Protein AF-A0A136LWX6-F1 (afdb_monomer)

pLDDT: mean 77.66, std 20.51, range [33.34, 98.88]

Nearest PDB structures (foldseek):
  5awf-assembly1_A  TM=9.181E-01  e=1.483E-19  Escherichia coli K-12
  5awf-assembly2_E  TM=8.722E-01  e=3.499E-19  Escherichia coli K-12
  5awg-assembly1_A  TM=8.648E-01  e=3.406E-17  Escherichia coli K-12
  5awg-assembly2_E  TM=8.845E-01  e=1.494E-16  Escherichia coli K-12
  5awf-assembly1_B  TM=7.773E-01  e=2.955E-10  Escherichia coli K-12

InterPro domains:
  IPR000825 SUF system FeS cluster assembly, SufBD core domain [PF01458] (223-418)
  IPR010231 SUF system FeS cluster assembly, SufB [TIGR01980] (32-419)
  IPR037284 SUF system FeS cluster assembly, SufBD superfamily [SSF101960] (53-417)
  IPR045595 SUF system FeS cluster assembly, SufBD, N-terminal [PF19295] (159-220)
  IPR055346 SUF system FeS cluster assembly, SufBD [PTHR30508] (30-418)

Foldseek 3Di:
DVVVVVVQQVVLVVVVVVVVVCVVCVCVCVQVQFQDFFPQDFPDFPDFADDLVVLVVLCVLLVHDPVLSVQLVQLSVLLVVADDDPDADDPVPDDRRLAGLDTHRDPDADADPVRADPRVNVNVVSVVVVVCCVPFAQWEWEAEFQETRYTDGHVVVVVQVKDKDKPSVCCVVVVPVCVVFPCPFPNSNNHNLSSVLSNRRRIAIEIEHDAQAEDPTAHEYEYEYRDASYEYRYEYEYEFEHNYEHEYEYEYEYHDDPHAYEYEYEYEAEWEANYEYEYEYAYAYALRYEAHYHAEYEHEHLYEYEYHEEAHHYLEHDEAHEYEDAYAQYEYEYEYEYEFAPNHEAAYEYEYAQNEANYEYETEYEYEYDHLTEYEYAYEYEYAAHHHNYEYEHEHEYEYEEQNYWYKYWYWYWYQYADDPDDPDGHHYYYYYWYWYQYPDFDDDPPDDRGDSVRRIDIPPDPPQADWFDDDADDWDADPVRTTTGRGDITIDHRD

Mean predicted aligned error: 11.37 Å

Solvent-accessible surface area (backbone atoms only — not comparable to full-atom values): 24811 Å² total; per-residue (Å²): 118,69,68,63,56,52,55,54,49,50,56,49,52,50,50,52,47,51,54,51,49,50,63,69,47,62,71,65,55,42,59,82,70,45,24,68,72,76,91,75,76,69,76,41,69,85,52,60,32,84,51,70,66,55,43,52,49,52,32,58,78,71,70,56,56,70,74,56,45,52,47,19,52,50,3,44,53,38,29,71,74,38,71,80,74,92,63,86,63,90,62,85,85,67,59,64,62,66,24,29,57,50,43,40,72,62,100,64,63,15,71,47,80,84,63,37,56,68,73,60,45,56,54,38,56,72,67,44,48,69,59,47,46,78,74,63,42,40,25,44,36,34,30,45,53,30,37,53,41,37,47,49,68,45,66,75,44,53,77,61,58,40,44,76,42,41,37,68,57,35,47,72,77,38,42,68,66,38,66,73,50,66,51,68,80,60,32,36,81,71,44,42,54,46,0,42,26,47,29,44,50,55,24,41,38,28,36,39,35,38,68,59,37,68,50,92,45,37,35,36,37,37,41,36,51,72,64,81,25,32,38,35,23,36,36,32,40,39,39,32,28,44,44,6,35,43,38,40,36,42,39,36,42,29,33,62,63,96,51,60,27,40,38,26,38,37,37,34,36,41,31,28,41,48,3,37,42,37,41,36,37,45,37,43,36,27,66,41,27,39,39,43,35,51,36,38,34,41,25,24,36,54,3,39,41,35,41,38,39,38,44,34,57,21,23,33,34,45,37,45,49,28,36,37,25,63,23,47,45,5,36,37,36,37,42,36,38,39,47,15,38,63,82,15,35,36,34,34,42,35,31,41,38,34,54,14,30,46,18,39,38,41,39,40,37,41,39,35,18,28,69,51,0,26,31,29,43,43,34,38,41,33,37,34,60,72,21,54,53,22,34,40,37,40,40,41,40,37,39,32,60,41,64,69,20,33,47,38,42,45,46,37,43,40,38,50,47,71,87,71,97,67,97,63,73,66,71,43,76,49,77,48,79,49,47,36,34,35,50,96,67,65,67,87,61,91,67,96,65,85,85,51,68,79,60,22,48,40,54,67,90,46,103,81,61,67,84,36,67,48,84,54,74,59,73,78,48,66,49,101,83,63,32,42,48,33,63,51,32,67,36,45,47,38,54,107

Structure (mmCIF, N/CA/C/O backbone):
data_AF-A0A136LWX6-F1
#
_entry.id   AF-A0A136LWX6-F1
#
loop_
_atom_site.group_PDB
_atom_site.id
_atom_site.type_symbol
_atom_site.label_atom_id
_atom_site.label_alt_id
_atom_site.label_comp_id
_atom_site.label_asym_id
_atom_site.label_entity_id
_atom_site.label_seq_id
_atom_site.pdbx_PDB_ins_code
_atom_site.Cartn_x
_atom_site.Cartn_y
_atom_site.Cartn_z
_atom_site.occupancy
_atom_site.B_iso_or_equiv
_atom_site.auth_seq_id
_atom_site.auth_comp_id
_atom_site.auth_asym_id
_atom_site.auth_atom_id
_atom_site.pdbx_PDB_model_num
ATOM 1 N N . MET A 1 1 ? 27.115 52.924 19.438 1.00 43.94 1 MET A N 1
ATOM 2 C CA . MET A 1 1 ? 25.799 52.341 19.080 1.00 43.94 1 MET A CA 1
ATOM 3 C C . MET A 1 1 ? 25.683 51.907 17.613 1.00 43.94 1 MET A C 1
ATOM 5 O O . MET A 1 1 ? 25.034 50.898 17.384 1.00 43.94 1 MET A O 1
ATOM 9 N N . SER A 1 2 ? 26.318 52.563 16.628 1.00 45.12 2 SER A N 1
ATOM 10 C CA . SER A 1 2 ? 26.184 52.179 15.202 1.00 45.12 2 SER A CA 1
ATOM 11 C C . SER A 1 2 ? 26.824 50.831 14.820 1.00 45.12 2 SER A C 1
ATOM 13 O O . SER A 1 2 ? 26.218 50.080 14.064 1.00 45.12 2 SER A O 1
ATOM 15 N N . LYS A 1 3 ? 27.986 50.468 15.388 1.00 42.19 3 LYS A N 1
ATOM 16 C CA . LYS A 1 3 ? 28.685 49.203 15.063 1.00 42.19 3 LYS A CA 1
ATOM 17 C C . LYS A 1 3 ? 27.891 47.934 15.434 1.00 42.19 3 LYS A C 1
ATOM 19 O O . LYS A 1 3 ? 27.833 47.011 14.632 1.00 42.19 3 LYS A O 1
ATOM 24 N N . ASN A 1 4 ? 27.191 47.922 16.575 1.00 40.94 4 ASN A N 1
ATOM 25 C CA . ASN A 1 4 ? 26.362 46.777 17.000 1.00 40.94 4 ASN A CA 1
ATOM 26 C C . ASN A 1 4 ? 25.103 46.585 16.136 1.00 40.94 4 ASN A C 1
ATOM 28 O O . ASN A 1 4 ? 24.683 45.455 15.909 1.00 40.94 4 ASN A O 1
ATOM 32 N N . LEU A 1 5 ? 24.524 47.673 15.615 1.00 37.00 5 LEU A N 1
ATOM 33 C CA . LEU A 1 5 ? 23.385 47.627 14.688 1.00 37.00 5 LEU A CA 1
ATOM 34 C C . LEU A 1 5 ? 23.787 47.126 13.295 1.00 37.00 5 LEU A C 1
ATOM 36 O O . LEU A 1 5 ? 22.988 46.485 12.619 1.00 37.00 5 LEU A O 1
ATOM 40 N N . GLN A 1 6 ? 25.018 47.407 12.866 1.00 39.66 6 GLN A N 1
ATOM 41 C CA . GLN A 1 6 ? 25.546 46.953 11.580 1.00 39.66 6 GLN A CA 1
ATOM 42 C C . GLN A 1 6 ? 25.896 45.460 11.623 1.00 39.66 6 GLN A C 1
ATOM 44 O O . GLN A 1 6 ? 25.529 44.734 10.706 1.00 39.66 6 GLN A O 1
ATOM 49 N N . GLN A 1 7 ? 26.473 44.994 12.736 1.00 37.41 7 GLN A N 1
ATOM 50 C CA . GLN A 1 7 ? 26.843 43.592 12.952 1.00 37.41 7 GLN A CA 1
ATOM 51 C C . GLN A 1 7 ? 25.626 42.667 13.171 1.00 37.41 7 GLN A C 1
ATOM 53 O O . GLN A 1 7 ? 25.609 41.535 12.693 1.00 37.41 7 GLN A O 1
ATOM 58 N N . GLN A 1 8 ? 24.559 43.160 13.819 1.00 36.06 8 GLN A N 1
ATOM 59 C CA . GLN A 1 8 ? 23.279 42.438 13.912 1.00 36.06 8 GLN A CA 1
ATOM 60 C C . GLN A 1 8 ? 22.531 42.362 12.570 1.00 36.06 8 GLN A C 1
ATOM 62 O O . GLN A 1 8 ? 21.836 41.380 12.321 1.00 36.06 8 GLN A O 1
ATOM 67 N N . LYS A 1 9 ? 22.671 43.370 11.695 1.00 39.12 9 LYS A N 1
ATOM 68 C CA . LYS A 1 9 ? 22.079 43.357 10.347 1.00 39.12 9 LYS A CA 1
ATOM 69 C C . LYS A 1 9 ? 22.803 42.408 9.390 1.00 39.12 9 LYS A C 1
ATOM 71 O O . LYS A 1 9 ? 22.119 41.757 8.607 1.00 39.12 9 LYS A O 1
ATOM 76 N N . THR A 1 10 ? 24.133 42.300 9.461 1.00 46.25 10 THR A N 1
ATOM 77 C CA . THR A 1 10 ? 24.899 41.301 8.691 1.00 46.25 10 THR A CA 1
ATOM 78 C C . THR A 1 10 ? 24.552 39.881 9.126 1.00 46.25 10 THR A C 1
ATOM 80 O O . THR A 1 10 ? 24.100 39.113 8.290 1.00 46.25 10 THR A O 1
ATOM 83 N N . ASN A 1 11 ? 24.573 39.576 10.431 1.00 44.94 11 ASN A N 1
ATOM 84 C CA . ASN A 1 11 ? 24.221 38.235 10.920 1.00 44.94 11 ASN A CA 1
ATOM 85 C C . ASN A 1 11 ? 22.777 37.830 10.570 1.00 44.94 11 ASN A C 1
ATOM 87 O O . ASN A 1 11 ? 22.513 36.671 10.283 1.00 44.94 11 ASN A O 1
ATOM 91 N N . ALA A 1 12 ? 21.831 38.773 10.574 1.00 39.84 12 ALA A N 1
ATOM 92 C CA . ALA A 1 12 ? 20.460 38.508 10.144 1.00 39.84 12 ALA A CA 1
ATOM 93 C C . ALA A 1 12 ? 20.330 38.304 8.626 1.00 39.84 12 ALA A C 1
ATOM 95 O O . ALA A 1 12 ? 19.547 37.466 8.194 1.00 39.84 12 ALA A O 1
ATOM 96 N N . GLY A 1 13 ? 21.072 39.067 7.818 1.00 40.62 13 GLY A N 1
ATOM 97 C CA . GLY A 1 13 ? 21.115 38.887 6.366 1.00 40.62 13 GLY A CA 1
ATOM 98 C C . GLY A 1 13 ? 21.739 37.553 5.959 1.00 40.62 13 GLY A C 1
ATOM 99 O O . GLY A 1 13 ? 21.276 36.943 4.999 1.00 40.62 13 GLY A O 1
ATOM 100 N N . ASP A 1 14 ? 22.726 37.086 6.720 1.00 45.38 14 ASP A N 1
ATOM 101 C CA . ASP A 1 14 ? 23.381 35.797 6.506 1.00 45.38 14 ASP A CA 1
ATOM 102 C C . ASP A 1 14 ? 22.468 34.630 6.913 1.00 45.38 14 ASP A C 1
ATOM 104 O O . ASP A 1 14 ? 22.329 33.695 6.135 1.00 45.38 14 ASP A O 1
ATOM 108 N N . ILE A 1 15 ? 21.729 34.734 8.029 1.00 46.75 15 ILE A N 1
ATOM 109 C CA . ILE A 1 15 ? 20.712 33.735 8.423 1.00 46.75 15 ILE A CA 1
ATOM 110 C C . ILE A 1 15 ? 19.572 33.653 7.395 1.00 46.75 15 ILE A C 1
ATOM 112 O O . ILE A 1 15 ? 19.151 32.562 7.033 1.00 46.75 15 ILE A O 1
ATOM 116 N N . ILE A 1 16 ? 19.079 34.791 6.886 1.00 50.94 16 ILE A N 1
ATOM 117 C CA . ILE A 1 16 ? 18.023 34.803 5.855 1.00 50.94 16 ILE A CA 1
ATOM 118 C C . ILE A 1 16 ? 18.536 34.191 4.547 1.00 50.94 16 ILE A C 1
ATOM 120 O O . ILE A 1 16 ? 17.792 33.480 3.878 1.00 50.94 16 ILE A O 1
ATOM 124 N N . LYS A 1 17 ? 19.791 34.457 4.164 1.00 51.47 17 LYS A N 1
ATOM 125 C CA . LYS A 1 17 ? 20.408 33.800 3.004 1.00 51.47 17 LYS A CA 1
ATOM 126 C C . LYS A 1 17 ? 20.530 32.298 3.222 1.00 51.47 17 LYS A C 1
ATOM 128 O O . LYS A 1 17 ? 20.130 31.553 2.345 1.00 51.47 17 LYS A O 1
ATOM 133 N N . GLU A 1 18 ? 20.992 31.870 4.391 1.00 48.94 18 GLU A N 1
ATOM 134 C CA . GLU A 1 18 ? 21.151 30.459 4.739 1.00 48.94 18 GLU A CA 1
ATOM 135 C C . GLU A 1 18 ? 19.801 29.714 4.750 1.00 48.94 18 GLU A C 1
ATOM 137 O O . GLU A 1 18 ? 19.691 28.637 4.173 1.00 48.94 18 GLU A O 1
ATOM 142 N N . GLU A 1 19 ? 18.735 30.307 5.300 1.00 47.84 19 GLU A N 1
ATOM 143 C CA . GLU A 1 19 ? 17.377 29.735 5.285 1.00 47.84 19 GLU A CA 1
ATOM 144 C C . GLU A 1 19 ? 16.765 29.695 3.869 1.00 47.84 19 GLU A C 1
ATOM 146 O O . GLU A 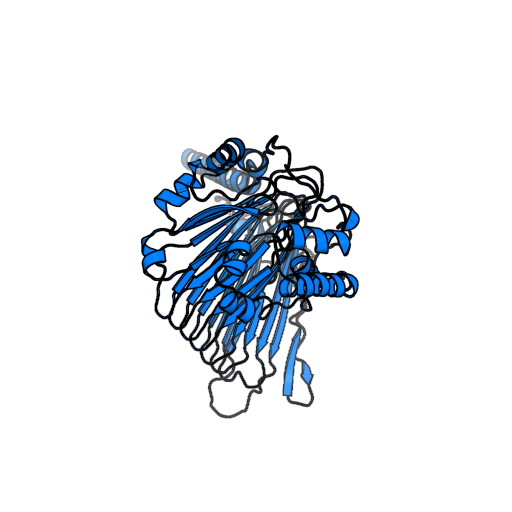1 19 ? 16.183 28.680 3.475 1.00 47.84 19 GLU A O 1
ATOM 151 N N . VAL A 1 20 ? 16.933 30.758 3.070 1.00 58.22 20 VAL A N 1
ATOM 152 C CA . VAL A 1 20 ? 16.500 30.796 1.658 1.00 58.22 20 VAL A CA 1
ATOM 153 C C . VAL A 1 20 ? 17.280 29.787 0.816 1.00 58.22 20 VAL A C 1
ATOM 155 O O . VAL A 1 20 ? 16.691 29.118 -0.034 1.00 58.22 20 VAL A O 1
ATOM 158 N N . ASP A 1 21 ? 18.578 29.636 1.064 1.00 57.22 21 ASP A N 1
ATOM 159 C CA . ASP A 1 21 ? 19.422 28.651 0.395 1.00 57.22 21 ASP A CA 1
ATOM 160 C C . ASP A 1 21 ? 19.014 27.228 0.791 1.00 57.22 21 ASP A C 1
ATOM 162 O O . ASP A 1 21 ? 18.935 26.362 -0.078 1.00 57.22 21 ASP A O 1
ATOM 166 N N . ILE A 1 22 ? 18.655 26.975 2.055 1.00 59.62 22 ILE A N 1
ATOM 167 C CA . ILE A 1 22 ? 18.091 25.683 2.475 1.00 59.62 22 ILE A CA 1
ATOM 168 C C . ILE A 1 22 ? 16.801 25.386 1.704 1.00 59.62 22 ILE A C 1
ATOM 170 O O . ILE A 1 22 ? 16.680 24.293 1.158 1.00 59.62 22 ILE A O 1
ATOM 174 N N . VAL A 1 23 ? 15.862 26.338 1.620 1.00 59.22 23 VAL A N 1
ATOM 175 C CA . VAL A 1 23 ? 14.572 26.161 0.922 1.00 59.22 23 VAL A CA 1
ATOM 176 C C . VAL A 1 23 ? 14.755 25.936 -0.581 1.00 59.22 23 VAL A C 1
ATOM 178 O O . VAL A 1 23 ? 14.144 25.025 -1.152 1.00 59.22 23 VAL A O 1
ATOM 181 N N . LYS A 1 24 ? 15.626 26.722 -1.222 1.00 61.50 24 LYS A N 1
ATOM 182 C CA . LYS A 1 24 ? 15.974 26.550 -2.639 1.00 61.50 24 LYS A CA 1
ATOM 183 C C . LYS A 1 24 ? 16.570 25.172 -2.897 1.00 61.50 24 LYS A C 1
ATOM 185 O O . LYS A 1 24 ? 16.159 24.505 -3.845 1.00 61.50 24 LYS A O 1
ATOM 190 N N . ASN A 1 25 ? 17.453 24.721 -2.010 1.00 61.97 25 ASN A N 1
ATOM 191 C CA . ASN A 1 25 ? 18.182 23.469 -2.163 1.00 61.97 25 ASN A CA 1
ATOM 192 C C . ASN A 1 25 ? 17.428 22.228 -1.649 1.00 61.97 25 ASN A C 1
ATOM 194 O O . ASN A 1 25 ? 17.987 21.130 -1.682 1.00 61.97 25 ASN A O 1
ATOM 198 N N . ILE A 1 26 ? 16.164 22.342 -1.206 1.00 63.00 26 ILE A N 1
ATOM 199 C CA . ILE A 1 26 ? 15.357 21.166 -0.838 1.00 63.00 26 ILE A CA 1
ATOM 200 C C . ILE A 1 26 ? 15.265 20.229 -2.048 1.00 63.00 26 ILE A C 1
ATOM 202 O O . ILE A 1 26 ? 14.691 20.589 -3.077 1.00 63.00 26 ILE A O 1
ATOM 206 N N . ASN A 1 27 ? 15.788 19.010 -1.886 1.00 64.62 27 ASN A N 1
ATOM 207 C CA . ASN A 1 27 ? 15.866 17.965 -2.914 1.00 64.62 27 ASN A CA 1
ATOM 208 C C . ASN A 1 27 ? 16.763 18.308 -4.125 1.00 64.62 27 ASN A C 1
ATOM 210 O O . ASN A 1 27 ? 16.746 17.580 -5.115 1.00 64.62 27 ASN A O 1
ATOM 214 N N . ALA A 1 28 ? 17.557 19.386 -4.071 1.00 64.12 28 ALA A N 1
ATOM 215 C CA . ALA A 1 28 ? 18.437 19.787 -5.176 1.00 64.12 28 ALA A CA 1
ATOM 216 C C . ALA A 1 28 ? 19.606 18.809 -5.402 1.00 64.12 28 ALA A C 1
ATOM 218 O O . ALA A 1 28 ? 20.160 18.731 -6.496 1.00 64.12 28 ALA A O 1
ATOM 219 N N . ASP A 1 29 ? 19.957 18.025 -4.384 1.00 65.75 29 ASP A N 1
ATOM 220 C CA . ASP A 1 29 ? 20.969 16.972 -4.434 1.00 65.75 29 ASP A CA 1
ATOM 221 C C . ASP A 1 29 ? 20.414 15.613 -4.893 1.00 65.75 29 ASP A C 1
ATOM 223 O O . ASP A 1 29 ? 21.153 14.630 -4.925 1.00 65.75 29 ASP A O 1
ATOM 227 N N . TYR A 1 30 ? 19.133 15.528 -5.278 1.00 65.31 30 TYR A N 1
ATOM 228 C CA . TYR A 1 30 ? 18.535 14.268 -5.726 1.00 65.31 30 TYR A CA 1
ATOM 229 C C . TYR A 1 30 ? 19.297 13.668 -6.911 1.00 65.31 30 TYR A C 1
ATOM 231 O O . TYR A 1 30 ? 19.615 12.480 -6.910 1.00 65.31 30 TYR A O 1
ATOM 239 N N . VAL A 1 31 ? 19.624 14.494 -7.910 1.00 59.72 31 VAL A N 1
ATOM 240 C CA . VAL A 1 31 ? 20.334 14.060 -9.123 1.00 59.72 31 VAL A CA 1
ATOM 241 C C . VAL A 1 31 ? 21.668 13.409 -8.762 1.00 59.72 31 VAL A C 1
ATOM 243 O O . VAL A 1 31 ? 21.983 12.335 -9.267 1.00 59.72 31 VAL A O 1
ATOM 246 N N . SER A 1 32 ? 22.432 14.028 -7.858 1.00 56.06 32 SER A N 1
ATOM 247 C CA . SER A 1 32 ? 23.757 13.543 -7.466 1.00 56.06 32 SER A CA 1
ATOM 248 C C . SER A 1 32 ? 23.703 12.354 -6.506 1.00 56.06 32 SER A C 1
ATOM 250 O O . SER A 1 32 ? 24.575 11.492 -6.580 1.00 56.06 32 SER A O 1
ATOM 252 N N . LYS A 1 33 ? 22.693 12.276 -5.628 1.00 59.28 33 LYS A N 1
ATOM 253 C CA . LYS A 1 33 ? 22.559 11.189 -4.642 1.00 59.28 33 LYS A CA 1
ATOM 254 C C . LYS A 1 33 ? 21.851 9.945 -5.166 1.00 59.28 33 LYS A C 1
ATOM 256 O O . LYS A 1 33 ? 22.224 8.842 -4.785 1.00 59.28 33 LYS A O 1
ATOM 261 N N . TYR A 1 34 ? 20.826 10.110 -5.998 1.00 64.56 34 TYR A N 1
ATOM 262 C CA . TYR A 1 34 ? 19.905 9.030 -6.376 1.00 64.56 34 TYR A CA 1
ATOM 263 C C . TYR A 1 34 ? 19.663 8.924 -7.886 1.00 64.56 34 TYR A C 1
ATOM 265 O O . TYR A 1 34 ? 19.195 7.891 -8.349 1.00 64.56 34 TYR A O 1
ATOM 273 N N . GLY A 1 35 ? 19.990 9.961 -8.665 1.00 56.25 35 GLY A N 1
ATOM 274 C CA . GLY A 1 35 ? 19.675 10.039 -10.094 1.00 56.25 35 GLY A CA 1
ATOM 275 C C . GLY A 1 35 ? 20.527 9.165 -11.020 1.00 56.25 35 GLY A C 1
ATOM 276 O O . GLY A 1 35 ? 20.273 9.161 -12.222 1.00 56.25 35 GLY A O 1
ATOM 277 N N . PHE A 1 36 ? 21.519 8.441 -10.495 1.00 61.03 36 PHE A N 1
ATOM 278 C CA . PHE A 1 36 ? 22.428 7.615 -11.288 1.00 61.03 36 PHE A CA 1
ATOM 279 C C . PHE A 1 36 ? 21.765 6.319 -11.774 1.00 61.03 36 PHE A C 1
ATOM 281 O O . PHE A 1 36 ? 21.066 5.640 -11.023 1.00 61.03 36 PHE A O 1
ATOM 288 N N . ALA A 1 37 ? 22.031 5.978 -13.030 1.00 57.47 37 ALA A N 1
ATOM 289 C CA . ALA A 1 37 ? 21.609 4.753 -13.694 1.00 57.47 37 ALA A CA 1
ATOM 290 C C . ALA A 1 37 ? 22.773 3.761 -13.760 1.00 57.47 37 ALA A C 1
ATOM 292 O O . ALA A 1 37 ? 23.890 4.161 -14.099 1.00 57.47 37 ALA A O 1
ATOM 293 N N . ASP A 1 38 ? 22.515 2.482 -13.497 1.00 59.16 38 ASP A N 1
ATOM 294 C CA . ASP A 1 38 ? 23.524 1.445 -13.730 1.00 59.16 38 ASP A CA 1
ATOM 295 C C . ASP A 1 38 ? 23.545 1.011 -15.199 1.00 59.16 38 ASP A C 1
ATOM 297 O O . ASP A 1 38 ? 22.528 1.034 -15.890 1.00 59.16 38 ASP A O 1
ATOM 301 N N . THR A 1 39 ? 24.706 0.550 -15.673 1.00 54.84 39 THR A N 1
ATOM 302 C CA . THR A 1 39 ? 24.889 0.013 -17.039 1.00 54.84 39 THR A CA 1
ATOM 303 C C . THR A 1 39 ? 24.422 -1.443 -17.190 1.00 54.84 39 THR A C 1
ATOM 305 O O . THR A 1 39 ? 24.671 -2.076 -18.220 1.00 54.84 39 THR A O 1
ATOM 308 N N . TYR A 1 40 ? 23.745 -1.982 -16.172 1.00 56.03 40 TYR A N 1
ATOM 309 C CA . TYR A 1 40 ? 23.309 -3.372 -16.117 1.00 56.03 40 TYR A CA 1
ATOM 310 C C . TYR A 1 40 ? 22.313 -3.696 -17.245 1.00 56.03 40 TYR A C 1
ATOM 312 O O . TYR A 1 40 ? 21.282 -3.039 -17.392 1.00 56.03 40 TYR A O 1
ATOM 320 N N . LYS A 1 41 ? 22.605 -4.734 -18.040 1.00 59.53 41 LYS A N 1
ATOM 321 C CA . LYS A 1 41 ? 21.683 -5.252 -19.061 1.00 59.53 41 LYS A CA 1
ATOM 322 C C . LYS A 1 41 ? 20.766 -6.294 -18.435 1.00 59.53 41 LYS A C 1
ATOM 324 O O . LYS A 1 41 ? 21.250 -7.316 -17.960 1.00 59.53 41 LYS A O 1
ATOM 329 N N . SER A 1 42 ? 19.457 -6.054 -18.494 1.00 58.94 42 SER A N 1
ATOM 330 C CA . SER A 1 42 ? 18.435 -7.011 -18.064 1.00 58.94 42 SER A CA 1
ATOM 331 C C . SER A 1 42 ? 18.655 -8.388 -18.690 1.00 58.94 42 SER A C 1
ATOM 333 O O . SER A 1 42 ? 18.843 -8.502 -19.903 1.00 58.94 42 SER A O 1
ATOM 335 N N . MET A 1 43 ? 18.571 -9.430 -17.871 1.00 64.12 43 MET A N 1
ATOM 336 C CA . MET A 1 43 ? 18.757 -10.806 -18.317 1.00 64.12 43 MET A CA 1
ATOM 337 C C . MET A 1 43 ? 17.546 -11.327 -19.100 1.00 64.12 43 MET A C 1
ATOM 339 O O . MET A 1 43 ? 17.705 -12.039 -20.089 1.00 64.12 43 MET A O 1
ATOM 343 N N . LEU A 1 44 ? 16.337 -10.954 -18.674 1.00 73.94 44 LEU A N 1
ATOM 344 C CA . LEU A 1 44 ? 15.099 -11.294 -19.366 1.00 73.94 44 LEU A CA 1
ATOM 345 C C . LEU A 1 44 ? 14.149 -10.100 -19.376 1.00 73.94 44 LEU A C 1
ATOM 347 O O . LEU A 1 44 ? 13.847 -9.519 -18.335 1.00 73.94 44 LEU A O 1
ATOM 351 N N . ASP A 1 45 ? 13.633 -9.811 -20.562 1.00 77.81 45 ASP A N 1
ATOM 352 C CA . ASP A 1 45 ? 12.569 -8.851 -20.822 1.00 77.81 45 ASP A CA 1
ATOM 353 C C . ASP A 1 45 ? 11.548 -9.536 -21.734 1.00 77.81 45 ASP A C 1
ATOM 355 O O . ASP A 1 45 ? 11.886 -10.043 -22.807 1.00 77.81 45 ASP A O 1
ATOM 359 N N . ILE A 1 46 ? 10.298 -9.625 -21.277 1.00 84.00 46 ILE A N 1
ATOM 360 C CA . ILE A 1 46 ? 9.240 -10.309 -22.030 1.00 84.00 46 ILE A CA 1
ATOM 361 C C . ILE A 1 46 ? 8.555 -9.408 -23.064 1.00 84.00 46 ILE A C 1
ATOM 363 O O . ILE A 1 46 ? 7.683 -9.902 -23.786 1.00 84.00 46 ILE A O 1
ATOM 367 N N . GLY A 1 47 ? 8.983 -8.149 -23.179 1.00 82.06 47 GLY A N 1
ATOM 368 C CA . GLY A 1 47 ? 8.470 -7.155 -24.114 1.00 82.06 47 GLY A CA 1
ATOM 369 C C . GLY A 1 47 ? 7.534 -6.134 -23.464 1.00 82.06 47 GLY A C 1
ATOM 370 O O . GLY A 1 47 ? 7.245 -6.183 -22.266 1.00 82.06 47 GLY A O 1
ATOM 371 N N . LYS A 1 48 ? 7.065 -5.198 -24.293 1.00 87.88 48 LYS A N 1
ATOM 372 C CA . LYS A 1 48 ? 6.155 -4.116 -23.903 1.00 87.88 48 LYS A CA 1
ATOM 373 C C . LYS A 1 48 ? 4.690 -4.479 -24.129 1.00 87.88 48 LYS A C 1
ATOM 375 O O . LYS A 1 48 ? 4.365 -5.320 -24.969 1.00 87.88 48 LYS A O 1
ATOM 380 N N . GLY A 1 49 ? 3.827 -3.771 -23.411 1.00 91.38 49 GLY A N 1
ATOM 381 C CA . GLY A 1 49 ? 2.383 -3.824 -23.572 1.00 91.38 49 GLY A CA 1
ATOM 382 C C . GLY A 1 49 ? 1.722 -4.919 -22.750 1.00 91.38 49 GLY A C 1
ATOM 383 O O . GLY A 1 49 ? 2.351 -5.885 -22.312 1.00 91.38 49 GLY A O 1
ATOM 384 N N . LEU A 1 50 ? 0.426 -4.736 -22.497 1.00 93.31 50 LEU A N 1
ATOM 385 C CA . LEU A 1 50 ? -0.336 -5.605 -21.610 1.00 93.31 50 LEU A CA 1
ATOM 386 C C . LEU A 1 50 ? -1.350 -6.443 -22.385 1.00 93.31 50 LEU A C 1
ATOM 388 O O . LEU A 1 50 ? -2.376 -5.948 -22.851 1.00 93.31 50 LEU A O 1
ATOM 392 N N . ASN A 1 51 ? -1.103 -7.747 -22.442 1.00 95.44 51 ASN A N 1
ATOM 393 C CA . ASN A 1 51 ? -2.035 -8.716 -23.002 1.00 95.44 51 ASN A CA 1
ATOM 394 C C . ASN A 1 51 ? -2.061 -10.015 -22.184 1.00 95.44 51 ASN A C 1
ATOM 396 O O . ASN A 1 51 ? -1.261 -10.219 -21.267 1.00 95.44 51 ASN A O 1
ATOM 400 N N . GLU A 1 52 ? -3.009 -10.888 -22.515 1.00 96.56 52 GLU A N 1
ATOM 401 C CA . GLU A 1 52 ? -3.179 -12.175 -21.844 1.00 96.56 52 GLU A CA 1
ATOM 402 C C . GLU A 1 52 ? -1.924 -13.063 -21.933 1.00 96.56 52 GLU A C 1
ATOM 404 O O . GLU A 1 52 ? -1.560 -13.705 -20.945 1.00 96.56 52 GLU A O 1
ATOM 409 N N . ASP A 1 53 ? -1.222 -13.057 -23.070 1.00 95.12 53 ASP A N 1
ATOM 410 C CA . ASP A 1 53 ? -0.004 -13.850 -23.264 1.00 95.12 53 ASP A CA 1
ATOM 411 C C . ASP A 1 53 ? 1.120 -13.397 -22.329 1.00 95.12 53 ASP A C 1
ATOM 413 O O . ASP A 1 53 ? 1.790 -14.230 -21.719 1.00 95.12 53 ASP A O 1
ATOM 417 N N . ILE A 1 54 ? 1.298 -12.086 -22.148 1.00 94.12 54 ILE A N 1
ATOM 418 C CA . ILE A 1 54 ? 2.250 -11.512 -21.187 1.00 94.12 54 ILE A CA 1
ATOM 419 C C . ILE A 1 54 ? 1.935 -11.995 -19.770 1.00 94.12 54 ILE A C 1
ATOM 421 O O . ILE A 1 54 ? 2.833 -12.447 -19.064 1.00 94.12 54 ILE A O 1
ATOM 425 N N . ILE A 1 55 ? 0.664 -11.994 -19.369 1.00 96.75 55 ILE A N 1
ATOM 426 C CA . ILE A 1 55 ? 0.251 -12.455 -18.035 1.00 96.75 55 ILE A CA 1
ATOM 427 C C . ILE A 1 55 ? 0.531 -13.944 -17.839 1.00 96.75 55 ILE A C 1
ATOM 429 O O . ILE A 1 55 ? 1.072 -14.346 -16.805 1.00 96.75 55 ILE A O 1
ATOM 433 N N . ARG A 1 56 ? 0.205 -14.768 -18.840 1.00 96.75 56 ARG A N 1
ATOM 434 C CA . ARG A 1 56 ? 0.499 -16.207 -18.826 1.00 96.75 56 ARG A CA 1
ATOM 435 C C . ARG A 1 56 ? 2.004 -16.464 -18.761 1.00 96.75 56 ARG A C 1
ATOM 437 O O . ARG A 1 56 ? 2.432 -17.335 -18.007 1.00 96.75 56 ARG A O 1
ATOM 444 N N . ARG A 1 57 ? 2.810 -15.680 -19.486 1.00 94.31 57 ARG A N 1
ATOM 445 C CA . ARG A 1 57 ? 4.280 -15.756 -19.450 1.00 94.31 57 ARG A CA 1
ATOM 446 C C . ARG A 1 57 ? 4.840 -15.374 -18.084 1.00 94.31 57 ARG A C 1
ATOM 448 O O . ARG A 1 57 ? 5.689 -16.107 -17.590 1.00 94.31 57 ARG A O 1
ATOM 455 N N . ILE A 1 58 ? 4.354 -14.300 -17.454 1.00 93.50 58 ILE A N 1
ATOM 456 C CA . ILE A 1 58 ? 4.747 -13.923 -16.082 1.00 93.50 58 ILE A CA 1
ATOM 457 C C . ILE A 1 58 ? 4.478 -15.088 -15.127 1.00 93.50 58 ILE A C 1
ATOM 459 O O . ILE A 1 58 ? 5.372 -15.511 -14.399 1.00 93.50 58 ILE A O 1
ATOM 463 N N . SER A 1 59 ? 3.268 -15.648 -15.177 1.00 95.19 59 SER A N 1
ATOM 464 C CA . SER A 1 59 ? 2.866 -16.753 -14.305 1.00 95.19 59 SER A CA 1
ATOM 465 C C . SER A 1 59 ? 3.740 -18.000 -14.502 1.00 95.19 59 SER A C 1
ATOM 467 O O . SER A 1 59 ? 4.258 -18.566 -13.537 1.00 95.19 59 SER A O 1
ATOM 469 N N . ALA A 1 60 ? 4.014 -18.365 -15.760 1.00 93.75 60 ALA A N 1
ATOM 470 C CA . ALA A 1 60 ? 4.900 -19.477 -16.101 1.00 93.75 60 ALA A CA 1
ATOM 471 C C . ALA A 1 60 ? 6.349 -19.251 -15.631 1.00 93.75 60 ALA A C 1
ATOM 473 O O . ALA A 1 60 ? 6.958 -20.155 -15.062 1.00 93.75 60 ALA A O 1
ATOM 474 N N . LEU A 1 61 ? 6.896 -18.043 -15.810 1.00 90.44 61 LEU A N 1
ATOM 475 C CA . LEU A 1 61 ? 8.257 -17.682 -15.384 1.00 90.44 61 LEU A CA 1
ATOM 476 C C . LEU A 1 61 ? 8.445 -17.693 -13.864 1.00 90.44 61 LEU A C 1
ATOM 478 O O . LEU A 1 61 ? 9.568 -17.869 -13.385 1.00 90.44 61 LEU A O 1
ATOM 482 N N . LYS A 1 62 ? 7.362 -17.480 -13.113 1.00 89.19 62 LYS A N 1
ATOM 483 C CA . LYS A 1 62 ? 7.345 -17.515 -11.644 1.00 89.19 62 LYS A CA 1
ATOM 484 C C . LYS A 1 62 ? 7.059 -18.926 -11.099 1.00 89.19 62 LYS A C 1
ATOM 486 O O . LYS A 1 62 ? 7.263 -19.180 -9.906 1.00 89.19 62 LYS A O 1
ATOM 491 N N . GLY A 1 63 ? 6.686 -19.864 -11.977 1.00 90.69 63 GLY A N 1
ATOM 492 C CA . GLY A 1 63 ? 6.354 -21.245 -11.622 1.00 90.69 63 GLY A CA 1
ATOM 493 C C . GLY A 1 63 ? 5.076 -21.332 -10.791 1.00 90.69 63 GLY A C 1
ATOM 494 O O . GLY A 1 63 ? 5.032 -22.066 -9.808 1.00 90.69 63 GLY A O 1
ATOM 495 N N . GLU A 1 64 ? 4.086 -20.514 -11.133 1.00 94.38 64 GLU A N 1
ATOM 496 C CA . GLU A 1 64 ? 2.810 -20.422 -10.428 1.00 94.38 64 GLU A CA 1
ATOM 497 C C . GLU A 1 64 ? 1.813 -21.498 -10.879 1.00 94.38 64 GLU A C 1
ATOM 499 O O . GLU A 1 64 ? 1.854 -21.969 -12.017 1.00 94.38 64 GLU A O 1
ATOM 504 N N . ASP A 1 65 ? 0.888 -21.869 -9.991 1.00 95.38 65 ASP A N 1
ATOM 505 C CA . ASP A 1 65 ? -0.182 -22.815 -10.305 1.00 95.38 65 ASP A CA 1
ATOM 506 C C . ASP A 1 65 ? -1.402 -22.141 -10.978 1.00 95.38 65 ASP A C 1
ATOM 508 O O . ASP A 1 65 ? -1.465 -20.925 -11.199 1.00 95.38 65 ASP A O 1
ATOM 512 N N . GLU A 1 66 ? -2.424 -22.945 -11.287 1.00 96.56 66 GLU A N 1
ATOM 513 C CA . GLU A 1 66 ? -3.662 -22.466 -11.909 1.00 96.56 66 GLU A CA 1
ATOM 514 C C . GLU A 1 66 ? -4.429 -21.453 -11.035 1.00 96.56 66 GLU A C 1
ATOM 516 O O . GLU A 1 66 ? -5.097 -20.553 -11.556 1.00 96.56 66 GLU A O 1
ATOM 521 N N . TRP A 1 67 ? -4.331 -21.557 -9.706 1.00 96.25 67 TRP A N 1
ATOM 522 C CA . TRP A 1 67 ? -5.025 -20.665 -8.778 1.00 96.25 67 TRP A CA 1
ATOM 523 C C . TRP A 1 67 ? -4.499 -19.234 -8.885 1.00 96.25 67 TRP A C 1
ATOM 525 O O . TRP A 1 67 ? -5.299 -18.286 -8.895 1.00 96.25 67 TRP A O 1
ATOM 535 N N . MET A 1 68 ? -3.178 -19.065 -8.993 1.00 96.56 68 MET A N 1
ATOM 536 C CA . MET A 1 68 ? -2.572 -17.742 -9.152 1.00 96.56 68 MET A CA 1
ATOM 537 C C . MET A 1 68 ? -2.764 -17.214 -10.572 1.00 96.56 68 MET A C 1
ATOM 539 O O . MET A 1 68 ? -3.179 -16.064 -10.740 1.00 96.56 68 MET A O 1
ATOM 543 N N . LEU A 1 69 ? -2.590 -18.064 -11.590 1.00 97.75 69 LEU A N 1
ATOM 544 C CA . LEU A 1 69 ? -2.846 -17.679 -12.977 1.00 97.75 69 LEU A CA 1
ATOM 545 C C . LEU A 1 69 ? -4.274 -17.141 -13.156 1.00 97.75 69 LEU A C 1
ATOM 547 O O . LEU A 1 69 ? -4.475 -16.073 -13.738 1.00 97.75 69 LEU A O 1
ATOM 551 N N . LYS A 1 70 ? -5.276 -17.828 -12.596 1.00 97.81 70 LYS A N 1
ATOM 552 C CA . LYS A 1 70 ? -6.675 -17.388 -12.654 1.00 97.81 70 LYS A CA 1
ATOM 553 C C . LYS A 1 70 ? -6.879 -16.009 -12.023 1.00 97.81 70 LYS A C 1
ATOM 555 O O . LYS A 1 70 ? -7.622 -15.199 -12.576 1.00 97.81 70 LYS A O 1
ATOM 560 N N . ARG A 1 71 ? -6.212 -15.716 -10.901 1.00 97.44 71 ARG A N 1
ATOM 561 C CA . ARG A 1 71 ? -6.259 -14.386 -10.265 1.00 97.44 71 ARG A CA 1
ATOM 562 C C . ARG A 1 71 ? -5.626 -13.308 -11.127 1.00 97.44 71 ARG A C 1
ATOM 564 O O . ARG A 1 71 ? -6.185 -12.217 -11.227 1.00 97.44 71 ARG A O 1
ATOM 571 N N . ARG A 1 72 ? -4.491 -13.603 -11.761 1.00 97.88 72 ARG A N 1
ATOM 572 C CA . ARG A 1 72 ? -3.838 -12.649 -12.663 1.00 97.88 72 ARG A CA 1
ATOM 573 C C . ARG A 1 72 ? -4.732 -12.312 -13.856 1.00 97.88 72 ARG A C 1
ATOM 575 O O . ARG A 1 72 ? -4.930 -11.138 -14.167 1.00 97.88 72 ARG A O 1
ATOM 582 N N . LEU A 1 73 ? -5.341 -13.329 -14.467 1.00 98.44 73 LEU A N 1
ATOM 583 C CA . LEU A 1 73 ? -6.294 -13.161 -15.569 1.00 98.44 73 LEU A CA 1
ATOM 584 C C . LEU A 1 73 ? -7.555 -12.394 -15.139 1.00 98.44 73 LEU A C 1
ATOM 586 O O . LEU A 1 73 ? -8.047 -11.546 -15.882 1.00 98.44 73 LEU A O 1
ATOM 590 N N . GLU A 1 74 ? -8.054 -12.627 -13.921 1.00 98.00 74 GLU A N 1
ATOM 591 C CA . GLU A 1 74 ? -9.140 -11.826 -13.345 1.00 98.00 74 GLU A CA 1
ATOM 592 C C . GLU A 1 74 ? -8.731 -10.351 -13.178 1.00 98.00 74 GLU A C 1
ATOM 594 O O . GLU A 1 74 ? -9.496 -9.454 -13.539 1.00 98.00 74 GLU A O 1
ATOM 599 N N . GLY A 1 75 ? -7.519 -10.089 -12.675 1.00 98.25 75 GLY A N 1
ATOM 600 C CA . GLY A 1 75 ? -6.946 -8.743 -12.586 1.00 98.25 75 GLY A CA 1
ATOM 601 C C . GLY A 1 75 ? -6.912 -8.036 -13.938 1.00 98.25 75 GLY A C 1
ATOM 602 O O . GLY A 1 75 ? -7.355 -6.894 -14.053 1.00 98.25 75 GLY A O 1
ATOM 603 N N . TYR A 1 76 ? -6.477 -8.739 -14.981 1.00 98.38 76 TYR A N 1
ATOM 604 C CA . TYR A 1 76 ? -6.422 -8.199 -16.337 1.00 98.38 76 TYR A CA 1
ATOM 605 C C . TYR A 1 76 ? -7.799 -7.880 -16.901 1.00 98.38 76 TYR A C 1
ATOM 607 O O . TYR A 1 76 ? -8.023 -6.779 -17.405 1.00 98.38 76 TYR A O 1
ATOM 615 N N . LYS A 1 77 ? -8.756 -8.794 -16.730 1.00 98.31 77 LYS A N 1
ATOM 616 C CA . LYS A 1 77 ? -10.146 -8.556 -17.116 1.00 98.31 77 LYS A CA 1
ATOM 617 C C . LYS A 1 77 ? -10.698 -7.293 -16.447 1.00 98.31 77 LYS A C 1
ATOM 619 O O . LYS A 1 77 ? -11.223 -6.414 -17.127 1.00 98.31 77 LYS A O 1
ATOM 624 N N . TRP A 1 78 ? -10.528 -7.159 -15.129 1.00 98.25 78 TRP A N 1
ATOM 625 C CA . TRP A 1 78 ? -10.962 -5.959 -14.408 1.00 98.25 78 TRP A CA 1
ATOM 626 C C . TRP A 1 78 ? -10.237 -4.695 -14.866 1.00 98.25 78 TRP A C 1
ATOM 628 O O . TRP A 1 78 ? -10.841 -3.621 -14.878 1.00 98.25 78 TRP A O 1
ATOM 638 N N . PHE A 1 79 ? -8.959 -4.794 -15.228 1.00 97.94 79 PHE A N 1
ATOM 639 C CA . PHE A 1 79 ? -8.199 -3.663 -15.745 1.00 97.94 79 PHE A CA 1
ATOM 640 C C . PHE A 1 79 ? -8.773 -3.149 -17.070 1.00 97.94 79 PHE A C 1
ATOM 642 O O . PHE A 1 79 ? -8.896 -1.931 -17.225 1.00 97.94 79 PHE A O 1
ATOM 649 N N . LEU A 1 80 ? -9.158 -4.048 -17.983 1.00 97.25 80 LEU A N 1
ATOM 650 C CA . LEU A 1 80 ? -9.788 -3.695 -19.260 1.00 97.25 80 LEU A CA 1
ATOM 651 C C . LEU A 1 80 ? -11.180 -3.078 -19.068 1.00 97.25 80 LEU A C 1
ATOM 653 O O . LEU A 1 80 ? -11.499 -2.073 -19.696 1.00 97.25 80 LEU A O 1
ATOM 657 N N . GLU A 1 81 ? -11.995 -3.640 -18.171 1.00 97.06 81 GLU A N 1
ATOM 658 C CA . GLU A 1 81 ? -13.366 -3.166 -17.925 1.00 97.06 81 GLU A CA 1
ATOM 659 C C . GLU A 1 81 ? -13.420 -1.809 -17.205 1.00 97.06 81 GLU A C 1
ATOM 661 O O . GLU A 1 81 ? -14.376 -1.045 -17.365 1.00 97.06 81 GLU A O 1
ATOM 666 N N . LYS A 1 82 ? -12.422 -1.493 -16.371 1.00 95.88 82 LYS A N 1
ATOM 667 C CA . LYS A 1 82 ? -12.428 -0.266 -15.566 1.00 95.88 82 LYS A CA 1
ATOM 668 C C . LYS A 1 82 ? -11.925 0.939 -16.371 1.00 95.88 82 LYS A C 1
ATOM 670 O O . LYS A 1 82 ? -10.809 0.900 -16.901 1.00 95.88 82 LYS A O 1
ATOM 675 N N . PRO A 1 83 ? -12.670 2.060 -16.389 1.00 94.81 83 PRO A N 1
ATOM 676 C CA . PRO A 1 83 ? -12.209 3.280 -17.039 1.00 94.81 83 PRO A CA 1
ATOM 677 C C . PRO A 1 83 ? -11.046 3.911 -16.265 1.00 94.81 83 PRO A C 1
ATOM 679 O O . PRO A 1 83 ? -10.891 3.703 -15.056 1.00 94.81 83 PRO A O 1
ATOM 682 N N . MET A 1 84 ? -10.240 4.714 -16.961 1.00 94.81 84 MET A N 1
ATOM 683 C CA . MET A 1 84 ? -9.265 5.584 -16.303 1.00 94.81 84 MET A CA 1
ATOM 684 C C . MET A 1 84 ? -9.984 6.576 -15.375 1.00 94.81 84 MET A C 1
ATOM 686 O O . MET A 1 84 ? -11.033 7.107 -15.753 1.00 94.81 84 MET A O 1
ATOM 690 N N . PRO A 1 85 ? -9.461 6.841 -14.163 1.00 93.06 85 PRO A N 1
ATOM 691 C CA . PRO A 1 85 ? -10.031 7.860 -13.292 1.00 93.06 85 PRO A CA 1
ATOM 692 C C . PRO A 1 85 ? -10.039 9.232 -13.975 1.00 93.06 85 PRO A C 1
ATOM 694 O O . PRO A 1 85 ? -9.011 9.708 -14.438 1.00 93.06 85 PRO A O 1
ATOM 697 N N . THR A 1 86 ? -11.198 9.888 -13.993 1.00 91.44 86 THR A N 1
ATOM 698 C CA . THR A 1 86 ? -11.376 11.250 -14.535 1.00 91.44 86 THR A CA 1
ATOM 699 C C . THR A 1 86 ? -11.279 12.327 -13.448 1.00 91.44 86 THR A C 1
ATOM 701 O O . THR A 1 86 ? -11.787 13.438 -13.598 1.00 91.44 86 THR A O 1
ATOM 704 N N . TRP A 1 87 ? -10.724 11.971 -12.292 1.00 90.69 87 TRP A N 1
ATOM 705 C CA . TRP A 1 87 ? -10.623 12.811 -11.107 1.00 90.69 87 TRP A CA 1
ATOM 706 C C . TRP A 1 87 ? -9.247 12.628 -10.472 1.00 90.69 87 TRP A C 1
ATOM 708 O O . TRP A 1 87 ? -8.649 11.564 -10.586 1.00 90.69 87 TRP A O 1
ATOM 718 N N . GLY A 1 88 ? -8.797 13.641 -9.735 1.00 90.88 88 GLY A N 1
ATOM 719 C CA . GLY A 1 88 ? -7.479 13.637 -9.110 1.00 90.88 88 GLY A CA 1
ATOM 720 C C . GLY A 1 88 ? -6.454 14.362 -9.973 1.00 90.88 88 GLY A C 1
ATOM 721 O O . GLY A 1 88 ? -6.750 15.451 -10.473 1.00 90.88 88 GLY A O 1
ATOM 722 N N . ALA A 1 89 ? -5.272 13.769 -10.116 1.00 91.81 89 ALA A N 1
ATOM 723 C CA . ALA A 1 89 ? -4.240 14.237 -11.032 1.00 91.81 89 ALA A CA 1
ATOM 724 C C . ALA A 1 89 ? -4.520 13.787 -12.477 1.00 91.81 89 ALA A C 1
ATOM 726 O O . ALA A 1 89 ? -5.320 12.879 -12.707 1.00 91.81 89 ALA A O 1
ATOM 727 N N . ASP A 1 90 ? -3.871 14.431 -13.447 1.00 91.50 90 ASP A N 1
ATOM 728 C CA . ASP A 1 90 ? -3.955 14.025 -14.850 1.00 91.50 90 ASP A CA 1
ATOM 729 C C . ASP A 1 90 ? -3.132 12.752 -15.095 1.00 91.50 90 ASP A C 1
ATOM 731 O O . ASP A 1 90 ? -1.940 12.686 -14.792 1.00 91.50 90 ASP A O 1
ATOM 735 N N . LEU A 1 91 ? -3.792 11.734 -15.643 1.00 94.88 91 LEU A N 1
ATOM 736 C CA . LEU A 1 91 ? -3.224 10.418 -15.935 1.00 94.88 91 LEU A CA 1
ATOM 737 C C . LEU A 1 91 ? -3.223 10.104 -17.438 1.00 94.88 91 LEU A C 1
ATOM 739 O O . LEU A 1 91 ? -2.933 8.974 -17.823 1.00 94.88 91 LEU A O 1
ATOM 743 N N . SER A 1 92 ? -3.570 11.077 -18.288 1.00 91.62 92 SER A N 1
ATOM 744 C CA . SER A 1 92 ? -3.670 10.895 -19.743 1.00 91.62 92 SER A CA 1
ATOM 745 C C . SER A 1 92 ? -2.333 10.579 -20.418 1.00 91.62 92 SER A C 1
ATOM 747 O O . SER A 1 92 ? -2.323 9.964 -21.478 1.00 91.62 92 SER A O 1
ATOM 749 N N . GLY A 1 93 ? -1.212 10.949 -19.791 1.00 90.00 93 GLY A N 1
ATOM 750 C CA . GLY A 1 93 ? 0.135 10.669 -20.292 1.00 90.00 93 GLY A CA 1
ATOM 751 C C . GLY A 1 93 ? 0.614 9.225 -20.111 1.00 90.00 93 GLY A C 1
ATOM 752 O O . GLY A 1 93 ? 1.714 8.907 -20.549 1.00 90.00 93 GLY A O 1
ATOM 753 N N . ILE A 1 94 ? -0.164 8.354 -19.459 1.00 92.69 94 ILE A N 1
ATOM 754 C CA . ILE A 1 94 ? 0.228 6.955 -19.259 1.00 92.69 94 ILE A CA 1
ATOM 755 C C . ILE A 1 94 ? -0.073 6.155 -20.526 1.00 92.69 94 ILE A C 1
ATOM 757 O O . ILE A 1 94 ? -1.235 5.928 -20.865 1.00 92.69 94 ILE A O 1
ATOM 761 N N . ASP A 1 95 ? 0.983 5.667 -21.167 1.00 91.62 95 ASP A N 1
ATOM 762 C CA . ASP A 1 95 ? 0.908 4.734 -22.286 1.00 91.62 95 ASP A CA 1
ATOM 763 C C . ASP A 1 95 ? 1.172 3.302 -21.798 1.00 91.62 95 ASP A C 1
ATOM 765 O O . ASP A 1 95 ? 2.316 2.903 -21.583 1.00 91.62 95 ASP A O 1
ATOM 769 N N . PHE A 1 96 ? 0.101 2.531 -21.596 1.00 92.19 96 PHE A N 1
ATOM 770 C CA . PHE A 1 96 ? 0.192 1.147 -21.124 1.00 92.19 96 PHE A CA 1
ATOM 771 C C . PHE A 1 96 ? 0.814 0.195 -22.154 1.00 92.19 96 PHE A C 1
ATOM 773 O O . PHE A 1 96 ? 1.387 -0.823 -21.766 1.00 92.19 96 PHE A O 1
ATOM 780 N N . ASP A 1 97 ? 0.756 0.522 -23.446 1.00 90.75 97 ASP A N 1
ATOM 781 C CA . ASP A 1 97 ? 1.321 -0.327 -24.499 1.00 90.75 97 ASP A CA 1
ATOM 782 C C . ASP A 1 97 ? 2.848 -0.199 -24.574 1.00 90.75 97 ASP A C 1
ATOM 784 O O . ASP A 1 97 ? 3.532 -1.087 -25.083 1.00 90.75 97 ASP A O 1
ATOM 788 N N . ASN A 1 98 ? 3.402 0.872 -24.001 1.00 88.81 98 ASN A N 1
ATOM 789 C CA . ASN A 1 98 ? 4.832 1.161 -24.001 1.00 88.81 98 ASN A CA 1
ATOM 790 C C . ASN A 1 98 ? 5.549 0.789 -22.684 1.00 88.81 98 ASN A C 1
ATOM 792 O O . ASN A 1 98 ? 6.731 1.098 -22.521 1.00 88.81 98 ASN A O 1
ATOM 796 N N . ILE A 1 99 ? 4.861 0.132 -21.745 1.00 88.94 99 ILE A N 1
ATOM 797 C CA . ILE A 1 99 ? 5.417 -0.284 -20.448 1.00 88.94 99 ILE A CA 1
ATOM 798 C C . ILE A 1 99 ? 5.958 -1.714 -20.524 1.00 88.94 99 ILE A C 1
ATOM 800 O O . ILE A 1 99 ? 5.299 -2.607 -21.058 1.00 88.94 99 ILE A O 1
ATOM 804 N N . HIS A 1 100 ? 7.128 -1.944 -19.924 1.00 87.88 100 HIS A N 1
ATOM 805 C CA . HIS A 1 100 ? 7.602 -3.287 -19.593 1.00 87.88 100 HIS A CA 1
ATOM 806 C C . HIS A 1 100 ? 6.971 -3.748 -18.279 1.00 87.88 100 HIS A C 1
ATOM 808 O O . HIS A 1 100 ? 7.130 -3.105 -17.241 1.00 87.88 100 HIS A O 1
ATOM 814 N N . TYR A 1 101 ? 6.247 -4.866 -18.323 1.00 87.94 101 TYR A N 1
ATOM 815 C CA . TYR A 1 101 ? 5.513 -5.389 -17.163 1.00 87.94 101 TYR A CA 1
ATOM 816 C C . TYR A 1 101 ? 6.293 -6.414 -16.344 1.00 87.94 101 TYR A C 1
ATOM 818 O O . TYR A 1 101 ? 5.909 -6.708 -15.213 1.00 87.94 101 TYR A O 1
ATOM 826 N N . PHE A 1 102 ? 7.366 -6.963 -16.911 1.00 85.12 102 PHE A N 1
ATOM 827 C CA . PHE A 1 102 ? 8.243 -7.903 -16.232 1.00 85.12 102 PHE A CA 1
ATOM 828 C C . PHE A 1 102 ? 9.642 -7.848 -16.840 1.00 85.12 102 PHE A C 1
ATOM 830 O O . PHE A 1 102 ? 9.845 -8.186 -18.007 1.00 85.12 102 PHE A O 1
ATOM 837 N N . VAL A 1 103 ? 10.599 -7.452 -16.011 1.00 79.75 103 VAL A N 1
ATOM 838 C CA . VAL A 1 103 ? 12.029 -7.452 -16.319 1.00 79.75 103 VAL A CA 1
ATOM 839 C C . VAL A 1 103 ? 12.759 -8.116 -15.162 1.00 79.75 103 VAL A C 1
ATOM 841 O O . VAL A 1 103 ? 12.602 -7.700 -14.009 1.00 79.75 103 VAL A O 1
ATOM 844 N N . ARG A 1 104 ? 13.541 -9.151 -15.464 1.00 74.50 104 ARG A N 1
ATOM 845 C CA . ARG A 1 104 ? 14.335 -9.895 -14.482 1.00 74.50 104 ARG A CA 1
ATOM 846 C C . ARG A 1 104 ? 15.794 -9.467 -14.568 1.00 74.50 104 ARG A C 1
ATOM 848 O O . ARG A 1 104 ? 16.411 -9.526 -15.636 1.00 74.50 104 ARG A O 1
ATOM 855 N N . ALA A 1 105 ? 16.320 -9.037 -13.424 1.00 62.28 105 ALA A N 1
ATOM 856 C CA . ALA A 1 105 ? 17.701 -8.599 -13.281 1.00 62.28 105 ALA A CA 1
ATOM 857 C C . ALA A 1 105 ? 18.651 -9.738 -12.879 1.00 62.28 105 ALA A C 1
ATOM 859 O O . ALA A 1 105 ? 19.838 -9.620 -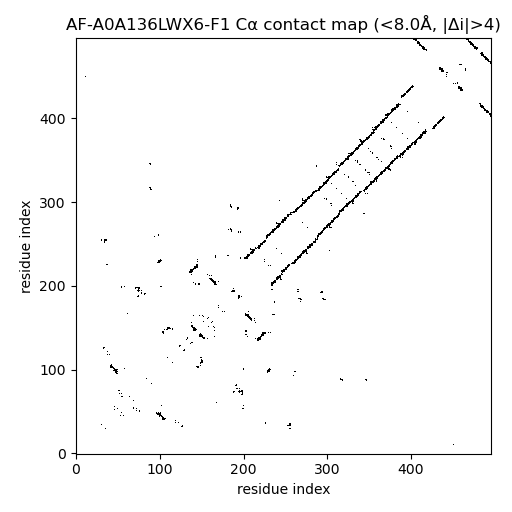13.114 1.00 62.28 105 ALA A O 1
ATOM 860 N N . THR A 1 106 ? 18.188 -10.844 -12.293 1.00 59.53 106 THR A N 1
ATOM 861 C CA . THR A 1 106 ? 19.063 -11.970 -11.913 1.00 59.53 106 THR A CA 1
ATOM 862 C C . THR A 1 106 ? 18.342 -13.309 -12.053 1.00 59.53 106 THR A C 1
ATOM 864 O O . THR A 1 106 ? 17.127 -13.375 -11.929 1.00 59.53 106 THR A O 1
ATOM 867 N N . ASP A 1 107 ? 19.078 -14.402 -12.277 1.00 50.44 107 ASP A N 1
ATOM 868 C CA . ASP A 1 107 ? 18.504 -15.762 -12.341 1.00 50.44 107 ASP A CA 1
ATOM 869 C C . ASP A 1 107 ? 18.033 -16.286 -10.969 1.00 50.44 107 ASP A C 1
ATOM 871 O O . ASP A 1 107 ? 17.272 -17.253 -10.894 1.00 50.44 107 ASP A O 1
ATOM 875 N N . ARG A 1 108 ? 18.529 -15.697 -9.869 1.00 55.38 108 ARG A N 1
ATOM 876 C CA . ARG A 1 108 ? 18.252 -16.098 -8.479 1.00 55.38 108 ARG A CA 1
ATOM 877 C C . ARG A 1 108 ? 18.210 -14.868 -7.566 1.00 55.38 108 ARG A C 1
ATOM 879 O O . ARG A 1 108 ? 18.983 -13.932 -7.771 1.00 55.38 108 ARG A O 1
ATOM 886 N N . GLY A 1 109 ? 17.349 -14.894 -6.547 1.00 54.47 109 GLY A N 1
ATOM 887 C CA . GLY A 1 109 ? 17.431 -13.969 -5.411 1.00 54.47 109 GLY A CA 1
ATOM 888 C C . GLY A 1 109 ? 18.609 -14.340 -4.505 1.00 54.47 109 GLY A C 1
ATOM 889 O O . GLY A 1 109 ? 18.852 -15.528 -4.274 1.00 54.47 109 GLY A O 1
ATOM 890 N N . ALA A 1 110 ? 19.360 -13.351 -4.018 1.00 56.84 110 ALA A N 1
ATOM 891 C CA . ALA A 1 110 ? 20.491 -13.573 -3.123 1.00 56.84 110 ALA A CA 1
ATOM 892 C C . ALA A 1 110 ? 20.008 -13.720 -1.671 1.00 56.84 110 ALA A C 1
ATOM 894 O O . ALA A 1 110 ? 19.273 -12.872 -1.162 1.00 56.84 110 ALA A O 1
ATOM 895 N N . GLN A 1 111 ? 20.430 -14.795 -1.000 1.00 53.81 111 GLN A N 1
ATOM 896 C CA . GLN A 1 111 ? 20.128 -15.044 0.420 1.00 53.81 111 GLN A CA 1
ATOM 897 C C . GLN A 1 111 ? 21.188 -14.438 1.346 1.00 53.81 111 GLN A C 1
ATOM 899 O O . GLN A 1 111 ? 20.915 -14.146 2.507 1.00 53.81 111 GLN A O 1
ATOM 904 N N . THR A 1 112 ? 22.404 -14.238 0.838 1.00 61.22 112 THR A N 1
ATOM 905 C CA . THR A 1 112 ? 23.470 -13.535 1.549 1.00 61.22 112 THR A CA 1
ATOM 906 C C . THR A 1 112 ? 23.883 -12.291 0.780 1.00 61.22 112 THR A C 1
ATOM 908 O O . THR A 1 112 ? 23.717 -12.216 -0.439 1.00 61.22 112 THR A O 1
ATOM 911 N N . TRP A 1 113 ? 24.438 -11.304 1.488 1.00 63.69 113 TRP A N 1
ATOM 912 C CA . TRP A 1 113 ? 24.957 -10.103 0.839 1.00 63.69 113 TRP A CA 1
ATOM 913 C C . TRP A 1 113 ? 26.001 -10.467 -0.215 1.00 63.69 113 TRP A C 1
ATOM 915 O O . TRP A 1 113 ? 25.988 -9.904 -1.302 1.00 63.69 113 TRP A O 1
ATOM 925 N N . ASP A 1 114 ? 26.852 -11.459 0.059 1.00 65.25 114 ASP A N 1
ATOM 926 C CA . ASP A 1 114 ? 27.909 -11.896 -0.851 1.00 65.25 114 ASP A CA 1
ATOM 927 C C . ASP A 1 114 ? 27.377 -12.472 -2.171 1.00 65.25 114 ASP A C 1
ATOM 929 O O . ASP A 1 114 ? 28.040 -12.306 -3.196 1.00 65.25 114 ASP A O 1
ATOM 933 N N . ASP A 1 115 ? 26.157 -13.010 -2.183 1.00 66.06 115 ASP A N 1
ATOM 934 C CA . ASP A 1 115 ? 25.510 -13.554 -3.382 1.00 66.06 115 ASP A CA 1
ATOM 935 C C . ASP A 1 115 ? 24.886 -12.472 -4.290 1.00 66.06 115 ASP A C 1
ATOM 937 O O . ASP A 1 115 ? 24.489 -12.765 -5.420 1.00 66.06 115 ASP A O 1
ATOM 941 N N . VAL A 1 116 ? 24.794 -11.215 -3.831 1.00 68.38 116 VAL A N 1
ATOM 942 C CA . VAL A 1 116 ? 24.276 -10.099 -4.643 1.00 68.38 116 VAL A CA 1
ATOM 943 C C . VAL A 1 116 ? 25.301 -9.727 -5.733 1.00 68.38 116 VAL A C 1
ATOM 945 O O . VAL A 1 116 ? 26.492 -9.580 -5.419 1.00 68.38 116 VAL A O 1
ATOM 948 N N . PRO A 1 117 ? 24.883 -9.528 -7.003 1.00 70.56 117 PRO A N 1
ATOM 949 C CA . PRO A 1 117 ? 25.782 -9.100 -8.073 1.00 70.56 117 PRO A CA 1
ATOM 950 C C . PRO A 1 117 ? 26.572 -7.824 -7.725 1.00 70.56 117 PRO A C 1
ATOM 952 O O . PRO A 1 117 ? 26.004 -6.915 -7.109 1.00 70.56 117 PRO A O 1
ATOM 955 N N . PRO A 1 118 ? 27.857 -7.718 -8.118 1.00 71.38 118 PRO A N 1
ATOM 956 C CA . PRO A 1 118 ? 28.716 -6.581 -7.775 1.00 71.38 118 PRO A CA 1
ATOM 957 C C . PRO A 1 118 ? 28.140 -5.213 -8.156 1.00 71.38 118 PRO A C 1
ATOM 959 O O . PRO A 1 118 ? 28.233 -4.273 -7.369 1.00 71.38 118 PRO A O 1
ATOM 962 N N . GLU A 1 119 ? 27.500 -5.107 -9.321 1.00 67.88 119 GLU A N 1
ATOM 963 C CA . GLU A 1 119 ? 26.908 -3.858 -9.812 1.00 67.88 119 GLU A CA 1
ATOM 964 C C . GLU A 1 119 ? 25.742 -3.405 -8.919 1.00 67.88 119 GLU A C 1
ATOM 966 O O . GLU A 1 119 ? 25.603 -2.227 -8.595 1.00 67.88 119 GLU A O 1
ATOM 971 N N . ILE A 1 120 ? 24.935 -4.360 -8.449 1.00 67.62 120 ILE A N 1
ATOM 972 C CA . ILE A 1 120 ? 23.810 -4.106 -7.543 1.00 67.62 120 ILE A CA 1
ATOM 973 C C . ILE A 1 120 ? 24.321 -3.740 -6.135 1.00 67.62 120 ILE A C 1
ATOM 975 O O . ILE A 1 120 ? 23.772 -2.837 -5.498 1.00 67.62 120 ILE A O 1
ATOM 979 N N . LYS A 1 121 ? 25.400 -4.384 -5.661 1.00 70.06 121 LYS A N 1
ATOM 980 C CA . LYS A 1 121 ? 26.061 -4.041 -4.387 1.00 70.06 121 LYS A CA 1
ATOM 981 C C . LYS A 1 121 ? 26.576 -2.610 -4.374 1.00 70.06 121 LYS A C 1
ATOM 983 O O . LYS A 1 121 ? 26.263 -1.881 -3.441 1.00 70.06 121 LYS A O 1
ATOM 988 N N . GLU A 1 122 ? 27.306 -2.196 -5.413 1.00 73.56 122 GLU A N 1
ATOM 989 C CA . GLU A 1 122 ? 27.845 -0.833 -5.518 1.00 73.56 122 GLU A CA 1
ATOM 990 C C . GLU A 1 122 ? 26.723 0.207 -5.418 1.00 73.56 122 GLU A C 1
ATOM 992 O O . GLU A 1 122 ? 26.830 1.226 -4.729 1.00 73.56 122 GLU A O 1
ATOM 997 N N . THR A 1 123 ? 25.604 -0.090 -6.067 1.00 67.88 123 THR A N 1
ATOM 998 C CA . THR A 1 123 ? 24.403 0.726 -6.013 1.00 67.88 123 THR A CA 1
ATOM 999 C C . THR A 1 123 ? 23.811 0.821 -4.612 1.00 67.88 123 THR A C 1
ATOM 1001 O O . THR A 1 123 ? 23.473 1.918 -4.165 1.00 67.88 123 THR A O 1
ATOM 1004 N N . PHE A 1 124 ? 23.704 -0.285 -3.883 1.00 67.56 124 PHE A N 1
ATOM 1005 C CA . PHE A 1 124 ? 23.183 -0.273 -2.517 1.00 67.56 124 PHE A CA 1
ATOM 1006 C C . PHE A 1 124 ? 24.163 0.302 -1.484 1.00 67.56 124 PHE A C 1
ATOM 1008 O O . PHE A 1 124 ? 23.714 0.927 -0.519 1.00 67.56 124 PHE A O 1
ATOM 1015 N N . ASP A 1 125 ? 25.471 0.167 -1.706 1.00 71.06 125 ASP A N 1
ATOM 1016 C CA . ASP A 1 125 ? 26.518 0.814 -0.912 1.00 71.06 125 ASP A CA 1
ATOM 1017 C C . ASP A 1 125 ? 26.430 2.338 -1.040 1.00 71.06 125 ASP A C 1
ATOM 1019 O O . ASP A 1 125 ? 26.418 3.043 -0.029 1.00 71.06 125 ASP A O 1
ATOM 1023 N N . LYS A 1 126 ? 26.253 2.862 -2.264 1.00 69.19 126 LYS A N 1
ATOM 1024 C CA . LYS A 1 126 ? 26.001 4.299 -2.503 1.00 69.19 126 LYS A CA 1
ATOM 1025 C C . LYS A 1 126 ? 24.740 4.800 -1.800 1.00 69.19 126 LYS A C 1
ATOM 1027 O O . LYS A 1 126 ? 24.684 5.954 -1.382 1.00 69.19 126 LYS A O 1
ATOM 1032 N N . LEU A 1 127 ? 23.735 3.937 -1.662 1.00 65.38 127 LEU A N 1
ATOM 1033 C CA . LEU A 1 127 ? 22.489 4.233 -0.955 1.00 65.38 127 LEU A CA 1
ATOM 1034 C C . LEU A 1 127 ? 22.599 4.069 0.573 1.00 65.38 127 LEU A C 1
ATOM 1036 O O . LEU A 1 127 ? 21.661 4.431 1.284 1.00 65.38 127 LEU A O 1
ATOM 1040 N N . GLY A 1 128 ? 23.716 3.541 1.088 1.00 65.69 128 GLY A N 1
ATOM 1041 C CA . GLY A 1 128 ? 23.966 3.358 2.522 1.00 65.69 128 GLY A CA 1
ATOM 1042 C C . GLY A 1 128 ? 23.162 2.228 3.179 1.00 65.69 128 GLY A C 1
ATOM 1043 O O . GLY A 1 128 ? 23.042 2.194 4.407 1.00 65.69 128 GLY A O 1
ATOM 1044 N N . ILE A 1 129 ? 22.604 1.299 2.395 1.00 65.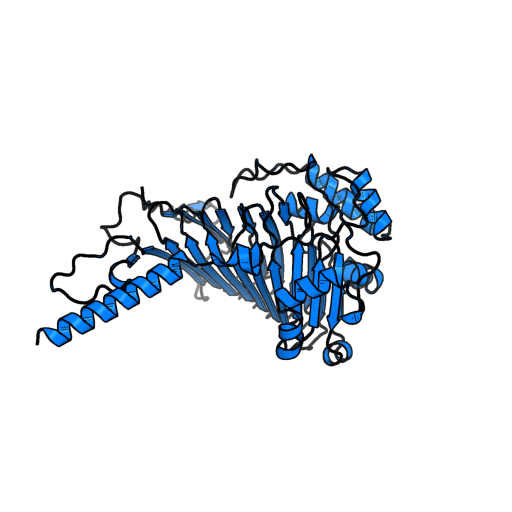31 129 ILE A N 1
ATOM 1045 C CA . ILE A 1 129 ? 21.724 0.229 2.902 1.00 65.31 129 ILE A CA 1
ATOM 1046 C C . ILE A 1 129 ? 22.454 -0.707 3.890 1.00 65.31 129 ILE A C 1
ATOM 1048 O O . ILE A 1 129 ? 21.906 -0.951 4.969 1.00 65.31 129 ILE A O 1
ATOM 1052 N N . PRO A 1 130 ? 23.698 -1.165 3.631 1.00 64.06 130 PRO A N 1
ATOM 1053 C CA . PRO A 1 130 ? 24.392 -2.087 4.544 1.00 64.06 130 PRO A CA 1
ATOM 1054 C C . PRO A 1 130 ? 24.799 -1.473 5.889 1.00 64.06 130 PRO A C 1
ATOM 1056 O O . PRO A 1 130 ? 24.996 -2.189 6.875 1.00 64.06 130 PRO A O 1
ATOM 1059 N N . GLU A 1 131 ? 24.972 -0.151 5.948 1.00 64.19 131 GLU A N 1
ATOM 1060 C CA . GLU A 1 131 ? 25.238 0.558 7.202 1.00 64.19 131 GLU A CA 1
ATOM 1061 C C . GLU A 1 131 ? 23.956 0.688 8.036 1.00 64.19 131 GLU A C 1
ATOM 1063 O O . GLU A 1 131 ? 23.983 0.469 9.251 1.00 64.19 131 GLU A O 1
ATOM 1068 N N . ALA A 1 132 ? 22.832 0.993 7.379 1.00 60.34 132 ALA A N 1
ATOM 1069 C CA . ALA A 1 132 ? 21.523 1.056 8.017 1.00 60.34 132 ALA A CA 1
ATOM 1070 C C . ALA A 1 132 ? 21.103 -0.310 8.585 1.00 60.34 132 ALA A C 1
ATOM 1072 O O . ALA A 1 132 ? 20.681 -0.373 9.742 1.00 60.34 132 ALA A O 1
ATOM 1073 N N . GLU A 1 133 ? 21.305 -1.394 7.822 1.00 63.72 133 GLU A N 1
ATOM 1074 C CA . GLU A 1 133 ? 21.059 -2.776 8.260 1.00 63.72 133 GLU A CA 1
ATOM 1075 C C . GLU A 1 133 ? 21.803 -3.102 9.556 1.00 63.72 133 GLU A C 1
ATOM 1077 O O . GLU A 1 133 ? 21.185 -3.491 10.546 1.00 63.72 133 GLU A O 1
ATOM 1082 N N . ARG A 1 134 ? 23.120 -2.862 9.591 1.00 61.12 134 ARG A N 1
ATOM 1083 C CA . ARG A 1 134 ? 23.964 -3.207 10.745 1.00 61.12 134 ARG A CA 1
ATOM 1084 C C . ARG A 1 134 ? 23.667 -2.395 12.002 1.00 61.12 134 ARG A C 1
ATOM 1086 O O . ARG A 1 134 ? 23.909 -2.884 13.104 1.00 61.12 134 ARG A O 1
ATOM 1093 N N . LYS A 1 135 ? 23.207 -1.149 11.861 1.00 61.19 135 LYS A N 1
ATOM 1094 C CA . LYS A 1 135 ? 23.030 -0.235 13.001 1.00 61.19 135 LYS A CA 1
ATOM 1095 C C . LYS A 1 135 ? 21.603 -0.189 13.546 1.00 61.19 135 LYS A C 1
ATOM 1097 O O . LYS A 1 135 ? 21.449 0.086 14.735 1.00 61.19 135 LYS A O 1
ATOM 1102 N N . PHE A 1 136 ? 20.575 -0.407 12.717 1.00 59.69 136 PHE A N 1
ATOM 1103 C CA . PHE A 1 136 ? 19.211 0.013 13.070 1.00 59.69 136 PHE A CA 1
ATOM 1104 C C . PHE A 1 136 ? 18.071 -0.952 12.700 1.00 59.69 136 PHE A C 1
ATOM 1106 O O . PHE A 1 136 ? 16.933 -0.647 13.062 1.00 59.69 136 PHE A O 1
ATOM 1113 N N . LEU A 1 137 ? 18.314 -2.077 12.010 1.00 60.41 137 LEU A N 1
ATOM 1114 C CA . LEU A 1 137 ? 17.235 -2.879 11.407 1.00 60.41 137 LEU A CA 1
ATOM 1115 C C . LEU A 1 137 ? 17.162 -4.323 11.925 1.00 60.41 137 LEU A C 1
ATOM 1117 O O . LEU A 1 137 ? 18.171 -4.965 12.200 1.00 60.41 137 LEU A O 1
ATOM 1121 N N . ALA A 1 138 ? 15.933 -4.838 12.042 1.00 49.53 138 ALA A N 1
ATOM 1122 C CA . ALA A 1 138 ? 15.638 -6.233 12.393 1.00 49.53 138 ALA A CA 1
ATOM 1123 C C . ALA A 1 138 ? 15.749 -7.182 11.194 1.00 49.53 138 ALA A C 1
ATOM 1125 O O . ALA A 1 138 ? 15.878 -8.393 11.368 1.00 49.53 138 ALA A O 1
ATOM 1126 N N . GLY A 1 139 ? 15.646 -6.635 9.989 1.00 58.06 139 GLY A N 1
ATOM 1127 C CA . GLY A 1 139 ? 15.707 -7.354 8.731 1.00 58.06 139 GLY A CA 1
ATOM 1128 C C . GLY A 1 139 ? 15.528 -6.389 7.567 1.00 58.06 139 GLY A C 1
ATOM 1129 O O . GLY A 1 139 ? 14.959 -5.303 7.735 1.00 58.06 139 GLY A O 1
ATOM 1130 N N . VAL A 1 140 ? 16.023 -6.789 6.403 1.00 67.62 140 VAL A N 1
ATOM 1131 C CA . VAL A 1 140 ? 16.007 -5.996 5.177 1.00 67.62 140 VAL A CA 1
ATOM 1132 C C . VAL A 1 140 ? 15.600 -6.868 3.993 1.00 67.62 140 VAL A C 1
ATOM 1134 O O . VAL A 1 140 ? 16.094 -7.980 3.834 1.00 67.62 140 VAL A O 1
ATOM 1137 N N . ALA A 1 141 ? 14.693 -6.356 3.167 1.00 61.88 141 ALA A N 1
ATOM 1138 C CA . ALA A 1 141 ? 14.391 -6.896 1.846 1.00 61.88 141 ALA A CA 1
ATOM 1139 C C . ALA A 1 141 ? 14.676 -5.820 0.798 1.00 61.88 141 ALA A C 1
ATOM 1141 O O . ALA A 1 141 ? 14.244 -4.682 0.965 1.00 61.88 141 ALA A O 1
ATOM 1142 N N . THR A 1 142 ? 15.355 -6.151 -0.292 1.00 60.97 142 THR A N 1
ATOM 1143 C CA . THR A 1 142 ? 15.625 -5.181 -1.354 1.00 60.97 142 THR A CA 1
ATOM 1144 C C . THR A 1 142 ? 15.120 -5.690 -2.689 1.00 60.97 142 THR A C 1
ATOM 1146 O O . THR A 1 142 ? 15.560 -6.735 -3.160 1.00 60.97 142 THR A O 1
ATOM 1149 N N . GLN A 1 143 ? 14.214 -4.939 -3.309 1.00 62.16 143 GLN A N 1
ATOM 1150 C CA . GLN A 1 143 ? 13.684 -5.203 -4.639 1.00 62.16 143 GLN A CA 1
ATOM 1151 C C . GLN A 1 143 ? 14.353 -4.314 -5.682 1.00 62.16 143 GLN A C 1
ATOM 1153 O O . GLN A 1 143 ? 14.424 -3.091 -5.530 1.00 62.16 143 GLN A O 1
ATOM 1158 N N . TYR A 1 144 ? 14.791 -4.950 -6.766 1.00 55.62 144 TYR A N 1
ATOM 1159 C CA . TYR A 1 144 ? 15.367 -4.303 -7.935 1.00 55.62 144 TYR A CA 1
ATOM 1160 C C . TYR A 1 144 ? 14.545 -4.707 -9.161 1.00 55.62 144 TYR A C 1
ATOM 1162 O O . TYR A 1 144 ? 14.380 -5.893 -9.450 1.00 55.62 144 TYR A O 1
ATOM 1170 N N . GLU A 1 145 ? 13.982 -3.722 -9.860 1.00 69.69 145 GLU A N 1
ATOM 1171 C CA . GLU A 1 145 ? 12.986 -3.944 -10.916 1.00 69.69 145 GLU A CA 1
ATOM 1172 C C . GLU A 1 145 ? 11.773 -4.745 -10.412 1.00 69.69 145 GLU A C 1
ATOM 1174 O O . GLU A 1 145 ? 11.005 -4.279 -9.557 1.00 69.69 145 GLU A O 1
ATOM 1179 N N . SER A 1 146 ? 11.594 -5.953 -10.951 1.00 68.25 146 SER A N 1
ATOM 1180 C CA . SER A 1 146 ? 10.459 -6.825 -10.682 1.00 68.25 146 SER A CA 1
ATOM 1181 C C . SER A 1 146 ? 10.669 -7.715 -9.464 1.00 68.25 146 SER A C 1
ATOM 1183 O O . SER A 1 146 ? 9.672 -8.129 -8.895 1.00 68.25 146 SER A O 1
ATOM 1185 N N . GLU A 1 147 ? 11.908 -8.022 -9.064 1.00 67.50 147 GLU A N 1
ATOM 1186 C CA . GLU A 1 147 ? 12.199 -9.128 -8.136 1.00 67.50 147 GLU A CA 1
ATOM 1187 C C . GLU A 1 147 ? 13.008 -8.683 -6.908 1.00 67.50 147 GLU A C 1
ATOM 1189 O O . GLU A 1 147 ? 13.803 -7.738 -6.951 1.00 67.50 147 GLU A O 1
ATOM 1194 N N . VAL A 1 148 ? 12.790 -9.372 -5.783 1.00 67.62 148 VAL A N 1
ATOM 1195 C CA . VAL A 1 148 ? 13.575 -9.185 -4.556 1.00 67.62 148 VAL A CA 1
ATOM 1196 C C . VAL A 1 148 ? 14.943 -9.833 -4.746 1.00 67.62 148 VAL A C 1
ATOM 1198 O O . VAL A 1 148 ? 15.051 -11.039 -4.948 1.00 67.62 148 VAL A O 1
ATOM 1201 N N . VAL A 1 149 ? 15.992 -9.014 -4.701 1.00 61.03 149 VAL A N 1
ATOM 1202 C CA . VAL A 1 149 ? 17.375 -9.426 -4.965 1.00 61.03 149 VAL A CA 1
ATOM 1203 C C . VAL A 1 149 ? 18.169 -9.705 -3.696 1.00 61.03 149 VAL A C 1
ATOM 1205 O O . VAL A 1 149 ? 19.177 -10.388 -3.793 1.00 61.03 149 VAL A O 1
ATOM 1208 N N . TYR A 1 150 ? 17.736 -9.213 -2.531 1.00 58.56 150 TYR A N 1
ATOM 1209 C CA . TYR A 1 150 ? 18.378 -9.465 -1.236 1.00 58.56 150 TYR A CA 1
ATOM 1210 C C . TYR A 1 150 ? 17.332 -9.567 -0.129 1.00 58.56 150 TYR A C 1
ATOM 1212 O O . TYR A 1 150 ? 16.401 -8.759 -0.090 1.00 58.56 150 TYR A O 1
ATOM 1220 N N . HIS A 1 151 ? 17.494 -10.530 0.774 1.00 66.06 151 HIS A N 1
ATOM 1221 C CA . HIS A 1 151 ? 16.635 -10.682 1.941 1.00 66.06 151 HIS A CA 1
ATOM 1222 C C . HIS A 1 151 ? 17.417 -11.229 3.141 1.00 66.06 151 HIS A C 1
ATOM 1224 O O . HIS A 1 151 ? 18.102 -12.240 3.025 1.00 66.06 151 HIS A O 1
ATOM 1230 N N . ASN A 1 152 ? 17.287 -10.582 4.301 1.00 66.69 152 ASN A N 1
ATOM 1231 C CA . ASN A 1 152 ? 17.883 -11.033 5.555 1.00 66.69 152 ASN A CA 1
ATOM 1232 C C . ASN A 1 152 ? 16.958 -10.706 6.738 1.00 66.69 152 ASN A C 1
ATOM 1234 O O . ASN A 1 152 ? 16.494 -9.573 6.875 1.00 66.69 152 ASN A O 1
ATOM 1238 N N . LEU A 1 153 ? 16.718 -11.679 7.619 1.00 70.75 153 LEU A N 1
ATOM 1239 C CA . LEU A 1 153 ? 15.974 -11.506 8.868 1.00 70.75 153 LEU A CA 1
ATOM 1240 C C . LEU A 1 153 ? 16.845 -11.963 10.037 1.00 70.75 153 LEU A C 1
ATOM 1242 O O . LEU A 1 153 ? 17.360 -13.081 10.058 1.00 70.75 153 LEU A O 1
ATOM 1246 N N . HIS A 1 154 ? 16.974 -11.109 11.051 1.00 68.75 154 HIS A N 1
ATOM 1247 C CA . HIS A 1 154 ? 17.794 -11.407 12.216 1.00 68.75 154 HIS A CA 1
ATOM 1248 C C . HIS A 1 154 ? 17.289 -12.675 12.928 1.00 68.75 154 HIS A C 1
ATOM 1250 O O . HIS A 1 154 ? 16.111 -12.781 13.279 1.00 68.75 154 HIS A O 1
ATOM 1256 N N . GLU A 1 155 ? 18.199 -13.613 13.229 1.00 73.00 155 GLU A N 1
ATOM 1257 C CA . GLU A 1 155 ? 17.859 -14.937 13.787 1.00 73.00 155 GLU A CA 1
ATOM 1258 C C . GLU A 1 155 ? 16.936 -14.904 15.016 1.00 73.00 155 GLU A C 1
ATOM 1260 O O . GLU A 1 155 ? 16.153 -15.828 15.241 1.00 73.00 155 GLU A O 1
ATOM 1265 N N . LYS A 1 156 ? 17.026 -13.842 15.829 1.00 76.19 156 LYS A N 1
ATOM 1266 C CA . LYS A 1 156 ? 16.169 -13.624 17.000 1.00 76.19 156 LYS A CA 1
ATOM 1267 C C . LYS A 1 156 ? 14.687 -13.677 16.619 1.00 76.19 156 LYS A C 1
ATOM 1269 O O . LYS A 1 156 ? 13.912 -14.295 17.340 1.00 76.19 156 LYS A O 1
ATOM 1274 N N . PHE A 1 157 ? 14.292 -13.055 15.509 1.00 77.62 157 PHE A N 1
ATOM 1275 C CA . PHE A 1 157 ? 12.890 -12.974 15.092 1.00 77.62 157 PHE A CA 1
ATOM 1276 C C . PHE A 1 157 ? 12.415 -14.249 14.392 1.00 77.62 157 PHE A C 1
ATOM 1278 O O . PHE A 1 157 ? 11.280 -14.661 14.632 1.00 77.62 157 PHE A O 1
ATOM 1285 N N . ASN A 1 158 ? 13.304 -14.945 13.672 1.00 78.44 158 ASN A N 1
ATOM 1286 C CA . ASN A 1 158 ? 13.037 -16.303 13.179 1.00 78.44 158 ASN A CA 1
ATOM 1287 C C . ASN A 1 158 ? 12.688 -17.253 14.335 1.00 78.44 158 ASN A C 1
ATOM 1289 O O . ASN A 1 158 ? 11.694 -17.973 14.278 1.00 78.44 158 ASN A O 1
ATOM 1293 N N . LYS A 1 159 ? 13.441 -17.194 15.443 1.00 84.75 159 LYS A N 1
ATOM 1294 C CA . LYS A 1 159 ? 13.165 -17.994 16.654 1.00 84.75 159 LYS A CA 1
ATOM 1295 C C . LYS A 1 159 ? 11.839 -17.632 17.336 1.00 84.75 159 LYS A C 1
ATOM 1297 O O . LYS A 1 159 ? 11.289 -18.456 18.059 1.00 84.75 159 LYS A O 1
ATOM 1302 N N . LEU A 1 160 ? 11.325 -16.421 17.113 1.00 87.62 160 LEU A N 1
ATOM 1303 C CA . LEU A 1 160 ? 10.018 -15.972 17.604 1.00 87.62 160 LEU A CA 1
ATOM 1304 C C . LEU A 1 160 ? 8.870 -16.298 16.632 1.00 87.62 160 LEU A C 1
ATOM 1306 O O . LEU A 1 160 ? 7.726 -15.946 16.914 1.00 87.62 160 LEU A O 1
ATOM 1310 N N . GLY A 1 161 ? 9.156 -16.965 15.509 1.00 90.56 161 GLY A N 1
ATOM 1311 C CA . GLY A 1 161 ? 8.170 -17.358 14.502 1.00 90.56 161 GLY A CA 1
ATOM 1312 C C . GLY A 1 161 ? 7.707 -16.219 13.594 1.00 90.56 161 GLY A C 1
ATOM 1313 O O . GLY A 1 161 ? 6.684 -16.359 12.927 1.00 90.56 161 GLY A O 1
ATOM 1314 N N . VAL A 1 162 ? 8.413 -15.082 13.583 1.00 92.62 162 VAL A N 1
ATOM 1315 C CA . VAL A 1 162 ? 8.144 -14.007 12.620 1.00 92.62 162 VAL A CA 1
ATOM 1316 C C . VAL A 1 162 ? 8.532 -14.501 11.235 1.00 92.62 162 VAL A C 1
ATOM 1318 O O . VAL A 1 162 ? 9.652 -14.959 11.037 1.00 92.62 162 VAL A O 1
ATOM 1321 N N . VAL A 1 163 ? 7.613 -14.372 10.284 1.00 92.50 163 VAL A N 1
ATOM 1322 C CA . VAL A 1 163 ? 7.886 -14.624 8.869 1.00 92.50 163 VAL A CA 1
ATOM 1323 C C . VAL A 1 163 ? 8.059 -13.271 8.205 1.00 92.50 163 VAL A C 1
ATOM 1325 O O . VAL A 1 163 ? 7.151 -12.444 8.255 1.00 92.50 163 VAL A O 1
ATOM 1328 N N . PHE A 1 164 ? 9.213 -13.045 7.595 1.00 89.69 164 PHE A N 1
ATOM 1329 C CA . PHE A 1 164 ? 9.455 -11.955 6.660 1.00 89.69 164 PHE A CA 1
ATOM 1330 C C . PHE A 1 164 ? 10.054 -12.608 5.426 1.00 89.69 164 PHE A C 1
ATOM 1332 O O . PHE A 1 164 ? 11.047 -13.308 5.560 1.00 89.69 164 PHE A O 1
ATOM 1339 N N . LEU A 1 165 ? 9.389 -12.490 4.282 1.00 87.12 165 LEU A N 1
ATOM 1340 C CA . LEU A 1 165 ? 9.794 -13.087 3.012 1.00 87.12 165 LEU A CA 1
ATOM 1341 C C . LEU A 1 165 ? 9.394 -12.151 1.870 1.00 87.12 165 LEU A C 1
ATOM 1343 O O . LEU A 1 165 ? 8.582 -11.239 2.054 1.00 87.12 165 LEU A O 1
ATOM 1347 N N . ASP A 1 166 ? 9.909 -12.399 0.672 1.00 87.06 166 ASP A N 1
ATOM 1348 C CA . ASP A 1 166 ? 9.284 -11.877 -0.537 1.00 87.06 166 ASP A CA 1
ATOM 1349 C C . ASP A 1 166 ? 7.947 -12.594 -0.818 1.00 87.06 166 ASP A C 1
ATOM 1351 O O . ASP A 1 166 ? 7.664 -13.692 -0.324 1.00 87.06 166 ASP A O 1
ATOM 1355 N N . THR A 1 167 ? 7.091 -11.942 -1.602 1.00 89.50 167 THR A N 1
ATOM 1356 C CA . THR A 1 167 ? 5.729 -12.419 -1.881 1.00 89.50 167 THR A CA 1
ATOM 1357 C C . THR A 1 167 ? 5.710 -13.745 -2.658 1.00 89.50 167 THR A C 1
ATOM 1359 O O . THR A 1 167 ? 4.795 -14.544 -2.460 1.00 89.50 1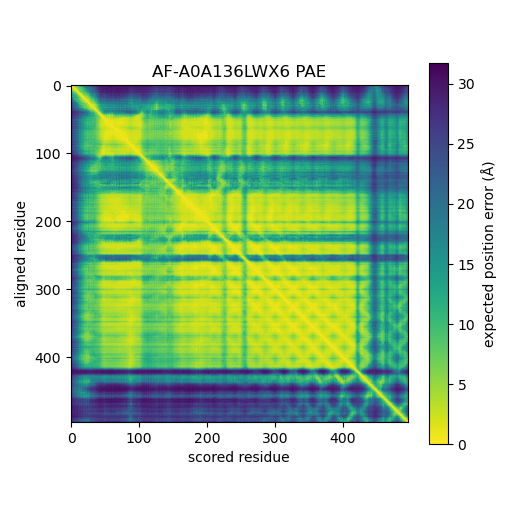67 THR A O 1
ATOM 1362 N N . ASP A 1 168 ? 6.717 -14.017 -3.494 1.00 89.44 168 ASP A N 1
ATOM 1363 C CA . ASP A 1 168 ? 6.820 -15.257 -4.271 1.00 89.44 168 ASP A CA 1
ATOM 1364 C C . ASP A 1 168 ? 7.178 -16.459 -3.405 1.00 89.44 168 ASP A C 1
ATOM 1366 O O . ASP A 1 168 ? 6.545 -17.515 -3.500 1.00 89.44 168 ASP A O 1
ATOM 1370 N N . THR A 1 169 ? 8.168 -16.289 -2.533 1.00 90.00 169 THR A N 1
ATOM 1371 C CA . THR A 1 169 ? 8.575 -17.313 -1.570 1.00 90.00 169 THR A CA 1
ATOM 1372 C C . THR A 1 169 ? 7.445 -17.598 -0.588 1.00 90.00 169 THR A C 1
ATOM 1374 O O . THR A 1 169 ? 7.112 -18.759 -0.355 1.00 90.00 169 THR A O 1
ATOM 1377 N N . ALA A 1 170 ? 6.764 -16.565 -0.083 1.00 92.88 170 ALA A N 1
ATOM 1378 C CA . ALA A 1 170 ? 5.630 -16.750 0.820 1.00 92.88 170 ALA A CA 1
ATOM 1379 C C . ALA A 1 170 ? 4.461 -17.516 0.188 1.00 92.88 170 ALA A C 1
ATOM 1381 O O . ALA A 1 170 ? 3.821 -18.320 0.863 1.00 92.88 170 ALA A O 1
ATOM 1382 N N . TYR A 1 171 ? 4.193 -17.301 -1.101 1.00 93.38 171 TYR A N 1
ATOM 1383 C CA . TYR A 1 171 ? 3.170 -18.051 -1.827 1.00 93.38 171 TYR A CA 1
ATOM 1384 C C . TYR A 1 171 ? 3.505 -19.550 -1.925 1.00 93.38 171 TYR A C 1
ATOM 1386 O O . TYR A 1 171 ? 2.608 -20.383 -1.811 1.00 93.38 171 TYR A O 1
ATOM 1394 N N . LYS A 1 172 ? 4.790 -19.902 -2.073 1.00 92.00 172 LYS A N 1
ATOM 1395 C CA . LYS A 1 172 ? 5.256 -21.297 -2.166 1.00 92.00 172 LYS A CA 1
ATOM 1396 C C . LYS A 1 172 ? 5.370 -21.985 -0.804 1.00 92.00 172 LYS A C 1
ATOM 1398 O O . LYS A 1 172 ? 4.967 -23.136 -0.672 1.00 92.00 172 LYS A O 1
ATOM 1403 N N . GLU A 1 173 ? 5.920 -21.299 0.195 1.00 94.19 173 GLU A N 1
ATOM 1404 C CA . GLU A 1 173 ? 6.220 -21.882 1.511 1.00 94.19 173 GLU A CA 1
ATOM 1405 C C . GLU A 1 173 ? 5.051 -21.795 2.502 1.00 94.19 173 GLU A C 1
ATOM 1407 O O . GLU A 1 173 ? 4.907 -22.666 3.360 1.00 94.19 173 GLU A O 1
ATOM 1412 N N . TYR A 1 174 ? 4.189 -20.779 2.376 1.00 95.88 174 TYR A N 1
ATOM 1413 C CA . TYR A 1 174 ? 3.044 -20.540 3.264 1.00 95.88 174 TYR A CA 1
ATOM 1414 C C . TYR A 1 174 ? 1.722 -20.398 2.482 1.00 95.88 174 TYR A C 1
ATOM 1416 O O . TYR A 1 174 ? 0.988 -19.422 2.691 1.00 95.88 174 TYR A O 1
ATOM 1424 N N . PRO A 1 175 ? 1.368 -21.358 1.602 1.00 95.31 175 PRO A N 1
ATOM 1425 C CA . PRO A 1 175 ? 0.237 -21.224 0.682 1.00 95.31 175 PRO A CA 1
ATOM 1426 C C . PRO A 1 175 ? -1.098 -21.019 1.404 1.00 95.31 175 PRO A C 1
ATOM 1428 O O . PRO A 1 175 ? -1.899 -20.196 0.971 1.00 95.31 175 PRO A O 1
ATOM 1431 N N . ASP A 1 176 ? -1.332 -21.687 2.537 1.00 95.50 176 ASP A N 1
ATOM 1432 C CA . ASP A 1 176 ? -2.586 -21.556 3.292 1.00 95.50 176 ASP A CA 1
ATOM 1433 C C . ASP A 1 176 ? -2.794 -20.128 3.812 1.00 95.50 176 ASP A C 1
ATOM 1435 O O . ASP A 1 176 ? -3.840 -19.514 3.583 1.00 95.50 176 ASP A O 1
ATOM 1439 N N . LEU A 1 177 ? -1.767 -19.569 4.460 1.00 95.31 177 LEU A N 1
ATOM 1440 C CA . LEU A 1 177 ? -1.810 -18.217 5.014 1.00 95.31 177 LEU A CA 1
ATOM 1441 C C . LEU A 1 177 ? -1.873 -17.165 3.901 1.00 95.31 177 LEU A C 1
ATOM 1443 O O . LEU A 1 177 ? -2.594 -16.168 4.006 1.00 95.31 177 LEU A O 1
ATOM 1447 N N . PHE A 1 178 ? -1.148 -17.401 2.807 1.00 95.81 178 PHE A N 1
ATOM 1448 C CA . PHE A 1 178 ? -1.180 -16.543 1.634 1.00 95.81 178 PHE A CA 1
ATOM 1449 C C . PHE A 1 178 ? -2.578 -16.528 0.999 1.00 95.81 178 PHE A C 1
ATOM 1451 O O . PHE A 1 178 ? -3.161 -15.462 0.793 1.00 95.81 178 PHE A O 1
ATOM 1458 N N . HIS A 1 179 ? -3.163 -17.700 0.741 1.00 95.56 179 HIS A N 1
ATOM 1459 C CA . HIS A 1 179 ? -4.491 -17.850 0.144 1.00 95.56 179 HIS A CA 1
ATOM 1460 C C . HIS A 1 179 ? -5.609 -17.270 1.016 1.00 95.56 179 HIS A C 1
ATOM 1462 O O . HIS A 1 179 ? -6.584 -16.727 0.478 1.00 95.56 179 HIS A O 1
ATOM 1468 N N . GLU A 1 180 ? -5.476 -17.364 2.344 1.00 96.94 180 GLU A N 1
ATOM 1469 C CA . GLU A 1 180 ? -6.433 -16.795 3.293 1.00 96.94 180 GLU A CA 1
ATOM 1470 C C . GLU A 1 180 ? -6.560 -15.275 3.120 1.00 96.94 180 GLU A C 1
ATOM 1472 O O . GLU A 1 180 ? -7.672 -14.739 3.183 1.00 96.94 180 GLU A O 1
ATOM 1477 N N . HIS A 1 181 ? -5.447 -14.580 2.868 1.00 97.75 181 HIS A N 1
ATOM 1478 C CA . HIS A 1 181 ? -5.385 -13.122 2.958 1.00 97.75 181 HIS A CA 1
ATOM 1479 C C . HIS A 1 181 ? -5.206 -12.388 1.624 1.00 97.75 181 HIS A C 1
ATOM 1481 O O . HIS A 1 181 ? -5.693 -11.261 1.494 1.00 97.75 181 HIS A O 1
ATOM 1487 N N . PHE A 1 182 ? -4.569 -13.001 0.626 1.00 97.12 182 PHE A N 1
ATOM 1488 C CA . PHE A 1 182 ? -4.246 -12.349 -0.642 1.00 97.12 182 PHE A CA 1
ATOM 1489 C C . PHE A 1 182 ? -5.497 -11.848 -1.379 1.00 97.12 182 PHE A C 1
ATOM 1491 O O . PHE A 1 182 ? -6.405 -12.619 -1.717 1.00 97.12 182 PHE A O 1
ATOM 1498 N N . GLY A 1 183 ? -5.543 -10.538 -1.644 1.00 96.69 183 GLY A N 1
ATOM 1499 C CA . GLY A 1 183 ? -6.639 -9.889 -2.363 1.00 96.69 183 GLY A CA 1
ATOM 1500 C C . GLY A 1 183 ? -7.946 -9.776 -1.575 1.00 96.69 183 GLY A C 1
ATOM 1501 O O . GLY A 1 183 ? -8.983 -9.460 -2.160 1.00 96.69 183 GLY A O 1
ATOM 1502 N N . LYS A 1 184 ? -7.946 -10.041 -0.261 1.00 97.44 184 LYS A N 1
ATOM 1503 C CA . LYS A 1 184 ? -9.153 -9.916 0.577 1.00 97.44 184 LYS A CA 1
ATOM 1504 C C . LYS A 1 184 ? -9.397 -8.492 1.049 1.00 97.44 184 LYS A C 1
ATOM 1506 O O . LYS A 1 184 ? -10.549 -8.084 1.197 1.00 97.44 184 LYS A O 1
ATOM 1511 N N . VAL A 1 185 ? -8.331 -7.741 1.314 1.00 98.25 185 VAL A N 1
ATOM 1512 C CA . VAL A 1 185 ? -8.431 -6.349 1.759 1.00 98.25 185 VAL A CA 1
ATOM 1513 C C . VAL A 1 185 ? -8.551 -5.432 0.541 1.00 98.25 185 VAL A C 1
ATOM 1515 O O . VAL A 1 185 ? -9.362 -4.497 0.542 1.00 98.25 185 VAL A O 1
ATOM 1518 N N . ILE A 1 186 ? -7.782 -5.722 -0.511 1.00 98.44 186 ILE A N 1
ATOM 1519 C CA . ILE A 1 186 ? -7.800 -5.014 -1.795 1.00 98.44 186 ILE A CA 1
ATOM 1520 C C . ILE A 1 186 ? -7.998 -6.041 -2.924 1.00 98.44 186 ILE A C 1
ATOM 1522 O O . ILE A 1 186 ? -7.018 -6.572 -3.452 1.00 98.44 186 ILE A O 1
ATOM 1526 N N . PRO A 1 187 ? -9.253 -6.334 -3.310 1.00 97.56 187 PRO A N 1
ATOM 1527 C CA . PRO A 1 187 ? -9.529 -7.241 -4.420 1.00 97.56 187 PRO A CA 1
ATOM 1528 C C . PRO A 1 187 ? -9.140 -6.626 -5.770 1.00 97.56 187 PRO A C 1
ATOM 1530 O O . PRO A 1 187 ? -9.078 -5.404 -5.912 1.00 97.56 187 PRO A O 1
ATOM 1533 N N . ALA A 1 188 ? -8.978 -7.467 -6.795 1.00 96.62 188 ALA A N 1
ATOM 1534 C CA . ALA A 1 188 ? -8.750 -7.031 -8.179 1.00 96.62 188 ALA A CA 1
ATOM 1535 C C . ALA A 1 188 ? -9.811 -6.026 -8.666 1.00 96.62 188 ALA A C 1
ATOM 1537 O O . ALA A 1 188 ? -9.527 -5.095 -9.414 1.00 96.62 188 ALA A O 1
ATOM 1538 N N . SER A 1 189 ? -11.047 -6.171 -8.188 1.00 96.81 189 SER A N 1
ATOM 1539 C CA . SER A 1 189 ? -12.164 -5.304 -8.545 1.00 96.81 189 SER A CA 1
ATOM 1540 C C . SER A 1 189 ? -12.139 -3.923 -7.869 1.00 96.81 189 SER A C 1
ATOM 1542 O O . SER A 1 189 ? -13.032 -3.123 -8.154 1.00 96.81 189 SER A O 1
ATOM 1544 N N . ASP A 1 190 ? -11.183 -3.626 -6.980 1.00 97.25 190 ASP A N 1
ATOM 1545 C CA . ASP A 1 190 ? -11.176 -2.408 -6.156 1.00 97.25 190 ASP A CA 1
ATOM 1546 C C . ASP A 1 190 ? -11.079 -1.126 -6.993 1.00 97.25 190 ASP A C 1
ATOM 1548 O O . ASP A 1 190 ? -11.928 -0.240 -6.897 1.00 97.25 190 ASP A O 1
ATOM 1552 N N . ASN A 1 191 ? -10.060 -1.040 -7.846 1.00 96.38 191 ASN A N 1
ATOM 1553 C CA . ASN A 1 191 ? -9.829 0.076 -8.757 1.00 96.38 191 ASN A CA 1
ATOM 1554 C C . ASN A 1 191 ? -8.946 -0.374 -9.936 1.00 96.38 191 ASN A C 1
ATOM 1556 O O . ASN A 1 191 ? -8.411 -1.481 -9.914 1.00 96.38 191 ASN A O 1
ATOM 1560 N N . LYS A 1 192 ? -8.806 0.463 -10.975 1.00 96.88 192 LYS A N 1
ATOM 1561 C CA . LYS A 1 192 ? -8.068 0.105 -12.201 1.00 96.88 192 LYS A CA 1
ATOM 1562 C C . LYS A 1 192 ? -6.611 -0.284 -11.918 1.00 96.88 192 LYS A C 1
ATOM 1564 O O . LYS A 1 192 ? -6.134 -1.268 -12.465 1.00 96.88 192 LYS A O 1
ATOM 1569 N N . PHE A 1 193 ? -5.927 0.428 -11.025 1.00 97.25 193 PHE A N 1
ATOM 1570 C CA . PHE A 1 193 ? -4.516 0.180 -10.714 1.00 97.25 193 PHE A CA 1
ATOM 1571 C C . PHE A 1 193 ? -4.314 -1.014 -9.773 1.00 97.25 193 PHE A C 1
ATOM 1573 O O . PHE A 1 193 ? -3.370 -1.774 -9.946 1.00 97.25 193 PHE A O 1
ATOM 1580 N N . ALA A 1 194 ? -5.250 -1.272 -8.854 1.00 97.56 194 ALA A N 1
ATOM 1581 C CA . ALA A 1 194 ? -5.270 -2.524 -8.093 1.00 97.56 194 ALA A CA 1
ATOM 1582 C C . ALA A 1 194 ? -5.516 -3.750 -8.994 1.00 97.56 194 ALA A C 1
ATOM 1584 O O . ALA A 1 194 ? -4.931 -4.810 -8.763 1.00 97.56 194 ALA A O 1
ATOM 1585 N N . ALA A 1 195 ? -6.352 -3.606 -10.029 1.00 98.12 195 ALA A N 1
ATOM 1586 C CA . ALA A 1 195 ? -6.574 -4.637 -11.041 1.00 98.12 195 ALA A CA 1
ATOM 1587 C C . ALA A 1 195 ? -5.292 -4.909 -11.844 1.00 98.12 195 ALA A C 1
ATOM 1589 O O . ALA A 1 195 ? -4.875 -6.062 -11.949 1.00 98.12 195 ALA A O 1
ATOM 1590 N N . LEU A 1 196 ? -4.629 -3.840 -12.311 1.00 97.75 196 LEU A N 1
ATOM 1591 C CA . LEU A 1 196 ? -3.341 -3.914 -13.003 1.00 97.75 196 LEU A CA 1
ATOM 1592 C C . LEU A 1 196 ? -2.289 -4.628 -12.152 1.00 97.75 196 LEU A C 1
ATOM 1594 O O . LEU A 1 196 ? -1.731 -5.629 -12.584 1.00 97.75 196 LEU A O 1
ATOM 1598 N N . ASN A 1 197 ? -2.097 -4.176 -10.911 1.00 98.00 197 ASN A N 1
ATOM 1599 C CA . ASN A 1 197 ? -1.185 -4.813 -9.968 1.00 98.00 197 ASN A CA 1
ATOM 1600 C C . ASN A 1 197 ? -1.530 -6.295 -9.759 1.00 98.00 197 ASN A C 1
ATOM 1602 O O . ASN A 1 197 ? -0.647 -7.137 -9.788 1.00 98.00 197 ASN A O 1
ATOM 1606 N N . THR A 1 198 ? -2.809 -6.652 -9.612 1.00 97.69 198 THR A N 1
ATOM 1607 C CA . THR A 1 198 ? -3.191 -8.065 -9.445 1.00 97.69 198 THR A CA 1
ATOM 1608 C C . THR A 1 198 ? -2.833 -8.912 -10.675 1.00 97.69 198 THR A C 1
ATOM 1610 O O . THR A 1 198 ? -2.483 -10.079 -10.519 1.00 97.69 198 THR A O 1
ATOM 1613 N N . ALA A 1 199 ? -2.867 -8.338 -11.881 1.00 97.44 199 ALA A N 1
ATOM 1614 C CA . ALA A 1 199 ? -2.445 -9.020 -13.103 1.00 97.44 199 ALA A CA 1
ATOM 1615 C C . ALA A 1 199 ? -0.920 -9.209 -13.184 1.00 97.44 199 ALA A C 1
ATOM 1617 O O . ALA A 1 199 ? -0.450 -10.277 -13.585 1.00 97.44 199 ALA A O 1
ATOM 1618 N N . THR A 1 200 ? -0.145 -8.196 -12.786 1.00 95.12 200 THR A N 1
ATOM 1619 C CA . THR A 1 200 ? 1.286 -8.092 -13.128 1.00 95.12 200 THR A CA 1
ATOM 1620 C C . THR A 1 200 ? 2.240 -8.055 -11.938 1.00 95.12 200 THR A C 1
ATOM 1622 O O . THR A 1 200 ? 3.446 -7.922 -12.146 1.00 95.12 200 THR A O 1
ATOM 1625 N N . TRP A 1 201 ? 1.753 -8.195 -10.697 1.00 93.69 201 TRP A N 1
ATOM 1626 C CA . TRP A 1 201 ? 2.617 -8.158 -9.514 1.00 93.69 201 TRP A CA 1
ATOM 1627 C C . TRP A 1 201 ? 3.753 -9.169 -9.658 1.00 93.69 201 TRP A C 1
ATOM 1629 O O . TRP A 1 201 ? 3.533 -10.303 -10.101 1.00 93.69 201 TRP A O 1
ATOM 1639 N N . SER A 1 202 ? 4.964 -8.738 -9.326 1.00 84.94 202 SER A N 1
ATOM 1640 C CA . SER A 1 202 ? 6.161 -9.550 -9.559 1.00 84.94 202 SER A CA 1
ATOM 1641 C C . SER A 1 202 ? 7.147 -9.559 -8.397 1.00 84.94 202 SER A C 1
ATOM 1643 O O . SER A 1 202 ? 8.067 -10.366 -8.438 1.00 84.94 202 SER A O 1
ATOM 1645 N N . GLY A 1 203 ? 6.889 -8.758 -7.359 1.00 83.94 203 GLY A N 1
ATOM 1646 C CA . GLY A 1 203 ? 7.647 -8.711 -6.113 1.00 83.94 203 GLY A CA 1
ATOM 1647 C C . GLY A 1 203 ? 6.812 -8.108 -4.978 1.00 83.94 203 GLY A C 1
ATOM 1648 O O . GLY A 1 203 ? 5.587 -7.979 -5.088 1.00 83.94 203 GLY A O 1
ATOM 1649 N N . GLY A 1 204 ? 7.467 -7.718 -3.889 1.00 88.25 204 GLY A N 1
ATOM 1650 C CA . GLY A 1 204 ? 6.848 -7.166 -2.686 1.00 88.25 204 GLY A CA 1
ATOM 1651 C C . GLY A 1 204 ? 7.327 -7.867 -1.420 1.00 88.25 204 GLY A C 1
ATOM 1652 O O . GLY A 1 204 ? 8.319 -8.595 -1.429 1.00 88.25 204 GLY A O 1
ATOM 1653 N N . SER A 1 205 ? 6.627 -7.633 -0.314 1.00 90.12 205 SER A N 1
ATOM 1654 C CA . SER A 1 205 ? 6.950 -8.240 0.979 1.00 90.12 205 SER A CA 1
ATOM 1655 C C . SER A 1 205 ? 5.760 -8.980 1.576 1.00 90.12 205 SER A C 1
ATOM 1657 O O . SER A 1 205 ? 4.644 -8.467 1.613 1.00 90.12 205 SER A O 1
ATOM 1659 N N . PHE A 1 206 ? 6.017 -10.151 2.141 1.00 94.88 206 PHE A N 1
ATOM 1660 C CA . PHE A 1 206 ? 5.082 -10.888 2.972 1.00 94.88 206 PHE A CA 1
ATOM 1661 C C . PHE A 1 206 ? 5.583 -10.915 4.412 1.00 94.88 206 PHE A C 1
ATOM 1663 O O . PHE A 1 206 ? 6.717 -11.314 4.678 1.00 94.88 206 PHE A O 1
ATOM 1670 N N . ILE A 1 207 ? 4.736 -10.488 5.347 1.00 95.88 207 ILE A N 1
ATOM 1671 C CA . ILE A 1 207 ? 5.080 -10.449 6.766 1.00 95.88 207 ILE A CA 1
ATOM 1672 C C . ILE A 1 207 ? 3.961 -11.066 7.592 1.00 95.88 207 ILE A C 1
ATOM 1674 O O . ILE A 1 207 ? 2.817 -10.619 7.529 1.00 95.88 207 ILE A O 1
ATOM 1678 N N . TYR A 1 208 ? 4.306 -12.032 8.435 1.00 97.62 208 TYR A N 1
ATOM 1679 C CA . TYR A 1 208 ? 3.428 -12.557 9.474 1.00 97.62 208 TYR A CA 1
ATOM 1680 C C . TYR A 1 208 ? 4.097 -12.437 10.842 1.00 97.62 208 TYR A C 1
ATOM 1682 O O . TYR A 1 208 ? 5.230 -12.873 11.041 1.00 97.62 208 TYR A O 1
ATOM 1690 N N . VAL A 1 209 ? 3.378 -11.846 11.797 1.00 97.62 209 VAL A N 1
ATOM 1691 C CA . VAL A 1 209 ? 3.836 -11.685 13.180 1.00 97.62 209 VAL A CA 1
ATOM 1692 C C . VAL A 1 209 ? 2.929 -12.505 14.096 1.00 97.62 209 VAL A C 1
ATOM 1694 O O . VAL A 1 209 ? 1.741 -12.179 14.196 1.00 97.62 209 VAL A O 1
ATOM 1697 N N . PRO A 1 210 ? 3.451 -13.546 14.774 1.00 97.94 210 PRO A N 1
ATOM 1698 C CA . PRO A 1 210 ? 2.641 -14.421 15.612 1.00 97.94 210 PRO A CA 1
ATOM 1699 C C . PRO A 1 210 ? 2.009 -13.726 16.817 1.00 97.94 210 PRO A C 1
ATOM 1701 O O . PRO A 1 210 ? 2.402 -12.638 17.247 1.00 97.94 210 PRO A O 1
ATOM 1704 N N . LYS A 1 211 ? 1.040 -14.421 17.415 1.00 98.38 211 LYS A N 1
ATOM 1705 C CA . LYS A 1 211 ? 0.288 -13.952 18.578 1.00 98.38 211 LYS A CA 1
ATOM 1706 C C . LYS A 1 211 ? 1.216 -13.544 19.727 1.00 98.38 211 LYS A C 1
ATOM 1708 O O . LYS A 1 211 ? 2.053 -14.323 20.172 1.00 98.38 211 LYS A O 1
ATOM 1713 N N . GLY A 1 212 ? 1.027 -12.326 20.230 1.00 97.44 212 GLY A N 1
ATOM 1714 C CA . GLY A 1 212 ? 1.773 -11.760 21.357 1.00 97.44 212 GLY A CA 1
ATOM 1715 C C . GLY A 1 212 ? 3.233 -11.388 21.071 1.00 97.44 212 GLY A C 1
ATOM 1716 O O . GLY A 1 212 ? 3.898 -10.864 21.966 1.00 97.44 212 GLY A O 1
ATOM 1717 N N . VAL A 1 213 ? 3.740 -11.627 19.856 1.00 97.31 213 VAL A N 1
ATOM 1718 C CA . VAL A 1 213 ? 5.127 -11.318 19.491 1.00 97.31 213 VAL A CA 1
ATOM 1719 C C . VAL A 1 213 ? 5.281 -9.828 19.210 1.00 97.31 213 VAL A C 1
ATOM 1721 O O . VAL A 1 213 ? 4.497 -9.231 18.475 1.00 97.31 213 VAL A O 1
ATOM 1724 N N . LYS A 1 214 ? 6.322 -9.224 19.783 1.00 95.12 214 LYS A N 1
ATOM 1725 C CA . LYS A 1 214 ? 6.681 -7.824 19.550 1.00 95.12 214 LYS A CA 1
ATOM 1726 C C . LYS A 1 214 ? 8.024 -7.748 18.847 1.00 95.12 214 LYS A C 1
ATOM 1728 O O . LYS A 1 214 ? 9.019 -8.244 19.376 1.00 95.12 214 LYS A O 1
ATOM 1733 N N . VAL A 1 215 ? 8.041 -7.114 17.683 1.00 89.38 215 VAL A N 1
ATOM 1734 C CA . VAL A 1 215 ? 9.258 -6.823 16.928 1.00 89.38 215 VAL A CA 1
ATOM 1735 C C . VAL A 1 215 ? 9.749 -5.447 17.377 1.00 89.38 215 VAL A C 1
ATOM 1737 O O . VAL A 1 215 ? 9.166 -4.421 17.036 1.00 89.38 215 VAL A O 1
ATOM 1740 N N . ASP A 1 216 ? 10.771 -5.436 18.231 1.00 79.25 216 ASP A N 1
ATOM 1741 C CA . ASP A 1 216 ? 11.284 -4.247 18.925 1.00 79.25 216 ASP A CA 1
ATOM 1742 C C . ASP A 1 216 ? 12.180 -3.352 18.056 1.00 79.25 216 ASP A C 1
ATOM 1744 O O . ASP A 1 216 ? 12.447 -2.206 18.417 1.00 79.25 216 ASP A O 1
ATOM 1748 N N . ILE A 1 217 ? 12.603 -3.856 16.899 1.00 80.12 217 ILE A N 1
ATOM 1749 C CA . ILE A 1 217 ? 13.418 -3.146 15.915 1.00 80.12 217 ILE A CA 1
ATOM 1750 C C . ILE A 1 217 ? 12.660 -3.174 14.574 1.00 80.12 217 ILE A C 1
ATOM 1752 O O . ILE A 1 217 ? 12.098 -4.216 14.235 1.00 80.12 217 ILE A O 1
ATOM 1756 N N . PRO A 1 218 ? 12.593 -2.074 13.802 1.00 83.12 218 PRO A N 1
ATOM 1757 C CA . PRO A 1 218 ? 11.830 -2.060 12.558 1.00 83.12 218 PRO A CA 1
ATOM 1758 C C . PRO A 1 218 ? 12.349 -3.057 11.514 1.00 83.12 218 PRO A C 1
ATOM 1760 O O . PRO A 1 218 ? 13.560 -3.222 11.344 1.00 83.12 218 PRO A O 1
ATOM 1763 N N . LEU A 1 219 ? 11.424 -3.677 10.779 1.00 81.75 219 LEU A N 1
ATOM 1764 C CA . LEU A 1 219 ? 11.724 -4.357 9.516 1.00 81.75 219 LEU A CA 1
ATOM 1765 C C . LEU A 1 219 ? 11.719 -3.323 8.392 1.00 81.75 219 LEU A C 1
ATOM 1767 O O . LEU A 1 219 ? 10.878 -2.422 8.400 1.00 81.75 219 LEU A O 1
ATOM 1771 N N . GLN A 1 220 ? 12.613 -3.450 7.417 1.00 75.31 220 GLN A N 1
ATOM 1772 C CA . GLN A 1 220 ? 12.659 -2.532 6.284 1.00 75.31 220 GLN A CA 1
ATOM 1773 C C . GLN A 1 220 ? 12.622 -3.277 4.954 1.00 75.31 220 GLN A C 1
ATOM 1775 O O . GLN A 1 220 ? 13.254 -4.315 4.799 1.00 75.31 220 GLN A O 1
ATOM 1780 N N . ALA A 1 221 ? 11.924 -2.715 3.972 1.00 69.12 221 ALA A N 1
ATOM 1781 C CA . ALA A 1 221 ? 12.132 -3.054 2.576 1.00 69.12 221 ALA A CA 1
ATOM 1782 C C . ALA A 1 221 ? 12.532 -1.822 1.763 1.00 69.12 221 ALA A C 1
ATOM 1784 O O . ALA A 1 221 ? 12.090 -0.703 2.044 1.00 69.12 221 ALA A O 1
ATOM 1785 N N . TYR A 1 222 ? 13.379 -2.036 0.764 1.00 66.06 222 TYR A N 1
ATOM 1786 C CA . TYR A 1 222 ? 13.862 -1.011 -0.144 1.00 66.06 222 TYR A CA 1
ATOM 1787 C C . TYR A 1 222 ? 13.540 -1.374 -1.592 1.00 66.06 222 TYR A C 1
ATOM 1789 O O . TYR A 1 222 ? 13.842 -2.477 -2.033 1.00 66.06 222 TYR A O 1
ATOM 1797 N N . PHE A 1 223 ? 12.958 -0.443 -2.342 1.00 64.50 223 PHE A N 1
ATOM 1798 C CA . PHE A 1 223 ? 12.525 -0.659 -3.721 1.00 64.50 223 PHE A CA 1
ATOM 1799 C C . PHE A 1 223 ? 13.249 0.306 -4.662 1.00 64.50 223 PHE A C 1
ATOM 1801 O O . PHE A 1 223 ? 13.230 1.522 -4.444 1.00 64.50 223 PHE A O 1
ATOM 1808 N N . ARG A 1 224 ? 13.872 -0.234 -5.719 1.00 63.81 224 ARG A N 1
ATOM 1809 C CA . ARG A 1 224 ? 14.564 0.537 -6.762 1.00 63.81 224 ARG A CA 1
ATOM 1810 C C . ARG A 1 224 ? 14.110 0.119 -8.162 1.00 63.81 224 ARG A C 1
ATOM 1812 O O . ARG A 1 224 ? 14.091 -1.066 -8.483 1.00 63.81 224 ARG A O 1
ATOM 1819 N N . ILE A 1 225 ? 13.766 1.102 -8.991 1.00 58.72 225 ILE A N 1
ATOM 1820 C CA . ILE A 1 225 ? 13.479 0.939 -10.429 1.00 58.72 225 ILE A CA 1
ATOM 1821 C C . ILE A 1 225 ? 14.718 1.401 -11.179 1.00 58.72 225 ILE A C 1
ATOM 1823 O O . ILE A 1 225 ? 15.125 2.523 -10.928 1.00 58.72 225 ILE A O 1
ATOM 1827 N N . ASN A 1 226 ? 15.319 0.618 -12.070 1.00 60.28 226 ASN A N 1
ATOM 1828 C CA . ASN A 1 226 ? 16.491 1.045 -12.844 1.00 60.28 226 ASN A CA 1
ATOM 1829 C C . ASN A 1 226 ? 16.272 0.954 -14.365 1.00 60.28 226 ASN A C 1
ATOM 1831 O O . ASN A 1 226 ? 17.023 1.573 -15.101 1.00 60.28 226 ASN A O 1
ATOM 1835 N N . ALA A 1 227 ? 15.241 0.286 -14.872 1.00 56.38 227 ALA A N 1
ATOM 1836 C CA . ALA A 1 227 ? 15.001 0.153 -16.301 1.00 56.38 227 ALA A CA 1
ATOM 1837 C C . ALA A 1 227 ? 14.143 1.311 -16.839 1.00 56.38 227 ALA A C 1
ATOM 1839 O O . ALA A 1 227 ? 13.224 1.810 -16.181 1.00 56.38 227 ALA A O 1
ATOM 1840 N N . GLN A 1 228 ? 14.440 1.741 -18.068 1.00 60.78 228 GLN A N 1
ATOM 1841 C CA . GLN A 1 228 ? 13.619 2.716 -18.790 1.00 60.78 228 GLN A CA 1
ATOM 1842 C C . GLN A 1 228 ? 12.255 2.112 -19.142 1.00 60.78 228 GLN A C 1
ATOM 1844 O O . GLN A 1 228 ? 12.162 0.927 -19.455 1.00 60.78 228 GLN A O 1
ATOM 1849 N N . ASN A 1 229 ? 11.193 2.925 -19.103 1.00 66.12 229 ASN A N 1
ATOM 1850 C CA . ASN A 1 229 ? 9.812 2.492 -19.367 1.00 66.12 229 ASN A CA 1
ATOM 1851 C C . ASN A 1 229 ? 9.339 1.297 -18.509 1.00 66.12 229 ASN A C 1
ATOM 1853 O O . ASN A 1 229 ? 8.480 0.516 -18.930 1.00 66.12 229 ASN A O 1
ATOM 1857 N N . MET A 1 230 ? 9.898 1.139 -17.309 1.00 76.69 230 MET A N 1
ATOM 1858 C CA . MET A 1 230 ? 9.573 0.027 -16.424 1.00 76.69 230 MET A CA 1
ATOM 1859 C C . MET A 1 230 ? 8.293 0.284 -15.626 1.00 76.69 230 MET A C 1
ATOM 1861 O O . MET A 1 230 ? 8.082 1.368 -15.068 1.00 76.69 230 MET A O 1
ATOM 1865 N N . GLY A 1 231 ? 7.452 -0.745 -15.541 1.00 79.69 231 GLY A N 1
ATOM 1866 C CA . GLY A 1 231 ? 6.340 -0.818 -14.608 1.00 79.69 231 GLY A CA 1
ATOM 1867 C C . GLY A 1 231 ? 6.738 -1.606 -13.361 1.00 79.69 231 GLY A C 1
ATOM 1868 O O . GLY A 1 231 ? 6.954 -2.813 -13.438 1.00 79.69 231 GLY A O 1
ATOM 1869 N N . GLN A 1 232 ? 6.807 -0.955 -12.200 1.00 82.50 232 GLN A N 1
ATOM 1870 C CA . GLN A 1 232 ? 7.035 -1.632 -10.925 1.00 82.50 232 GLN A CA 1
ATOM 1871 C C . GLN A 1 232 ? 5.706 -1.933 -10.230 1.00 82.50 232 GLN A C 1
ATOM 1873 O O . GLN A 1 232 ? 4.968 -1.031 -9.822 1.00 82.50 232 GLN A O 1
ATOM 1878 N N . PHE A 1 233 ? 5.426 -3.227 -10.074 1.00 90.00 233 PHE A N 1
ATOM 1879 C CA . PHE A 1 233 ? 4.200 -3.749 -9.473 1.00 90.00 233 PHE A CA 1
ATOM 1880 C C . PHE A 1 233 ? 4.545 -4.606 -8.256 1.00 90.00 233 PHE A C 1
ATOM 1882 O O . PHE A 1 233 ? 4.623 -5.834 -8.328 1.00 90.00 233 PHE A O 1
ATOM 1889 N N . GLU A 1 234 ? 4.784 -3.948 -7.128 1.00 90.62 234 GLU A N 1
ATOM 1890 C CA . GLU A 1 234 ? 4.974 -4.632 -5.849 1.00 90.62 234 GLU A CA 1
ATOM 1891 C C . GLU A 1 234 ? 3.628 -4.910 -5.171 1.00 90.62 234 GLU A C 1
ATOM 1893 O O . GLU A 1 234 ? 2.664 -4.136 -5.288 1.00 90.62 234 GLU A O 1
ATOM 1898 N N . ARG A 1 235 ? 3.556 -6.014 -4.430 1.00 93.88 235 ARG A N 1
ATOM 1899 C CA . ARG A 1 235 ? 2.413 -6.305 -3.574 1.00 93.88 235 ARG A CA 1
ATOM 1900 C C . ARG A 1 235 ? 2.861 -6.752 -2.196 1.00 93.88 235 ARG A C 1
ATOM 1902 O O . ARG A 1 235 ? 3.420 -7.834 -2.045 1.00 93.88 235 ARG A O 1
ATOM 1909 N N . THR A 1 236 ? 2.564 -5.923 -1.202 1.00 95.81 236 THR A N 1
ATOM 1910 C CA . THR A 1 236 ? 2.938 -6.154 0.193 1.00 95.81 236 THR A CA 1
ATOM 1911 C C . THR A 1 236 ? 1.740 -6.635 0.999 1.00 95.81 236 THR A C 1
ATOM 1913 O O . THR A 1 236 ? 0.671 -6.021 0.967 1.00 95.81 236 THR A O 1
ATOM 1916 N N . LEU A 1 237 ? 1.924 -7.721 1.746 1.00 97.62 237 LEU A N 1
ATOM 1917 C CA . LEU A 1 237 ? 0.912 -8.342 2.590 1.00 97.62 237 LEU A CA 1
ATOM 1918 C C . LEU A 1 237 ? 1.455 -8.514 4.014 1.00 97.62 237 LEU A C 1
ATOM 1920 O O . LEU A 1 237 ? 2.396 -9.268 4.239 1.00 97.62 237 LEU A O 1
ATOM 1924 N N . ILE A 1 238 ? 0.849 -7.819 4.980 1.00 98.25 238 ILE A N 1
ATOM 1925 C CA . ILE A 1 238 ? 1.248 -7.865 6.395 1.00 98.25 238 ILE A CA 1
ATOM 1926 C C . ILE A 1 238 ? 0.092 -8.379 7.248 1.00 98.25 238 ILE A C 1
ATOM 1928 O O . ILE A 1 238 ? -0.999 -7.804 7.251 1.00 98.25 238 ILE A O 1
ATOM 1932 N N . ILE A 1 239 ? 0.349 -9.420 8.034 1.00 98.62 239 ILE A N 1
ATOM 1933 C CA . ILE A 1 239 ? -0.585 -10.005 8.992 1.00 98.62 239 ILE A CA 1
ATOM 1934 C C . ILE A 1 239 ? 0.011 -9.906 10.396 1.00 98.62 239 ILE A C 1
ATOM 1936 O O . ILE A 1 239 ? 0.97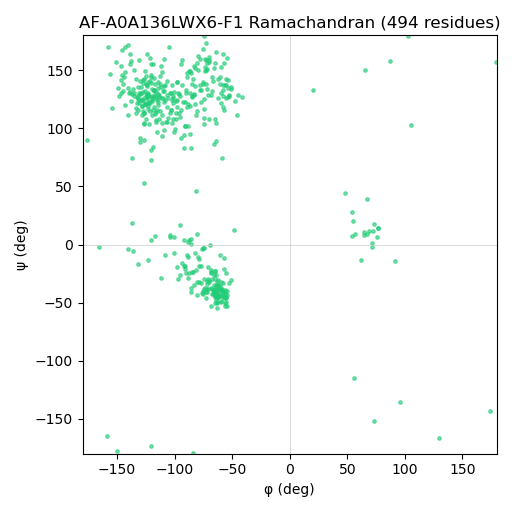8 -10.582 10.735 1.00 98.62 239 ILE A O 1
ATOM 1940 N N . ALA A 1 240 ? -0.598 -9.068 11.228 1.00 98.62 240 ALA A N 1
ATOM 1941 C CA . ALA A 1 240 ? -0.263 -8.927 12.638 1.00 98.62 240 ALA A CA 1
ATOM 1942 C C . ALA A 1 240 ? -1.303 -9.684 13.473 1.00 98.62 240 ALA A C 1
ATOM 1944 O O . ALA A 1 240 ? -2.468 -9.265 13.539 1.00 98.62 240 ALA A O 1
ATOM 1945 N N . ASP A 1 241 ? -0.909 -10.825 14.049 1.00 98.56 241 ASP A N 1
ATOM 1946 C CA . ASP A 1 241 ? -1.799 -11.659 14.856 1.00 98.56 241 ASP A CA 1
ATOM 1947 C C . ASP A 1 241 ? -2.102 -11.025 16.227 1.00 98.56 241 ASP A C 1
ATOM 1949 O O . ASP A 1 241 ? -1.600 -9.963 16.584 1.00 98.56 241 ASP A O 1
ATOM 1953 N N . GLU A 1 242 ? -3.001 -11.628 17.000 1.00 98.62 242 GLU A N 1
ATOM 1954 C CA . GLU A 1 242 ? -3.539 -11.037 18.219 1.00 98.62 242 GLU A CA 1
ATOM 1955 C C . GLU A 1 242 ? -2.441 -10.586 19.189 1.00 98.62 242 GLU A C 1
ATOM 1957 O O . GLU A 1 242 ? -1.556 -11.349 19.566 1.00 98.62 242 GLU A O 1
ATOM 1962 N N . GLY A 1 243 ? -2.510 -9.333 19.634 1.00 98.44 243 GLY A N 1
ATOM 1963 C CA . GLY A 1 243 ? -1.539 -8.777 20.575 1.00 98.44 243 GLY A CA 1
ATOM 1964 C C . GLY A 1 243 ? -0.113 -8.612 20.037 1.00 98.44 243 GLY A C 1
ATOM 1965 O O . GLY A 1 243 ? 0.774 -8.333 20.844 1.00 98.44 243 GLY A O 1
ATOM 1966 N N . SER A 1 244 ? 0.130 -8.797 18.734 1.00 98.50 244 SER A N 1
ATOM 1967 C CA . SER A 1 244 ? 1.454 -8.602 18.140 1.00 98.50 244 SER A CA 1
ATOM 1968 C C . SER A 1 244 ? 1.784 -7.115 17.929 1.00 98.50 244 SER A C 1
ATOM 1970 O O . SER A 1 244 ? 0.884 -6.277 17.875 1.00 98.50 244 SER A O 1
ATOM 1972 N N . ASP A 1 245 ? 3.062 -6.758 17.803 1.00 97.81 245 ASP A N 1
ATOM 1973 C CA . ASP A 1 245 ? 3.511 -5.379 17.531 1.00 97.81 245 ASP A CA 1
ATOM 1974 C C . ASP A 1 245 ? 4.621 -5.382 16.480 1.00 97.81 245 ASP A C 1
ATOM 1976 O O . ASP A 1 245 ? 5.585 -6.140 16.608 1.00 97.81 245 ASP A O 1
ATOM 1980 N N . ILE A 1 246 ? 4.479 -4.559 15.443 1.00 96.19 246 ILE A N 1
ATOM 1981 C CA . ILE A 1 246 ? 5.468 -4.426 14.376 1.00 96.19 246 ILE A CA 1
ATOM 1982 C C . ILE A 1 246 ? 5.538 -3.001 13.833 1.00 96.19 246 ILE A C 1
ATOM 1984 O O . ILE A 1 246 ? 4.526 -2.324 13.622 1.00 96.19 246 ILE A O 1
ATOM 1988 N N . HIS A 1 247 ? 6.763 -2.575 13.535 1.00 94.38 247 HIS A N 1
ATOM 1989 C CA . HIS A 1 247 ? 7.052 -1.409 12.713 1.00 94.38 247 HIS A CA 1
ATOM 1990 C C . HIS A 1 247 ? 7.731 -1.871 11.423 1.00 94.38 247 HIS A C 1
ATOM 1992 O O . HIS A 1 247 ? 8.789 -2.490 11.464 1.00 94.38 247 HIS A O 1
ATOM 1998 N N . TYR A 1 248 ? 7.107 -1.574 10.288 1.00 91.62 248 TYR A N 1
ATOM 1999 C CA . TYR A 1 248 ? 7.661 -1.810 8.962 1.00 91.62 248 TYR A CA 1
ATOM 2000 C C . TYR A 1 248 ? 7.950 -0.485 8.250 1.00 91.62 248 TYR A C 1
ATOM 2002 O O . TYR A 1 248 ? 7.148 0.454 8.323 1.00 91.62 248 TYR A O 1
ATOM 2010 N N . ILE A 1 249 ? 9.095 -0.409 7.577 1.00 85.94 249 ILE A N 1
ATOM 2011 C CA . ILE A 1 249 ? 9.568 0.760 6.838 1.00 85.94 249 ILE A CA 1
ATOM 2012 C C . ILE A 1 249 ? 9.738 0.379 5.364 1.00 85.94 249 ILE A C 1
ATOM 2014 O O . ILE A 1 249 ? 10.476 -0.535 5.032 1.00 85.94 249 ILE A O 1
ATOM 2018 N N . GLU A 1 250 ? 9.083 1.107 4.472 1.00 79.88 250 GLU A N 1
ATOM 2019 C CA . GLU A 1 250 ? 9.236 1.020 3.019 1.00 79.88 250 GLU A CA 1
ATOM 2020 C C . GLU A 1 250 ? 10.010 2.257 2.541 1.00 79.88 250 GLU A C 1
ATOM 2022 O O . GLU A 1 250 ? 9.557 3.391 2.736 1.00 79.88 250 GLU A O 1
ATOM 2027 N N . GLY A 1 251 ? 11.181 2.053 1.938 1.00 65.81 251 GLY A N 1
ATOM 2028 C CA . GLY A 1 251 ? 11.942 3.100 1.254 1.00 65.81 251 GLY A CA 1
ATOM 2029 C C . GLY A 1 251 ? 11.915 2.891 -0.258 1.00 65.81 251 GLY A C 1
ATOM 2030 O O . GLY A 1 251 ? 12.176 1.783 -0.715 1.00 65.81 251 GLY A O 1
ATOM 2031 N N . CYS A 1 252 ? 11.634 3.935 -1.038 1.00 59.97 252 CYS A N 1
ATOM 2032 C CA . CYS A 1 252 ? 11.640 3.856 -2.504 1.00 59.97 252 CYS A CA 1
ATOM 2033 C C . CYS A 1 252 ? 12.516 4.961 -3.108 1.00 59.97 252 CYS A C 1
ATOM 2035 O O . CYS A 1 252 ? 12.336 6.132 -2.756 1.00 59.97 252 CYS A O 1
ATOM 2037 N N . THR A 1 253 ? 13.415 4.609 -4.034 1.00 54.16 253 THR A N 1
ATOM 2038 C CA . THR A 1 253 ? 14.171 5.573 -4.860 1.00 54.16 253 THR A CA 1
ATOM 2039 C C . THR A 1 253 ? 14.260 5.123 -6.322 1.00 54.16 253 THR A C 1
ATOM 2041 O O . THR A 1 253 ? 14.118 3.938 -6.624 1.00 54.16 253 THR A O 1
ATOM 2044 N N . ALA A 1 254 ? 14.497 6.061 -7.249 1.00 51.22 254 ALA A N 1
ATOM 2045 C CA . ALA A 1 254 ? 14.735 5.750 -8.665 1.00 51.22 254 ALA A CA 1
ATOM 2046 C C . ALA A 1 254 ? 15.793 6.671 -9.320 1.00 51.22 254 ALA A C 1
ATOM 2048 O O . ALA A 1 254 ? 15.850 7.857 -8.980 1.00 51.22 254 ALA A O 1
ATOM 2049 N N . PRO A 1 255 ? 16.564 6.183 -10.312 1.00 49.06 255 PRO A N 1
ATOM 2050 C CA . PRO A 1 255 ? 17.364 6.998 -11.219 1.00 49.06 255 PRO A CA 1
ATOM 2051 C C . PRO A 1 255 ? 16.510 8.006 -11.990 1.00 49.06 255 PRO A C 1
ATOM 2053 O O . PRO A 1 255 ? 15.287 7.867 -12.110 1.00 49.06 255 PRO A O 1
ATOM 2056 N N . ILE A 1 256 ? 17.167 9.006 -12.577 1.00 49.03 256 ILE A N 1
ATOM 2057 C CA . ILE A 1 256 ? 16.521 9.949 -13.493 1.00 49.03 256 ILE A CA 1
ATOM 2058 C C . ILE A 1 256 ? 16.683 9.431 -14.921 1.00 49.03 256 ILE A C 1
ATOM 2060 O O . ILE A 1 256 ? 17.800 9.273 -15.409 1.00 49.03 256 ILE A O 1
ATOM 2064 N N . TYR A 1 257 ? 15.561 9.226 -15.609 1.00 53.03 257 TYR A N 1
ATOM 2065 C CA . TYR A 1 257 ? 15.518 8.886 -17.031 1.00 53.03 257 TYR A CA 1
ATOM 2066 C C . TYR A 1 257 ? 14.656 9.884 -17.805 1.00 53.03 257 TYR A C 1
ATOM 2068 O O . TYR A 1 257 ? 13.871 10.626 -17.222 1.00 53.03 257 TYR A O 1
ATOM 2076 N N . SER A 1 258 ? 14.793 9.892 -19.133 1.00 51.28 258 SER A N 1
ATOM 2077 C CA . SER A 1 258 ? 13.974 10.715 -20.033 1.00 51.28 258 SER A CA 1
ATOM 2078 C C . SER A 1 258 ? 12.579 10.134 -20.303 1.00 51.28 258 SER A C 1
ATOM 2080 O O . SER A 1 258 ? 11.699 10.857 -20.760 1.00 51.28 258 SER A O 1
ATOM 2082 N N . SER A 1 259 ? 12.371 8.839 -20.045 1.00 57.19 259 SER A N 1
ATOM 2083 C CA . SER A 1 259 ? 11.117 8.117 -20.287 1.00 57.19 259 SER A CA 1
ATOM 2084 C C . SER A 1 259 ? 10.266 8.005 -19.025 1.00 57.19 259 SER A C 1
ATOM 2086 O O . SER A 1 259 ? 10.814 7.678 -17.973 1.00 57.19 259 SER A O 1
ATOM 2088 N N . ASP A 1 260 ? 8.945 8.158 -19.126 1.00 74.38 260 ASP A N 1
ATOM 2089 C CA . ASP A 1 260 ? 8.051 7.958 -17.981 1.00 74.38 260 ASP A CA 1
ATOM 2090 C C . ASP A 1 260 ? 8.029 6.485 -17.512 1.00 74.38 260 ASP A C 1
ATOM 2092 O O . ASP A 1 260 ? 8.014 5.558 -18.328 1.00 74.38 260 ASP A O 1
ATOM 2096 N N . SER A 1 261 ? 7.996 6.283 -16.190 1.00 82.88 261 SER A N 1
ATOM 2097 C CA . SER A 1 261 ? 7.872 4.969 -15.534 1.00 82.88 261 SER A CA 1
ATOM 2098 C C . SER A 1 261 ? 6.624 4.922 -14.649 1.00 82.88 261 SER A C 1
ATOM 2100 O O . SER A 1 261 ? 6.141 5.953 -14.172 1.00 82.88 261 SER A O 1
ATOM 2102 N N . LEU A 1 262 ? 6.097 3.721 -14.401 1.00 89.00 262 LEU A N 1
ATOM 2103 C CA . LEU A 1 262 ? 4.891 3.523 -13.594 1.00 89.00 262 LEU A CA 1
ATOM 2104 C C . LEU A 1 262 ? 5.212 2.693 -12.354 1.00 89.00 262 LEU A C 1
ATOM 2106 O O . LEU A 1 262 ? 5.562 1.526 -12.459 1.00 89.00 262 LEU A O 1
ATOM 2110 N N . HIS A 1 263 ? 5.010 3.261 -11.173 1.00 91.50 263 HIS A N 1
ATOM 2111 C CA . HIS A 1 263 ? 4.986 2.519 -9.921 1.00 91.50 263 HIS A CA 1
ATOM 2112 C C . HIS A 1 263 ? 3.533 2.350 -9.469 1.00 91.50 263 HIS A C 1
ATOM 2114 O O . HIS A 1 263 ? 2.838 3.325 -9.167 1.00 91.50 263 HIS A O 1
ATOM 2120 N N . SER A 1 264 ? 3.057 1.105 -9.418 1.00 93.88 264 SER A N 1
ATOM 2121 C CA . SER A 1 264 ? 1.714 0.778 -8.945 1.00 93.88 264 SER A CA 1
ATOM 2122 C C . SER A 1 264 ? 1.741 -0.344 -7.914 1.00 93.88 264 SER A C 1
ATOM 2124 O O . SER A 1 264 ? 1.607 -1.530 -8.230 1.00 93.88 264 SER A O 1
ATOM 2126 N N . ALA A 1 265 ? 1.902 0.063 -6.656 1.00 93.81 265 ALA A N 1
ATOM 2127 C CA . ALA A 1 265 ? 1.925 -0.827 -5.506 1.00 93.81 265 ALA A CA 1
ATOM 2128 C C . ALA A 1 265 ? 0.532 -1.105 -4.928 1.00 93.81 265 ALA A C 1
ATOM 2130 O O . ALA A 1 265 ? -0.358 -0.240 -4.900 1.00 93.81 265 ALA A O 1
ATOM 2131 N N . VAL A 1 266 ? 0.376 -2.304 -4.366 1.00 97.81 266 VAL A N 1
ATOM 2132 C CA . VAL A 1 266 ? -0.757 -2.665 -3.509 1.00 97.81 266 VAL A CA 1
ATOM 2133 C C . VAL A 1 266 ? -0.246 -3.112 -2.145 1.00 97.81 266 VAL A C 1
ATOM 2135 O O . VAL A 1 266 ? 0.592 -4.000 -2.054 1.00 97.81 266 VAL A O 1
ATOM 2138 N N . VAL A 1 267 ? -0.777 -2.518 -1.074 1.00 98.06 267 VAL A N 1
ATOM 2139 C CA . VAL A 1 267 ? -0.409 -2.866 0.307 1.00 98.06 267 VAL A CA 1
ATOM 2140 C C . VAL A 1 267 ? -1.649 -3.270 1.094 1.00 98.06 267 VAL A C 1
ATOM 2142 O O . VAL A 1 267 ? -2.547 -2.452 1.327 1.00 98.06 267 VAL A O 1
ATOM 2145 N N . GLU A 1 268 ? -1.682 -4.525 1.528 1.00 98.56 268 GLU A N 1
ATOM 2146 C CA . GLU A 1 268 ? -2.743 -5.120 2.335 1.00 98.56 268 GLU A CA 1
ATOM 2147 C C . GLU A 1 268 ? -2.238 -5.380 3.756 1.00 98.56 268 GLU A C 1
ATOM 2149 O O . GLU A 1 268 ? -1.264 -6.101 3.958 1.00 98.56 268 GLU A O 1
ATOM 2154 N N . ILE A 1 269 ? -2.909 -4.806 4.758 1.00 98.75 269 ILE A N 1
ATOM 2155 C CA . ILE A 1 269 ? -2.559 -5.023 6.168 1.00 98.75 269 ILE A CA 1
ATOM 2156 C C . ILE A 1 269 ? -3.761 -5.557 6.944 1.00 98.75 269 ILE A C 1
ATOM 2158 O O . ILE A 1 269 ? -4.859 -4.988 6.922 1.00 98.75 269 ILE A O 1
ATOM 2162 N N . VAL A 1 270 ? -3.545 -6.644 7.675 1.00 98.88 270 VAL A N 1
ATOM 2163 C CA . VAL A 1 270 ? -4.522 -7.259 8.572 1.00 98.88 270 VAL A CA 1
ATOM 2164 C C . VAL A 1 270 ? -4.020 -7.118 10.004 1.00 98.88 270 VAL A C 1
ATOM 2166 O O . VAL A 1 270 ? -3.074 -7.784 10.410 1.00 98.88 270 VAL A O 1
ATOM 2169 N N . VAL A 1 271 ? -4.672 -6.251 10.779 1.00 98.88 271 VAL A N 1
ATOM 2170 C CA . VAL A 1 271 ? -4.368 -6.019 12.196 1.00 98.88 271 VAL A CA 1
ATOM 2171 C C . VAL A 1 271 ? -5.414 -6.745 13.041 1.00 98.88 271 VAL A C 1
ATOM 2173 O O . VAL A 1 271 ? -6.572 -6.310 13.123 1.00 98.88 271 VAL A O 1
ATOM 2176 N N . LYS A 1 272 ? -5.037 -7.879 13.647 1.00 98.81 272 LYS A N 1
ATOM 2177 C CA . LYS A 1 272 ? -5.930 -8.651 14.528 1.00 98.81 272 LYS A CA 1
ATOM 2178 C C . LYS A 1 272 ? -6.113 -7.955 15.889 1.00 98.81 272 LYS A C 1
ATOM 2180 O O . LYS A 1 272 ? -5.633 -6.847 16.134 1.00 98.81 272 LYS A O 1
ATOM 2185 N N . ARG A 1 273 ? -6.919 -8.558 16.769 1.00 98.81 273 ARG A N 1
ATOM 2186 C CA . ARG A 1 273 ? -7.329 -7.954 18.049 1.00 98.81 273 ARG A CA 1
ATOM 2187 C C . ARG A 1 273 ? -6.112 -7.609 18.907 1.00 98.81 273 ARG A C 1
ATOM 2189 O O . ARG A 1 273 ? -5.231 -8.438 19.085 1.00 98.81 273 ARG A O 1
ATOM 2196 N N . ALA A 1 274 ? -6.094 -6.402 19.466 1.00 98.62 274 ALA A N 1
ATOM 2197 C CA . ALA A 1 274 ? -5.006 -5.860 20.284 1.00 98.62 274 ALA A CA 1
ATOM 2198 C C . ALA A 1 274 ? -3.617 -5.827 19.608 1.00 98.62 274 ALA A C 1
ATOM 2200 O O . ALA A 1 274 ? -2.637 -5.540 20.288 1.00 98.62 274 ALA A O 1
ATOM 2201 N N . ALA A 1 275 ? -3.527 -6.099 18.303 1.00 98.75 275 ALA A N 1
ATOM 2202 C CA . ALA A 1 275 ? -2.287 -6.003 17.550 1.00 98.75 275 ALA A CA 1
ATOM 2203 C C . ALA A 1 275 ? -1.994 -4.550 17.160 1.00 98.75 275 ALA A C 1
ATOM 2205 O O . ALA A 1 275 ? -2.910 -3.728 17.039 1.00 98.75 275 ALA A O 1
ATOM 2206 N N . ARG A 1 276 ? -0.727 -4.231 16.919 1.00 98.75 276 ARG A N 1
ATOM 2207 C CA . ARG A 1 276 ? -0.278 -2.907 16.503 1.00 98.75 276 ARG A CA 1
ATOM 2208 C C . ARG A 1 276 ? 0.628 -3.005 15.285 1.00 98.75 276 ARG A C 1
ATOM 2210 O O . ARG A 1 276 ? 1.595 -3.757 15.281 1.00 98.75 276 ARG A O 1
ATOM 2217 N N . VAL A 1 277 ? 0.319 -2.208 14.269 1.00 98.69 277 VAL A N 1
ATOM 2218 C CA . VAL A 1 277 ? 1.143 -2.074 13.068 1.00 98.69 277 VAL A CA 1
ATOM 2219 C C . VAL A 1 277 ? 1.420 -0.604 12.813 1.00 98.69 277 VAL A C 1
ATOM 2221 O O . VAL A 1 277 ? 0.495 0.200 12.672 1.00 98.69 277 VAL A O 1
ATOM 2224 N N . ARG A 1 278 ? 2.704 -0.269 12.707 1.00 98.38 278 ARG A N 1
ATOM 2225 C CA . ARG A 1 278 ? 3.169 1.000 12.156 1.00 98.38 278 ARG A CA 1
ATOM 2226 C C . ARG A 1 278 ? 3.805 0.747 10.802 1.00 98.38 278 ARG A C 1
ATOM 2228 O O . ARG A 1 278 ? 4.748 -0.028 10.702 1.00 98.38 278 ARG A O 1
ATOM 2235 N N . TYR A 1 279 ? 3.310 1.433 9.785 1.00 97.25 279 TYR A N 1
ATOM 2236 C CA . TYR A 1 279 ? 3.852 1.386 8.437 1.00 97.25 279 TYR A CA 1
ATOM 2237 C C . TYR A 1 279 ? 4.387 2.759 8.070 1.00 97.25 279 TYR A C 1
ATOM 2239 O O . TYR A 1 279 ? 3.622 3.721 7.961 1.00 97.25 279 TYR A O 1
ATOM 2247 N N . THR A 1 280 ? 5.698 2.858 7.898 1.00 92.75 280 THR A N 1
ATOM 2248 C CA . THR A 1 280 ? 6.358 4.080 7.452 1.00 92.75 280 THR A CA 1
ATOM 2249 C C . THR A 1 280 ? 6.742 3.935 5.996 1.00 92.75 280 THR A C 1
ATOM 2251 O O . THR A 1 280 ? 7.361 2.953 5.622 1.00 92.75 280 THR A O 1
ATOM 2254 N N . THR A 1 281 ? 6.398 4.912 5.172 1.00 89.06 281 THR A N 1
ATOM 2255 C CA . THR A 1 281 ? 6.835 4.986 3.786 1.00 89.06 281 THR A CA 1
ATOM 2256 C C . THR A 1 281 ? 7.559 6.297 3.550 1.00 89.06 281 THR A C 1
ATOM 2258 O O . THR A 1 281 ? 7.022 7.364 3.852 1.00 89.06 281 THR A O 1
ATOM 2261 N N . ILE A 1 282 ? 8.757 6.212 2.980 1.00 83.06 282 ILE A N 1
ATOM 2262 C CA . ILE A 1 282 ? 9.504 7.363 2.480 1.00 83.06 282 ILE A CA 1
ATOM 2263 C C . ILE A 1 282 ? 9.767 7.112 1.000 1.00 83.06 282 ILE A C 1
ATOM 2265 O O . ILE A 1 282 ? 10.612 6.293 0.643 1.00 83.06 282 ILE A O 1
ATOM 2269 N N . GLN A 1 283 ? 9.013 7.797 0.144 1.00 77.12 283 GLN A N 1
ATOM 2270 C CA . GLN A 1 283 ? 9.177 7.696 -1.305 1.00 77.12 283 GLN A CA 1
ATOM 2271 C C . GLN A 1 283 ? 9.856 8.962 -1.799 1.00 77.12 283 GLN A C 1
ATOM 2273 O O . GLN A 1 283 ? 9.370 10.056 -1.511 1.00 77.12 283 GLN A O 1
ATOM 2278 N N . ASN A 1 284 ? 10.960 8.803 -2.524 1.00 76.50 284 ASN A N 1
ATOM 2279 C CA . ASN A 1 284 ? 11.604 9.885 -3.252 1.00 76.50 284 ASN A CA 1
ATOM 2280 C C . ASN A 1 284 ? 11.845 9.420 -4.688 1.00 76.50 284 ASN A C 1
ATOM 2282 O O . ASN A 1 284 ? 12.839 8.756 -4.970 1.00 76.50 284 ASN A O 1
ATOM 2286 N N . TRP A 1 285 ? 10.878 9.689 -5.562 1.00 78.62 285 TRP A N 1
ATOM 2287 C CA . TRP A 1 285 ? 10.912 9.254 -6.958 1.00 78.62 285 TRP A CA 1
ATOM 2288 C C . TRP A 1 285 ? 11.493 10.330 -7.875 1.00 78.62 285 TRP A C 1
ATOM 2290 O O . TRP A 1 285 ? 11.341 11.526 -7.628 1.00 78.62 285 TRP A O 1
ATOM 2300 N N . SER A 1 286 ? 12.047 9.928 -9.013 1.00 78.81 286 SER A N 1
ATOM 2301 C CA . SER A 1 286 ? 12.382 10.864 -10.085 1.00 78.81 286 SER A CA 1
ATOM 2302 C C . SER A 1 286 ? 11.122 11.516 -10.682 1.00 78.81 286 SER A C 1
ATOM 2304 O O . SER A 1 286 ? 10.003 11.007 -10.564 1.00 78.81 286 SER A O 1
ATOM 2306 N N . SER A 1 287 ? 11.279 12.694 -11.291 1.00 82.69 287 SER A N 1
ATOM 2307 C CA . SER A 1 287 ? 10.174 13.540 -11.778 1.00 82.69 287 SER A CA 1
ATOM 2308 C C . SER A 1 287 ? 9.416 12.979 -12.990 1.00 82.69 287 SER A C 1
ATOM 2310 O O . SER A 1 287 ? 8.451 13.593 -13.430 1.00 82.69 287 SER A O 1
ATOM 2312 N N . ASN A 1 288 ? 9.812 11.814 -13.503 1.00 82.56 288 ASN A N 1
ATOM 2313 C CA . ASN A 1 288 ? 9.199 11.069 -14.608 1.00 82.56 288 ASN A CA 1
ATOM 2314 C C . ASN A 1 288 ? 8.381 9.844 -14.130 1.00 82.56 288 ASN A C 1
ATOM 2316 O O . ASN A 1 288 ? 7.944 9.028 -14.937 1.00 82.56 288 ASN A O 1
ATOM 2320 N N . VAL A 1 289 ? 8.170 9.671 -12.820 1.00 87.25 289 VAL A N 1
ATOM 2321 C CA . VAL A 1 289 ? 7.432 8.513 -12.277 1.00 87.25 289 VAL A CA 1
ATOM 2322 C C . VAL A 1 289 ? 5.964 8.850 -12.001 1.00 87.25 289 VAL A C 1
ATOM 2324 O O . VAL A 1 289 ? 5.664 9.818 -11.299 1.00 87.25 289 VAL A O 1
ATOM 2327 N N . TYR A 1 290 ? 5.049 8.004 -12.478 1.00 93.06 290 TYR A N 1
ATOM 2328 C CA . TYR A 1 290 ? 3.666 7.933 -11.998 1.00 93.06 290 TYR A CA 1
ATOM 2329 C C . TYR A 1 290 ? 3.587 6.991 -10.793 1.00 93.06 290 TYR A C 1
ATOM 2331 O O . TYR A 1 290 ? 3.882 5.806 -10.909 1.00 93.06 290 TYR A O 1
ATOM 2339 N N . ASN A 1 291 ? 3.166 7.498 -9.638 1.00 94.19 291 ASN A N 1
ATOM 2340 C CA . ASN A 1 291 ? 3.085 6.768 -8.374 1.00 94.19 291 ASN A CA 1
ATOM 2341 C C . ASN A 1 291 ? 1.613 6.545 -7.981 1.00 94.19 291 ASN A C 1
ATOM 2343 O O . ASN A 1 291 ? 0.963 7.410 -7.383 1.00 94.19 291 ASN A O 1
ATOM 2347 N N . LEU A 1 292 ? 1.063 5.390 -8.365 1.00 95.94 292 LEU A N 1
ATOM 2348 C CA . LEU A 1 292 ? -0.370 5.075 -8.313 1.00 95.94 292 LEU A CA 1
ATOM 2349 C C . LEU A 1 292 ? -0.626 3.886 -7.386 1.00 95.94 292 LEU A C 1
ATOM 2351 O O . LEU A 1 292 ? -0.713 2.731 -7.812 1.00 95.94 292 LEU A O 1
ATOM 2355 N N . VAL A 1 293 ? -0.735 4.183 -6.094 1.00 95.56 293 VAL A N 1
ATOM 2356 C CA . VAL A 1 293 ? -0.620 3.184 -5.027 1.00 95.56 293 VAL A CA 1
ATOM 2357 C C . VAL A 1 293 ? -1.930 3.009 -4.267 1.00 95.56 293 VAL A C 1
ATOM 2359 O O . VAL A 1 293 ? -2.556 3.973 -3.817 1.00 95.56 293 VAL A O 1
ATOM 2362 N N . THR A 1 294 ? -2.309 1.751 -4.030 1.00 97.94 294 THR A N 1
ATOM 2363 C CA . THR A 1 294 ? -3.469 1.401 -3.199 1.00 97.94 294 THR A CA 1
ATOM 2364 C C . THR A 1 294 ? -3.010 0.741 -1.898 1.00 97.94 294 THR A C 1
ATOM 2366 O O . THR A 1 294 ? -2.657 -0.432 -1.889 1.00 97.94 294 THR A O 1
ATOM 2369 N N . LYS A 1 295 ? -3.058 1.469 -0.770 1.00 98.06 295 LYS A N 1
ATOM 2370 C CA . LYS A 1 295 ? -2.768 0.918 0.572 1.00 98.06 295 LYS A CA 1
ATOM 2371 C C . LYS A 1 295 ? -4.037 0.835 1.421 1.00 98.06 295 LYS A C 1
ATOM 2373 O O . LYS A 1 295 ? -4.796 1.808 1.511 1.00 98.06 295 LYS A O 1
ATOM 2378 N N . ARG A 1 296 ? -4.286 -0.302 2.076 1.00 98.69 296 ARG A N 1
ATOM 2379 C CA . ARG A 1 296 ? -5.441 -0.482 2.966 1.00 98.69 296 ARG A CA 1
ATOM 2380 C C . ARG A 1 296 ? -5.145 -1.453 4.099 1.00 98.69 296 ARG A C 1
ATOM 2382 O O . ARG A 1 296 ? -4.666 -2.558 3.886 1.00 98.69 296 ARG A O 1
ATOM 2389 N N . ALA A 1 297 ? -5.544 -1.043 5.297 1.00 98.81 297 ALA A N 1
ATOM 2390 C CA . ALA A 1 297 ? -5.530 -1.855 6.498 1.00 98.81 297 ALA A CA 1
ATOM 2391 C C . ALA A 1 297 ? -6.951 -2.168 6.983 1.00 98.81 297 ALA A C 1
ATOM 2393 O O . ALA A 1 297 ? -7.849 -1.318 6.928 1.00 98.81 297 ALA A O 1
ATOM 2394 N N . THR A 1 298 ? -7.130 -3.365 7.535 1.00 98.88 298 THR A N 1
ATOM 2395 C CA . THR A 1 298 ? -8.282 -3.731 8.369 1.00 98.88 298 THR A CA 1
ATOM 2396 C C . THR A 1 298 ? -7.831 -3.881 9.816 1.00 98.88 298 THR A C 1
ATOM 2398 O O . THR A 1 298 ? -6.781 -4.460 10.073 1.00 98.88 298 THR A O 1
ATOM 2401 N N . VAL A 1 299 ? -8.606 -3.344 10.761 1.00 98.88 299 VAL A N 1
ATOM 2402 C CA . VAL A 1 299 ? -8.235 -3.316 12.183 1.00 98.88 299 VAL A CA 1
ATOM 2403 C C . VAL A 1 299 ? -9.355 -3.886 13.036 1.00 98.88 299 VAL A C 1
ATOM 2405 O O . VAL A 1 299 ? -10.499 -3.420 12.974 1.00 98.88 299 VAL A O 1
ATOM 2408 N N . ARG A 1 300 ? -9.015 -4.901 13.833 1.00 98.62 300 ARG A N 1
ATOM 2409 C CA . ARG A 1 300 ? -9.912 -5.587 14.771 1.00 98.62 300 ARG A CA 1
ATOM 2410 C C . ARG A 1 300 ? -9.632 -5.176 16.221 1.00 98.62 300 ARG A C 1
ATOM 2412 O O . ARG A 1 300 ? -8.698 -4.434 16.490 1.00 98.62 300 ARG A O 1
ATOM 2419 N N . GLY A 1 301 ? -10.506 -5.563 17.147 1.00 97.06 301 GLY A N 1
ATOM 2420 C CA . GLY A 1 301 ? -10.795 -4.842 18.389 1.00 97.06 301 GLY A CA 1
ATOM 2421 C C . GLY A 1 301 ? -9.575 -4.470 19.228 1.00 97.06 301 GLY A C 1
ATOM 2422 O O . GLY A 1 301 ? -8.682 -5.289 19.430 1.00 97.06 301 GLY A O 1
ATOM 2423 N N . ARG A 1 302 ? -9.544 -3.228 19.720 1.00 98.19 302 ARG A N 1
ATOM 2424 C CA . ARG A 1 302 ? -8.383 -2.601 20.393 1.00 98.19 302 ARG A CA 1
ATOM 2425 C C . ARG A 1 302 ? -7.065 -2.623 19.596 1.00 98.19 302 ARG A C 1
ATOM 2427 O O . ARG A 1 302 ? -6.033 -2.267 20.151 1.00 98.19 302 ARG A O 1
ATOM 2434 N N . GLY A 1 303 ? -7.077 -3.045 18.333 1.00 98.75 303 GLY A N 1
ATOM 2435 C CA . GLY A 1 303 ? -5.921 -2.988 17.451 1.00 98.75 303 GLY A CA 1
ATOM 2436 C C . GLY A 1 303 ? -5.625 -1.562 16.994 1.00 98.75 303 GLY A C 1
ATOM 2437 O O . GLY A 1 303 ? -6.497 -0.684 17.028 1.00 98.75 303 GLY A O 1
ATOM 2438 N N . VAL A 1 304 ? -4.389 -1.338 16.560 1.00 98.88 304 VAL A N 1
ATOM 2439 C CA . VAL A 1 304 ? -3.854 -0.022 16.204 1.00 98.88 304 VAL A CA 1
ATOM 2440 C C . VAL A 1 304 ? -3.157 -0.100 14.850 1.00 98.88 304 VAL A C 1
ATOM 2442 O O . VAL A 1 304 ? -2.243 -0.898 14.668 1.00 98.88 304 VAL A O 1
ATOM 2445 N N . MET A 1 305 ? -3.569 0.754 13.915 1.00 98.75 305 MET A N 1
ATOM 2446 C CA . MET A 1 305 ? -2.881 0.952 12.640 1.00 98.75 305 MET A CA 1
ATOM 2447 C C . MET A 1 305 ? -2.382 2.388 12.529 1.00 98.75 305 MET A C 1
ATOM 2449 O O . MET A 1 305 ? -3.179 3.317 12.656 1.00 98.75 305 MET A O 1
ATOM 2453 N N . GLU A 1 306 ? -1.102 2.566 12.224 1.00 98.69 306 GLU A N 1
ATOM 2454 C CA . GLU A 1 306 ? -0.485 3.869 11.969 1.00 98.69 306 GLU A CA 1
ATOM 2455 C C . GLU A 1 306 ? 0.165 3.879 10.583 1.00 98.69 306 GLU A C 1
ATOM 2457 O O . GLU A 1 306 ? 1.095 3.119 10.320 1.00 98.69 306 GLU A O 1
ATOM 2462 N N . TRP A 1 307 ? -0.295 4.768 9.706 1.00 98.31 307 TRP A N 1
ATOM 2463 C CA . TRP A 1 307 ? 0.377 5.091 8.450 1.00 98.31 307 TRP A CA 1
ATOM 2464 C C . TRP A 1 307 ? 1.205 6.361 8.631 1.00 98.31 307 TRP A C 1
ATOM 2466 O O . TRP A 1 307 ? 0.661 7.403 8.998 1.00 98.31 307 TRP A O 1
ATOM 2476 N N . ILE A 1 308 ? 2.502 6.290 8.347 1.00 96.19 308 ILE A N 1
ATOM 2477 C CA . ILE A 1 308 ? 3.396 7.447 8.255 1.00 96.19 308 ILE A CA 1
ATOM 2478 C C . ILE A 1 308 ? 3.878 7.508 6.813 1.00 96.19 308 ILE A C 1
ATOM 2480 O O . ILE A 1 308 ? 4.691 6.694 6.404 1.00 96.19 308 ILE A O 1
ATOM 2484 N N . ASP A 1 309 ? 3.358 8.442 6.037 1.00 93.19 309 ASP A N 1
ATOM 2485 C CA . ASP A 1 309 ? 3.524 8.477 4.591 1.00 93.19 309 ASP A CA 1
ATOM 2486 C C . ASP A 1 309 ? 4.190 9.784 4.160 1.00 93.19 309 ASP A C 1
ATOM 2488 O O . ASP A 1 309 ? 3.620 10.861 4.333 1.00 93.19 309 ASP A O 1
ATOM 2492 N N . CYS A 1 310 ? 5.401 9.694 3.614 1.00 91.69 310 CYS A N 1
ATOM 2493 C CA . CYS A 1 310 ? 6.163 10.825 3.102 1.00 91.69 310 CYS A CA 1
ATOM 2494 C C . CYS A 1 310 ? 6.302 10.710 1.578 1.00 91.69 310 CYS A C 1
ATOM 2496 O O . CYS A 1 310 ? 6.917 9.769 1.073 1.00 91.69 310 CYS A O 1
ATOM 2498 N N . ASN A 1 311 ? 5.701 11.662 0.865 1.00 91.88 311 ASN A N 1
ATOM 2499 C CA . ASN A 1 311 ? 5.622 11.723 -0.592 1.00 91.88 311 ASN A CA 1
ATOM 2500 C C . ASN A 1 311 ? 6.550 12.819 -1.110 1.00 91.88 311 ASN A C 1
ATOM 2502 O O . ASN A 1 311 ? 6.234 14.006 -0.972 1.00 91.88 311 ASN A O 1
ATOM 2506 N N . LEU A 1 312 ? 7.683 12.414 -1.680 1.00 87.69 312 LEU A N 1
ATOM 2507 C CA . LEU A 1 312 ? 8.682 13.291 -2.281 1.00 87.69 312 LEU A CA 1
ATOM 2508 C C . LEU A 1 312 ? 8.934 12.849 -3.733 1.00 87.69 312 LEU A C 1
ATOM 2510 O O . LEU A 1 312 ? 8.900 11.656 -4.049 1.00 87.69 312 LEU A O 1
ATOM 2514 N N . GLY A 1 313 ? 9.196 13.805 -4.623 1.00 86.69 313 GLY A N 1
ATOM 2515 C CA . GLY A 1 313 ? 9.482 13.500 -6.025 1.00 86.69 313 GLY A CA 1
ATOM 2516 C C . GLY A 1 313 ? 8.243 13.064 -6.817 1.00 86.69 313 GLY A C 1
ATOM 2517 O O . GLY A 1 313 ? 7.133 13.440 -6.453 1.00 86.69 313 GLY A O 1
ATOM 2518 N N . SER A 1 314 ? 8.410 12.237 -7.859 1.00 90.00 314 SER A N 1
ATOM 2519 C CA . SER A 1 314 ? 7.378 11.782 -8.829 1.00 90.00 314 SER A CA 1
ATOM 2520 C C . SER A 1 314 ? 6.797 12.887 -9.720 1.00 90.00 314 SER A 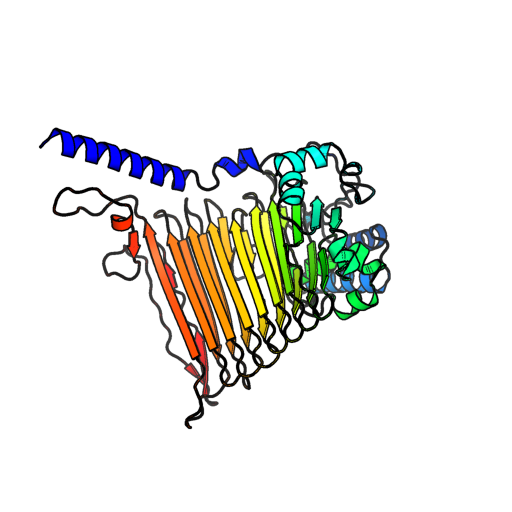C 1
ATOM 2522 O O . SER A 1 314 ? 6.678 14.038 -9.310 1.00 90.00 314 SER A O 1
ATOM 2524 N N . LYS A 1 315 ? 6.378 12.519 -10.935 1.00 92.50 315 LYS A N 1
ATOM 2525 C CA . LYS A 1 315 ? 5.584 13.381 -11.825 1.00 92.50 315 LYS A CA 1
ATOM 2526 C C . LYS A 1 315 ? 4.191 13.588 -11.243 1.00 92.50 315 LYS A C 1
ATOM 2528 O O . LYS A 1 315 ? 3.712 14.702 -11.053 1.00 92.50 315 LYS A O 1
ATOM 2533 N N . VAL A 1 316 ? 3.540 12.471 -10.930 1.00 95.25 316 VAL A N 1
ATOM 2534 C CA . VAL A 1 316 ? 2.178 12.419 -10.409 1.00 95.25 316 VAL A CA 1
ATOM 2535 C C . VAL A 1 316 ? 2.115 11.363 -9.321 1.00 95.25 316 VAL A C 1
ATOM 2537 O O . VAL A 1 316 ? 2.492 10.216 -9.551 1.00 95.25 316 VAL A O 1
ATOM 2540 N N . THR A 1 317 ? 1.563 11.724 -8.166 1.00 95.88 317 THR A N 1
ATOM 2541 C CA . THR A 1 317 ? 1.184 10.768 -7.122 1.00 95.88 317 THR A CA 1
ATOM 2542 C C . THR A 1 317 ? -0.325 10.788 -6.91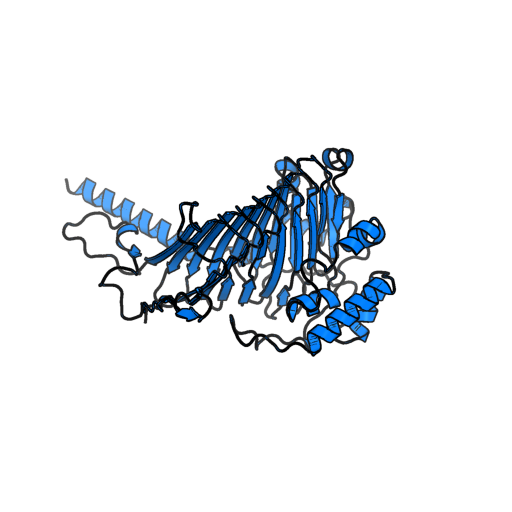9 1.00 95.88 317 THR A C 1
ATOM 2544 O O . THR A 1 317 ? -0.918 11.849 -6.728 1.00 95.88 317 THR A O 1
ATOM 2547 N N . MET A 1 318 ? -0.938 9.603 -6.899 1.00 96.50 318 MET A N 1
ATOM 2548 C CA . MET A 1 318 ? -2.296 9.390 -6.396 1.00 96.50 318 MET A CA 1
ATOM 2549 C C . MET A 1 318 ? -2.280 8.277 -5.353 1.00 96.50 318 MET A C 1
ATOM 2551 O O . MET A 1 318 ? -2.165 7.097 -5.693 1.00 96.50 318 MET A O 1
ATOM 2555 N N . LYS A 1 319 ? -2.390 8.650 -4.072 1.00 95.00 319 LYS A N 1
ATOM 2556 C CA . LYS A 1 319 ? -2.259 7.696 -2.961 1.00 95.00 319 LYS A CA 1
ATOM 2557 C C . LYS A 1 319 ? -3.122 8.076 -1.760 1.00 95.00 319 LYS A C 1
ATOM 2559 O O . LYS A 1 319 ? -3.044 9.182 -1.228 1.00 95.00 319 LYS A O 1
ATOM 2564 N N . TYR A 1 320 ? -3.927 7.116 -1.300 1.00 95.88 320 TYR A N 1
ATOM 2565 C CA . TYR A 1 320 ? -4.912 7.326 -0.231 1.00 95.88 320 TYR A CA 1
ATOM 2566 C C . TYR A 1 320 ? -4.920 6.166 0.780 1.00 95.88 320 TYR A C 1
ATOM 2568 O O . TYR A 1 320 ? -5.850 5.343 0.760 1.00 95.88 320 TYR A O 1
ATOM 2576 N N . PRO A 1 321 ? -3.914 6.062 1.675 1.00 97.38 321 PRO A N 1
ATOM 2577 C CA . PRO A 1 321 ? -3.865 5.004 2.673 1.00 97.38 321 PRO A CA 1
ATOM 2578 C C . PRO A 1 321 ? -5.166 4.935 3.469 1.00 97.38 321 PRO A C 1
ATOM 2580 O O . PRO A 1 321 ? -5.713 5.941 3.940 1.00 97.38 321 PRO A O 1
ATOM 2583 N N . SER A 1 322 ? -5.707 3.723 3.537 1.00 98.38 322 SER A N 1
ATOM 2584 C CA . SER A 1 322 ? -7.044 3.468 4.051 1.00 98.38 322 SER A CA 1
ATOM 2585 C C . SER A 1 322 ? -7.011 2.647 5.340 1.00 98.38 322 SER A C 1
ATOM 2587 O O . SER A 1 322 ? -6.273 1.670 5.427 1.00 98.38 322 SER A O 1
ATOM 2589 N N . VAL A 1 323 ? -7.865 2.968 6.313 1.00 98.75 323 VAL A N 1
ATOM 2590 C CA . VAL A 1 323 ? -8.054 2.172 7.538 1.00 98.75 323 VAL A CA 1
ATOM 2591 C C . VAL A 1 323 ? -9.529 1.846 7.736 1.00 98.75 323 VAL A C 1
ATOM 2593 O O . VAL A 1 323 ? -10.381 2.735 7.798 1.00 98.75 323 VAL A O 1
ATOM 2596 N N . TYR A 1 324 ? -9.836 0.557 7.838 1.00 98.75 324 TYR A N 1
ATOM 2597 C CA . TYR A 1 324 ? -11.175 0.049 8.113 1.00 98.75 324 TYR A CA 1
ATOM 2598 C C . TYR A 1 324 ? -11.201 -0.449 9.560 1.00 98.75 324 TYR A C 1
ATOM 2600 O O . TYR A 1 324 ? -10.584 -1.459 9.886 1.00 98.75 324 TYR A O 1
ATOM 2608 N N . LEU A 1 325 ? -11.904 0.278 10.430 1.00 98.75 325 LEU A N 1
ATOM 2609 C CA . LEU A 1 325 ? -12.003 -0.010 11.863 1.00 98.75 325 LEU A CA 1
ATOM 2610 C C . LEU A 1 325 ? -13.228 -0.897 12.095 1.00 98.75 325 LEU A C 1
ATOM 2612 O O . LEU A 1 325 ? -14.357 -0.398 12.156 1.00 98.75 325 LEU A O 1
ATOM 2616 N N . LEU A 1 326 ? -13.002 -2.212 12.129 1.00 98.56 326 LEU A N 1
ATOM 2617 C CA . LEU A 1 326 ? -14.044 -3.233 11.976 1.00 98.56 326 LEU A CA 1
ATOM 2618 C C . LEU A 1 326 ? -14.662 -3.701 13.294 1.00 98.56 326 LEU A C 1
ATOM 2620 O O . LEU A 1 326 ? -15.755 -4.257 13.286 1.00 98.56 326 LEU A O 1
ATOM 2624 N N . GLU A 1 327 ? -13.994 -3.474 14.420 1.00 98.62 327 GLU A N 1
ATOM 2625 C CA . GLU A 1 327 ? -14.430 -3.948 15.735 1.00 98.62 327 GLU A CA 1
ATOM 2626 C C . GLU A 1 327 ? -14.232 -2.882 16.824 1.00 98.62 327 GLU A C 1
ATOM 2628 O O . GLU A 1 327 ? -13.513 -1.901 16.597 1.00 98.62 327 GLU A O 1
ATOM 2633 N N . PRO A 1 328 ? -14.874 -3.035 18.002 1.00 98.38 328 PRO A N 1
ATOM 2634 C CA . PRO A 1 328 ? -14.857 -2.005 19.028 1.00 98.38 328 PRO A CA 1
ATOM 2635 C C . PRO A 1 328 ? -13.453 -1.577 19.449 1.00 98.38 328 PRO A C 1
ATOM 2637 O O . PRO A 1 328 ? -12.545 -2.400 19.572 1.00 98.38 328 PRO A O 1
ATOM 2640 N N . GLU A 1 329 ? -13.301 -0.277 19.705 1.00 98.00 329 GLU A N 1
ATOM 2641 C CA . GLU A 1 329 ? -12.068 0.331 20.235 1.00 98.00 329 GLU A CA 1
ATOM 2642 C C . GLU A 1 329 ? -10.844 0.245 19.309 1.00 98.00 329 GLU A C 1
ATOM 2644 O O . GLU A 1 329 ? -9.755 0.646 19.707 1.00 98.00 329 GLU A O 1
ATOM 2649 N N . ALA A 1 330 ? -11.009 -0.206 18.061 1.00 98.69 330 ALA A N 1
ATOM 2650 C CA . ALA A 1 330 ? -9.958 -0.117 17.054 1.00 98.69 330 ALA A CA 1
ATOM 2651 C C . ALA A 1 330 ? -9.553 1.349 16.788 1.00 98.69 330 ALA A C 1
ATOM 2653 O O . ALA A 1 330 ? -10.396 2.263 16.785 1.00 98.69 330 ALA A O 1
ATOM 2654 N N . HIS A 1 331 ? -8.260 1.556 16.540 1.00 98.75 331 HIS A N 1
ATOM 2655 C CA . HIS A 1 331 ? -7.661 2.860 16.277 1.00 98.75 331 HIS A CA 1
ATOM 2656 C C . HIS A 1 331 ? -6.962 2.908 14.914 1.00 98.75 331 HIS A C 1
ATOM 2658 O O . HIS A 1 331 ? -6.294 1.955 14.517 1.00 98.75 331 HIS A O 1
ATOM 2664 N N . GLY A 1 332 ? -7.103 4.034 14.214 1.00 98.56 332 GLY A N 1
ATOM 2665 C CA . GLY A 1 332 ? -6.422 4.292 12.947 1.00 98.56 332 GLY A CA 1
ATOM 2666 C C . GLY A 1 332 ? -5.824 5.692 12.888 1.00 98.56 332 GLY A C 1
ATOM 2667 O O . GLY A 1 332 ? -6.541 6.676 13.077 1.00 98.56 332 GLY A O 1
ATOM 2668 N N . GLU A 1 333 ? -4.542 5.781 12.561 1.00 98.25 333 GLU A N 1
ATOM 2669 C CA . GLU A 1 333 ? -3.823 7.036 12.375 1.00 98.25 333 GLU A CA 1
ATOM 2670 C C . GLU A 1 333 ? -3.195 7.112 10.981 1.00 98.25 333 GLU A C 1
ATOM 2672 O O . GLU A 1 333 ? -2.691 6.120 10.455 1.00 98.25 333 GLU A O 1
ATOM 2677 N N . VAL A 1 334 ? -3.250 8.296 10.371 1.00 98.00 334 VAL A N 1
ATOM 2678 C CA . VAL A 1 334 ? -2.552 8.608 9.122 1.00 98.00 334 VAL A CA 1
ATOM 2679 C C . VAL A 1 334 ? -1.852 9.950 9.277 1.00 98.00 334 VAL A C 1
ATOM 2681 O O . VAL A 1 334 ? -2.516 10.974 9.438 1.00 98.00 334 VAL A O 1
ATOM 2684 N N . LEU A 1 335 ? -0.527 9.948 9.185 1.00 96.62 335 LEU A N 1
ATOM 2685 C CA . LEU A 1 335 ? 0.294 11.128 8.957 1.00 96.62 335 LEU A CA 1
ATOM 2686 C C . LEU A 1 335 ? 0.755 11.100 7.501 1.00 96.62 335 LEU A C 1
ATOM 2688 O O . LEU A 1 335 ? 1.531 10.231 7.130 1.00 96.62 335 LEU A O 1
ATOM 2692 N N . SER A 1 336 ? 0.282 12.040 6.690 1.00 94.69 336 SER A N 1
ATOM 2693 C CA . SER A 1 336 ? 0.685 12.200 5.294 1.00 94.69 336 SER A CA 1
ATOM 2694 C C . SER A 1 336 ? 1.435 13.515 5.123 1.00 94.69 336 SER A C 1
ATOM 2696 O O . SER A 1 336 ? 0.949 14.575 5.525 1.00 94.69 336 SER A O 1
ATOM 2698 N N . ILE A 1 337 ? 2.626 13.441 4.546 1.00 94.25 337 ILE A N 1
ATOM 2699 C CA . ILE A 1 337 ? 3.467 14.573 4.179 1.00 94.25 337 ILE A CA 1
ATOM 2700 C C . ILE A 1 337 ? 3.641 14.523 2.663 1.00 94.25 337 ILE A C 1
ATOM 2702 O O . ILE A 1 337 ? 3.923 13.457 2.115 1.00 94.25 337 ILE A O 1
ATOM 2706 N N . ALA A 1 338 ? 3.453 15.653 1.988 1.00 94.25 338 ALA A N 1
ATOM 2707 C CA . ALA A 1 338 ? 3.639 15.771 0.547 1.00 94.25 338 ALA A CA 1
ATOM 2708 C C . ALA A 1 338 ? 4.414 17.043 0.204 1.00 94.25 338 ALA A C 1
ATOM 2710 O O . ALA A 1 338 ? 4.039 18.127 0.659 1.00 94.25 338 ALA A O 1
ATOM 2711 N N . LEU A 1 339 ? 5.458 16.899 -0.611 1.00 93.38 339 LEU A N 1
ATOM 2712 C CA . LEU A 1 339 ? 6.217 17.997 -1.203 1.00 93.38 339 LEU A CA 1
ATOM 2713 C C . LEU A 1 339 ? 6.062 17.942 -2.724 1.00 93.38 339 LEU A C 1
ATOM 2715 O O . LEU A 1 339 ? 6.343 16.906 -3.319 1.00 93.38 339 LEU A O 1
ATOM 2719 N N . ALA A 1 340 ? 5.639 19.045 -3.338 1.00 93.75 340 ALA A N 1
ATOM 2720 C CA . ALA A 1 340 ? 5.592 19.187 -4.792 1.00 93.75 340 ALA A CA 1
ATOM 2721 C C . ALA A 1 340 ? 6.528 20.305 -5.263 1.00 93.75 340 ALA A C 1
ATOM 2723 O O . ALA A 1 340 ? 6.568 21.373 -4.647 1.00 93.75 340 ALA A O 1
ATOM 2724 N N . GLN A 1 341 ? 7.240 20.032 -6.353 1.00 92.19 341 GLN A N 1
ATOM 2725 C CA . GLN A 1 341 ? 8.128 20.946 -7.078 1.00 92.19 341 GLN A CA 1
ATOM 2726 C C . GLN A 1 341 ? 7.657 21.113 -8.534 1.00 92.19 341 GLN A C 1
ATOM 2728 O O . GLN A 1 341 ? 6.601 20.589 -8.900 1.00 92.19 341 GLN A O 1
ATOM 2733 N N . GLU A 1 342 ? 8.438 21.810 -9.360 1.00 91.62 342 GLU A N 1
ATOM 2734 C CA . GLU A 1 342 ? 8.153 22.048 -10.780 1.00 91.62 342 GLU A CA 1
ATOM 2735 C C . GLU A 1 342 ? 7.687 20.781 -11.515 1.00 91.62 342 GLU A C 1
ATOM 2737 O O . GLU A 1 342 ? 8.301 19.715 -11.435 1.00 91.62 342 GLU A O 1
ATOM 2742 N N . GLY A 1 343 ? 6.555 20.891 -12.217 1.00 90.56 343 GLY A N 1
ATOM 2743 C CA . GLY A 1 343 ? 5.967 19.798 -12.996 1.00 90.56 343 GLY A CA 1
ATOM 2744 C C . GLY A 1 343 ? 5.339 18.662 -12.176 1.00 90.56 343 GLY A C 1
ATOM 2745 O O . GLY A 1 343 ? 4.824 17.716 -12.772 1.00 90.56 343 GLY A O 1
ATOM 2746 N N . GLN A 1 344 ? 5.341 18.737 -10.839 1.00 94.94 344 GLN A N 1
ATOM 2747 C CA . GLN A 1 344 ? 4.829 17.673 -9.972 1.00 94.94 344 GLN A CA 1
ATOM 2748 C C . GLN A 1 344 ? 3.399 17.934 -9.489 1.00 94.94 344 GLN A C 1
ATOM 2750 O O . GLN A 1 344 ? 3.057 19.038 -9.051 1.00 94.94 344 GLN A O 1
ATOM 2755 N N . HIS A 1 345 ? 2.581 16.876 -9.458 1.00 95.50 345 HIS A N 1
ATOM 2756 C CA . HIS A 1 345 ? 1.265 16.882 -8.810 1.00 95.50 345 HIS A CA 1
ATOM 2757 C C . HIS A 1 345 ? 1.129 15.759 -7.772 1.00 95.50 345 HIS A C 1
ATOM 2759 O O . HIS A 1 345 ? 0.965 14.586 -8.102 1.00 95.50 345 HIS A O 1
ATOM 2765 N N . GLN A 1 346 ? 1.128 16.135 -6.492 1.00 95.94 346 GLN A N 1
ATOM 2766 C CA . GLN A 1 346 ? 0.905 15.235 -5.357 1.00 95.94 346 GLN A CA 1
ATOM 2767 C C . GLN A 1 346 ? -0.573 15.229 -4.926 1.00 95.94 346 GLN A C 1
ATOM 2769 O O . GLN A 1 346 ? -0.966 16.046 -4.090 1.00 95.94 346 GLN A O 1
ATOM 2774 N N . ASP A 1 347 ? -1.412 14.330 -5.452 1.00 95.69 347 ASP A N 1
ATOM 2775 C CA . ASP A 1 347 ? -2.777 14.091 -4.942 1.00 95.69 347 ASP A CA 1
ATOM 2776 C C . ASP A 1 347 ? -2.758 12.973 -3.885 1.00 95.69 347 ASP A C 1
ATOM 2778 O O . ASP A 1 347 ? -2.991 11.791 -4.148 1.00 95.69 347 ASP A O 1
ATOM 2782 N N . ALA A 1 348 ? -2.434 13.370 -2.656 1.00 93.94 348 ALA A N 1
ATOM 2783 C CA . ALA A 1 348 ? -2.275 12.484 -1.512 1.00 93.94 348 ALA A CA 1
ATOM 2784 C C . ALA A 1 348 ? -3.417 12.661 -0.505 1.00 93.94 348 ALA A C 1
ATOM 2786 O O . ALA A 1 348 ? -4.093 13.688 -0.442 1.00 93.94 348 ALA A O 1
ATOM 2787 N N . GLY A 1 349 ? -3.647 11.675 0.353 1.00 93.31 349 GLY A N 1
ATOM 2788 C CA . GLY A 1 349 ? -4.555 11.877 1.473 1.00 93.31 349 GLY A CA 1
ATOM 2789 C C . GLY A 1 349 ? -4.826 10.624 2.272 1.00 93.31 349 GLY A C 1
ATOM 2790 O O . GLY A 1 349 ? -3.921 9.842 2.517 1.00 93.31 349 GLY A O 1
ATOM 2791 N N . ALA A 1 350 ? -6.055 10.455 2.752 1.00 96.31 350 ALA A N 1
ATOM 2792 C CA . ALA A 1 350 ? -6.363 9.399 3.712 1.00 96.31 350 ALA A CA 1
ATOM 2793 C C . ALA A 1 350 ? -7.838 9.006 3.692 1.00 96.31 350 ALA A C 1
ATOM 2795 O O . ALA A 1 350 ? -8.725 9.850 3.530 1.00 96.31 350 ALA A O 1
ATOM 2796 N N . LYS A 1 351 ? -8.119 7.727 3.946 1.00 97.38 351 LYS A N 1
ATOM 2797 C CA . LYS A 1 351 ? -9.490 7.228 4.096 1.00 97.38 351 LYS A CA 1
ATOM 2798 C C . LYS A 1 351 ? -9.642 6.442 5.391 1.00 97.38 351 LYS A C 1
ATOM 2800 O O . LYS A 1 351 ? -9.018 5.406 5.557 1.00 97.38 351 LYS A O 1
ATOM 2805 N N . ILE A 1 352 ? -10.513 6.872 6.298 1.00 98.19 352 ILE A N 1
ATOM 2806 C CA . ILE A 1 352 ? -10.795 6.118 7.529 1.00 98.19 352 ILE A CA 1
ATOM 2807 C C . ILE A 1 352 ? -12.287 5.827 7.636 1.00 98.19 352 ILE A C 1
ATOM 2809 O O . ILE A 1 352 ? -13.123 6.729 7.578 1.00 98.19 352 ILE A O 1
ATOM 2813 N N . ILE A 1 353 ? -12.617 4.545 7.790 1.00 98.06 353 ILE A N 1
ATOM 2814 C CA . ILE A 1 353 ? -13.986 4.039 7.855 1.00 98.06 353 ILE A CA 1
ATOM 2815 C C . ILE A 1 353 ? -14.220 3.417 9.233 1.00 98.06 353 ILE A C 1
ATOM 2817 O O . ILE A 1 353 ? -13.740 2.324 9.527 1.00 98.06 353 ILE A O 1
ATOM 2821 N N . HIS A 1 354 ? -14.995 4.103 10.067 1.00 98.06 354 HIS A N 1
ATOM 2822 C CA . HIS A 1 354 ? -15.466 3.603 11.352 1.00 98.06 354 HIS A CA 1
ATOM 2823 C C . HIS A 1 354 ? -16.691 2.711 11.123 1.00 98.06 354 HIS A C 1
ATOM 2825 O O . HIS A 1 354 ? -17.747 3.205 10.719 1.00 98.06 354 HIS A O 1
ATOM 2831 N N . ARG A 1 355 ? -16.548 1.399 11.351 1.00 97.31 355 ARG A N 1
ATOM 2832 C CA . ARG A 1 355 ? -17.636 0.406 11.234 1.00 97.31 355 ARG A CA 1
ATOM 2833 C C . ARG A 1 355 ? -18.112 -0.138 12.580 1.00 97.31 355 ARG A C 1
ATOM 2835 O O . ARG A 1 355 ? -19.125 -0.822 12.611 1.00 97.31 355 ARG A O 1
ATOM 2842 N N . ALA A 1 356 ? -17.410 0.168 13.668 1.00 97.25 356 ALA A N 1
ATOM 2843 C CA . ALA A 1 356 ? -17.711 -0.354 14.993 1.00 97.25 356 ALA A CA 1
ATOM 2844 C C . ALA A 1 356 ? -17.766 0.742 16.074 1.00 97.25 356 ALA A C 1
ATOM 2846 O O . ALA A 1 356 ? -17.188 1.823 15.895 1.00 97.25 356 ALA A O 1
ATOM 2847 N N . PRO A 1 357 ? -18.448 0.480 17.207 1.00 95.19 357 PRO A N 1
ATOM 2848 C CA . PRO A 1 357 ? -18.534 1.414 18.323 1.00 95.19 357 PRO A CA 1
ATOM 2849 C C . PRO A 1 357 ? -17.178 1.775 18.932 1.00 95.19 357 PRO A C 1
ATOM 2851 O O . PRO A 1 357 ? -16.251 0.968 18.958 1.00 95.19 357 PRO A O 1
ATOM 2854 N N . ARG A 1 358 ? -17.093 2.974 19.515 1.00 96.19 358 ARG A N 1
ATOM 2855 C CA . ARG A 1 358 ? -15.937 3.475 20.284 1.00 96.19 358 ARG A CA 1
ATOM 2856 C C . ARG A 1 358 ? -14.608 3.432 19.524 1.00 96.19 358 ARG A C 1
ATOM 2858 O O . ARG A 1 358 ? -13.545 3.477 20.138 1.00 96.19 358 ARG A O 1
ATOM 2865 N N . THR A 1 359 ? -14.651 3.367 18.197 1.00 98.31 359 THR A N 1
ATOM 2866 C CA . THR A 1 359 ? -13.448 3.427 17.367 1.00 98.31 359 THR A CA 1
ATOM 2867 C C . THR A 1 359 ? -12.909 4.854 17.339 1.00 98.31 359 THR A C 1
ATOM 2869 O O . THR A 1 359 ? -13.648 5.830 17.523 1.00 98.31 359 THR A O 1
ATOM 2872 N N . SER A 1 360 ? -11.605 5.009 17.136 1.00 98.00 360 SER A N 1
ATOM 2873 C CA . SER A 1 360 ? -10.979 6.332 17.141 1.00 98.00 360 SER A CA 1
ATOM 2874 C C . SER A 1 360 ? -10.006 6.532 15.992 1.00 98.00 360 SER A C 1
ATOM 2876 O O . SER A 1 360 ? -9.423 5.570 15.507 1.00 98.00 360 SER A O 1
ATOM 2878 N N . SER A 1 361 ? -9.858 7.773 15.531 1.00 97.81 361 SER A N 1
ATOM 2879 C CA . SER A 1 361 ? -8.915 8.066 14.457 1.00 97.81 361 SER A CA 1
ATOM 2880 C C . SER A 1 361 ? -8.322 9.466 14.464 1.00 97.81 361 SER A C 1
ATOM 2882 O O . SER A 1 361 ? -8.899 10.417 15.010 1.00 97.81 361 SER A O 1
ATOM 2884 N N . LEU A 1 362 ? -7.164 9.576 13.821 1.00 96.12 362 LEU A N 1
ATOM 2885 C CA . LEU A 1 362 ? -6.421 10.810 13.621 1.00 96.12 362 LEU A CA 1
ATOM 2886 C C . LEU A 1 362 ? -5.871 10.849 12.192 1.00 96.12 362 LEU A C 1
ATOM 2888 O O . LEU A 1 362 ? -5.152 9.956 11.772 1.00 96.12 362 LEU A O 1
ATOM 2892 N N . ILE A 1 363 ? -6.210 11.893 11.443 1.00 95.31 363 ILE A N 1
ATOM 2893 C CA . ILE A 1 363 ? -5.605 12.184 10.144 1.00 95.31 363 ILE A CA 1
ATOM 2894 C C . ILE A 1 363 ? -4.859 13.504 10.274 1.00 95.31 363 ILE A C 1
ATOM 2896 O O . ILE A 1 363 ? -5.447 14.520 10.656 1.00 95.31 363 ILE A O 1
ATOM 2900 N N . GLN A 1 364 ? -3.576 13.492 9.951 1.00 94.56 364 GLN A N 1
ATOM 2901 C CA . GLN A 1 364 ? -2.731 14.666 9.830 1.00 94.56 364 GLN A CA 1
ATOM 2902 C C . GLN A 1 364 ? -2.168 14.704 8.416 1.00 94.56 364 GLN A C 1
ATOM 2904 O O . GLN A 1 364 ? -1.501 13.774 7.987 1.00 94.56 364 GLN A O 1
ATOM 2909 N N . SER A 1 365 ? -2.438 15.781 7.694 1.00 93.25 365 SER A N 1
ATOM 2910 C CA . SER A 1 365 ? -1.885 16.032 6.369 1.00 93.25 365 SER A CA 1
ATOM 2911 C C . SER A 1 365 ? -1.051 17.297 6.410 1.00 93.25 365 SER A C 1
ATOM 2913 O O . SER A 1 365 ? -1.516 18.316 6.928 1.00 93.25 365 SER A O 1
ATOM 2915 N N . LYS A 1 366 ? 0.153 17.236 5.849 1.00 93.94 366 LYS A N 1
ATOM 2916 C CA . LYS A 1 366 ? 1.069 18.365 5.699 1.00 93.94 366 LYS A CA 1
ATOM 2917 C C . LYS A 1 366 ? 1.483 18.472 4.240 1.00 93.94 366 LYS A C 1
ATOM 2919 O O . LYS A 1 366 ? 2.150 17.575 3.740 1.00 93.94 366 LYS A O 1
ATOM 2924 N N . SER A 1 367 ? 1.076 19.538 3.566 1.00 91.88 367 SER A N 1
ATOM 2925 C CA . SER A 1 367 ? 1.502 19.816 2.195 1.00 91.88 367 SER A CA 1
ATOM 2926 C C . SER A 1 367 ? 2.502 20.962 2.147 1.00 91.88 367 SER A C 1
ATOM 2928 O O . SER A 1 367 ? 2.366 21.947 2.874 1.00 91.88 367 SER A O 1
ATOM 2930 N N . ILE A 1 368 ? 3.506 20.821 1.288 1.00 92.19 368 ILE A N 1
ATOM 2931 C CA . ILE A 1 368 ? 4.525 21.825 0.998 1.00 92.19 368 ILE A CA 1
ATOM 2932 C C . ILE A 1 368 ? 4.609 21.943 -0.527 1.00 92.19 368 ILE A C 1
ATOM 2934 O O . ILE A 1 368 ? 4.680 20.926 -1.215 1.00 92.19 368 ILE A O 1
ATOM 2938 N N . CYS A 1 369 ? 4.561 23.157 -1.065 1.00 90.12 369 CYS A N 1
ATOM 2939 C CA . CYS A 1 369 ? 4.657 23.400 -2.508 1.00 90.12 369 CYS A CA 1
ATOM 2940 C C . CYS A 1 369 ? 5.721 24.459 -2.777 1.00 90.12 369 CYS A C 1
ATOM 2942 O O . CYS A 1 369 ? 5.733 25.469 -2.064 1.00 90.12 369 CYS A O 1
ATOM 2944 N N . LYS A 1 370 ? 6.573 24.218 -3.776 1.00 89.81 370 LYS A N 1
ATOM 2945 C CA . LYS A 1 370 ? 7.499 25.208 -4.330 1.00 89.81 370 LYS A CA 1
ATOM 2946 C C . LYS A 1 370 ? 7.659 25.060 -5.848 1.00 89.81 370 LYS A C 1
ATOM 2948 O O . LYS A 1 370 ? 7.251 24.043 -6.400 1.00 89.81 370 LYS A O 1
ATOM 2953 N N . ASP A 1 371 ? 8.306 26.028 -6.482 1.00 89.38 371 ASP A N 1
ATOM 2954 C CA . ASP A 1 371 ? 8.685 26.092 -7.894 1.00 89.38 371 ASP A CA 1
ATOM 2955 C C . ASP A 1 371 ? 7.517 25.735 -8.840 1.00 89.38 371 ASP A C 1
ATOM 2957 O O . ASP A 1 371 ? 7.657 24.919 -9.745 1.00 89.38 371 ASP A O 1
ATOM 2961 N N . GLY A 1 372 ? 6.315 26.262 -8.574 1.00 87.56 372 GLY A N 1
ATOM 2962 C CA . GLY A 1 372 ? 5.109 25.972 -9.367 1.00 87.56 372 GLY A CA 1
ATOM 2963 C C . GLY A 1 372 ? 4.477 24.591 -9.121 1.00 87.56 372 GLY A C 1
ATOM 2964 O O . GLY A 1 372 ? 3.530 24.200 -9.809 1.00 87.56 372 GLY A O 1
ATOM 2965 N N . GLY A 1 373 ? 4.967 23.835 -8.137 1.00 92.56 373 GLY A N 1
ATOM 2966 C CA . GLY A 1 373 ? 4.458 22.513 -7.791 1.00 92.56 373 GLY A CA 1
ATOM 2967 C C . GLY A 1 373 ? 3.033 22.526 -7.237 1.00 92.56 373 GLY A C 1
ATOM 2968 O O . GLY A 1 373 ? 2.579 23.478 -6.589 1.00 92.56 373 GLY A O 1
ATOM 2969 N N . ARG A 1 374 ? 2.312 21.417 -7.447 1.00 94.00 374 ARG A N 1
ATOM 2970 C CA . ARG A 1 374 ? 0.928 21.262 -6.989 1.00 94.00 374 ARG A CA 1
ATOM 2971 C C . ARG A 1 374 ? 0.768 20.137 -5.980 1.00 94.00 374 ARG A C 1
ATOM 2973 O O . ARG A 1 374 ? 1.061 18.976 -6.253 1.00 94.00 374 ARG A O 1
ATOM 2980 N N . THR A 1 375 ? 0.164 20.442 -4.837 1.00 94.25 375 THR A N 1
ATOM 2981 C CA . THR A 1 375 ? -0.332 19.421 -3.903 1.00 94.25 375 THR A CA 1
ATOM 2982 C C . THR A 1 375 ? -1.854 19.426 -3.836 1.00 94.25 375 THR A C 1
ATOM 2984 O O . THR A 1 375 ? -2.538 20.419 -4.087 1.00 94.25 375 THR A O 1
ATOM 2987 N N . SER A 1 376 ? -2.436 18.289 -3.497 1.00 92.56 376 SER A N 1
ATOM 2988 C CA . SER A 1 376 ? -3.861 18.140 -3.253 1.00 92.56 376 SER A CA 1
ATOM 2989 C C . SER A 1 376 ? -4.050 17.160 -2.108 1.00 92.56 376 SER A C 1
ATOM 2991 O O . SER A 1 376 ? -3.647 16.010 -2.215 1.00 92.56 376 SER A O 1
ATOM 2993 N N . TYR A 1 377 ? -4.674 17.598 -1.016 1.00 92.81 377 TYR A N 1
ATOM 2994 C CA . TYR A 1 377 ? -5.156 16.681 0.010 1.00 92.81 377 TYR A CA 1
ATOM 2995 C C . TYR A 1 377 ? -6.537 16.151 -0.373 1.00 92.81 377 TYR A C 1
ATOM 2997 O O . TYR A 1 377 ? -7.467 16.942 -0.553 1.00 92.81 377 TYR A O 1
ATOM 3005 N N . ARG A 1 378 ? -6.724 14.831 -0.393 1.00 93.00 378 ARG A N 1
ATOM 3006 C CA . ARG A 1 378 ? -8.034 14.196 -0.597 1.00 93.00 378 ARG A CA 1
ATOM 3007 C C . ARG A 1 378 ? -8.355 13.209 0.515 1.00 93.00 378 ARG A C 1
ATOM 3009 O O . ARG A 1 378 ? -7.725 12.167 0.668 1.00 93.00 378 ARG A O 1
ATOM 3016 N N . GLY A 1 379 ? -9.373 13.537 1.302 1.00 92.06 379 GLY A N 1
ATOM 3017 C CA . GLY A 1 379 ? -9.735 12.767 2.488 1.00 92.06 379 GLY A CA 1
ATOM 3018 C C . GLY A 1 379 ? -11.129 12.168 2.403 1.00 92.06 379 GLY A C 1
ATOM 3019 O O . GLY A 1 379 ? -12.047 12.845 1.953 1.00 92.06 379 GLY A O 1
ATOM 3020 N N . LEU A 1 380 ? -11.322 10.955 2.921 1.00 93.69 380 LEU A N 1
ATOM 3021 C CA . LEU A 1 380 ? -12.648 10.412 3.225 1.00 93.69 380 LEU A CA 1
ATOM 3022 C C . LEU A 1 380 ? -12.692 9.892 4.661 1.00 93.69 380 LEU A C 1
ATOM 3024 O O . LEU A 1 380 ? -12.118 8.855 4.978 1.00 93.69 380 LEU A O 1
ATOM 3028 N N . LEU A 1 381 ? -13.455 10.560 5.516 1.00 93.75 381 LEU A N 1
ATOM 3029 C CA . LEU A 1 381 ? -13.863 10.003 6.797 1.00 93.75 381 LEU A CA 1
ATOM 3030 C C . LEU A 1 381 ? -15.299 9.504 6.686 1.00 93.75 381 LEU A C 1
ATOM 3032 O O . LEU A 1 381 ? -16.201 10.259 6.319 1.00 93.75 381 LEU A O 1
ATOM 3036 N N . LYS A 1 382 ? -15.535 8.250 7.062 1.00 93.38 382 LYS A N 1
ATOM 3037 C CA . LYS A 1 382 ? -16.889 7.713 7.190 1.00 93.38 382 LYS A CA 1
ATOM 3038 C C . LYS A 1 382 ? -17.117 7.160 8.587 1.00 93.38 382 LYS A C 1
ATOM 3040 O O . LYS A 1 382 ? -16.371 6.295 9.032 1.00 93.38 382 LYS A O 1
ATOM 3045 N N . ILE A 1 383 ? -18.179 7.615 9.240 1.00 92.19 383 ILE A N 1
ATOM 3046 C CA . ILE A 1 383 ? -18.725 7.013 10.456 1.00 92.19 383 ILE A CA 1
ATOM 3047 C C . ILE A 1 383 ? -20.021 6.321 10.060 1.00 92.19 383 ILE A C 1
ATOM 3049 O O . ILE A 1 383 ? -21.006 6.986 9.747 1.00 92.19 383 ILE A O 1
ATOM 3053 N N . ALA A 1 384 ? -19.979 4.991 9.983 1.00 92.88 384 ALA A N 1
ATOM 3054 C CA . ALA A 1 384 ? -21.132 4.189 9.600 1.00 92.88 384 ALA A CA 1
ATOM 3055 C C . ALA A 1 384 ? -22.185 4.152 10.716 1.00 92.88 384 ALA A C 1
ATOM 3057 O O . ALA A 1 384 ? -21.865 4.355 11.887 1.00 92.88 384 ALA A O 1
ATOM 3058 N N . ASP A 1 385 ? -23.424 3.847 10.343 1.00 89.44 385 ASP A N 1
ATOM 3059 C CA . ASP A 1 385 ? -24.474 3.519 11.305 1.00 89.44 385 ASP A CA 1
ATOM 3060 C C . ASP A 1 385 ? -24.053 2.308 12.159 1.00 89.44 385 ASP A C 1
ATOM 3062 O O . ASP A 1 385 ? -23.444 1.360 11.657 1.00 89.44 385 ASP A O 1
ATOM 3066 N N . GLY A 1 386 ? -24.303 2.373 13.464 1.00 88.12 386 GLY A N 1
ATOM 3067 C CA . GLY A 1 386 ? -23.808 1.433 14.470 1.00 88.12 386 GLY A CA 1
ATOM 3068 C C . GLY A 1 386 ? -22.466 1.818 15.111 1.00 88.12 386 GLY A C 1
ATOM 3069 O O . GLY A 1 386 ? -22.132 1.286 16.172 1.00 88.12 386 GLY A O 1
ATOM 3070 N N . ALA A 1 387 ? -21.699 2.767 14.558 1.00 93.31 387 ALA A N 1
ATOM 3071 C CA . ALA A 1 387 ? -20.385 3.173 15.077 1.00 93.31 387 ALA A CA 1
ATOM 3072 C C . ALA A 1 387 ? -20.469 4.165 16.261 1.00 93.31 387 ALA A C 1
ATOM 3074 O O . ALA A 1 387 ? -19.740 5.162 16.333 1.00 93.31 387 ALA A O 1
ATOM 3075 N N . LYS A 1 388 ? -21.345 3.879 17.229 1.00 91.12 388 LYS A N 1
ATOM 3076 C CA . LYS A 1 388 ? -21.649 4.728 18.394 1.00 91.12 388 LYS A CA 1
ATOM 3077 C C . LYS A 1 388 ? -20.423 5.080 19.229 1.00 91.12 388 LYS A C 1
ATOM 3079 O O . LYS A 1 388 ? -19.593 4.227 19.535 1.00 91.12 388 LYS A O 1
ATOM 3084 N N . GLY A 1 389 ? -20.334 6.337 19.658 1.00 88.75 389 GLY A N 1
ATOM 3085 C CA . GLY A 1 389 ? -19.239 6.824 20.506 1.00 88.75 389 GLY A CA 1
ATOM 3086 C C . GLY A 1 389 ? -17.880 6.896 19.801 1.00 88.75 389 GLY A C 1
ATOM 3087 O O . GLY A 1 389 ? -16.860 7.062 20.469 1.00 88.75 389 GLY A O 1
ATOM 3088 N N . SER A 1 390 ? -17.847 6.759 18.473 1.00 92.94 390 SER A N 1
ATOM 3089 C CA . SER A 1 390 ? -16.613 6.898 17.705 1.00 92.94 390 SER A CA 1
ATOM 3090 C C . SER A 1 390 ? -16.176 8.357 17.606 1.00 92.94 390 SER A C 1
ATOM 3092 O O . SER A 1 390 ? -16.995 9.286 17.614 1.00 92.94 390 SER A O 1
ATOM 3094 N N . LYS A 1 391 ? -14.862 8.562 17.518 1.00 91.75 391 LYS A N 1
ATOM 3095 C CA . LYS A 1 391 ? -14.247 9.892 17.471 1.00 91.75 391 LYS A CA 1
ATOM 3096 C C . LYS A 1 391 ? -13.200 9.987 16.372 1.00 91.75 391 LYS A C 1
ATOM 3098 O O . LYS A 1 391 ? -12.442 9.050 16.157 1.00 91.75 391 LYS A O 1
ATOM 3103 N N . SER A 1 392 ? -13.121 11.133 15.712 1.00 90.69 392 SER A N 1
ATOM 3104 C CA . SER A 1 392 ? -12.115 11.380 14.684 1.00 90.69 392 SER A CA 1
ATOM 3105 C C . SER A 1 392 ? -11.636 12.825 14.703 1.00 90.69 392 SER A C 1
ATOM 3107 O O . SER A 1 392 ? -12.410 13.759 14.956 1.00 90.69 392 SER A O 1
ATOM 3109 N N . LYS A 1 393 ? -10.345 13.008 14.429 1.00 89.75 393 LYS A N 1
ATOM 3110 C CA . LYS A 1 393 ? -9.717 14.316 14.269 1.00 89.75 393 LYS A CA 1
ATOM 3111 C C . LYS A 1 393 ? -8.990 14.380 12.931 1.00 89.75 393 LYS A C 1
ATOM 3113 O O . LYS A 1 393 ? -8.146 13.540 12.664 1.00 89.75 393 LYS A O 1
ATOM 3118 N N . VAL A 1 394 ? -9.278 15.403 12.130 1.00 86.50 394 VAL A N 1
ATOM 3119 C CA . VAL A 1 394 ? -8.613 15.651 10.841 1.00 86.50 394 VAL A CA 1
ATOM 3120 C C . VAL A 1 394 ? -7.933 17.015 10.883 1.00 86.50 394 VAL A C 1
ATOM 3122 O O . VAL A 1 394 ? -8.587 18.026 11.157 1.00 86.50 394 VAL A O 1
ATOM 3125 N N . ILE A 1 395 ? -6.629 17.052 10.635 1.00 88.00 395 ILE A N 1
ATOM 3126 C CA . ILE A 1 395 ? -5.823 18.270 10.559 1.00 88.00 395 ILE A CA 1
ATOM 3127 C C . ILE A 1 395 ? -5.163 18.307 9.185 1.00 88.00 395 ILE A C 1
ATOM 3129 O O . ILE A 1 395 ? -4.430 17.389 8.841 1.00 88.00 395 ILE A O 1
ATOM 3133 N N . CYS A 1 396 ? -5.401 19.374 8.431 1.00 86.31 396 CYS A N 1
ATOM 3134 C CA . CYS A 1 396 ? -4.708 19.641 7.175 1.00 86.31 396 CYS A CA 1
ATOM 3135 C C . CYS A 1 396 ? -3.961 20.967 7.320 1.00 86.31 396 CYS A C 1
ATOM 3137 O O . CYS A 1 396 ? -4.597 22.009 7.513 1.00 86.31 396 CYS A O 1
ATOM 3139 N N . ASP A 1 397 ? -2.637 20.913 7.263 1.00 87.31 397 ASP A N 1
ATOM 3140 C CA . ASP A 1 397 ? -1.766 22.080 7.246 1.00 87.31 397 ASP A CA 1
ATOM 3141 C C . ASP A 1 397 ? -1.096 22.172 5.866 1.00 87.31 397 ASP A C 1
ATOM 3143 O O . ASP A 1 397 ? -0.621 21.162 5.352 1.00 87.31 397 ASP A O 1
ATOM 3147 N N . ALA A 1 398 ? -1.051 23.365 5.282 1.00 85.81 398 ALA A N 1
ATOM 3148 C CA . ALA A 1 398 ? -0.394 23.612 4.002 1.00 85.81 398 ALA A CA 1
ATOM 3149 C C . ALA A 1 398 ? 0.606 24.770 4.105 1.00 85.81 398 ALA A C 1
ATOM 3151 O O . ALA A 1 398 ? 0.328 25.769 4.778 1.00 85.81 398 ALA A O 1
ATOM 3152 N N . LEU A 1 399 ? 1.742 24.629 3.426 1.00 87.94 399 LEU A N 1
ATOM 3153 C CA . LEU A 1 399 ? 2.780 25.640 3.270 1.00 87.94 399 LEU A CA 1
ATOM 3154 C C . LEU A 1 399 ? 3.056 25.852 1.775 1.00 87.94 399 LEU A C 1
ATOM 3156 O O . LEU A 1 399 ? 3.412 24.911 1.071 1.00 87.94 399 LEU A O 1
ATOM 3160 N N . ILE A 1 400 ? 2.876 27.078 1.299 1.00 86.06 400 ILE A N 1
ATOM 3161 C CA . ILE A 1 400 ? 3.175 27.482 -0.082 1.00 86.06 400 ILE A CA 1
ATOM 3162 C C . ILE A 1 400 ? 4.397 28.398 -0.026 1.00 86.06 400 ILE A C 1
ATOM 3164 O O . ILE A 1 400 ? 4.392 29.341 0.770 1.00 86.06 400 ILE A O 1
ATOM 3168 N N . LEU A 1 401 ? 5.442 28.080 -0.793 1.00 85.19 401 LEU A N 1
ATOM 3169 C CA . LEU A 1 401 ? 6.750 28.738 -0.704 1.00 85.19 401 LEU A CA 1
ATOM 3170 C C . LEU A 1 401 ? 7.000 29.800 -1.786 1.00 85.19 401 LEU A C 1
ATOM 3172 O O . LEU A 1 401 ? 7.989 30.515 -1.686 1.00 85.19 401 LEU A O 1
ATOM 3176 N N . ASP A 1 402 ? 6.107 29.922 -2.769 1.00 80.25 402 ASP A N 1
ATOM 3177 C CA . ASP A 1 402 ? 6.150 30.926 -3.837 1.00 80.25 402 ASP A CA 1
ATOM 3178 C C . ASP A 1 402 ? 4.730 31.282 -4.323 1.00 80.25 402 ASP A C 1
ATOM 3180 O O . ASP A 1 402 ? 3.728 30.794 -3.789 1.00 80.25 402 ASP A O 1
ATOM 3184 N N . ASN A 1 403 ? 4.642 32.156 -5.328 1.00 80.25 403 ASN A N 1
ATOM 3185 C CA . ASN A 1 403 ? 3.378 32.641 -5.885 1.00 80.25 403 ASN A CA 1
ATOM 3186 C C . ASN A 1 403 ? 2.811 31.776 -7.025 1.00 80.25 403 ASN A C 1
ATOM 3188 O O . ASN A 1 403 ? 1.672 31.995 -7.426 1.00 80.25 403 ASN A O 1
ATOM 3192 N N . GLU A 1 404 ? 3.575 30.820 -7.553 1.00 83.31 404 GLU A N 1
ATOM 3193 C CA . GLU A 1 404 ? 3.186 29.989 -8.705 1.00 83.31 404 GLU A CA 1
ATOM 3194 C C . GLU A 1 404 ? 2.577 28.648 -8.264 1.00 83.31 404 GLU A C 1
ATOM 3196 O O . GLU A 1 404 ? 1.765 28.040 -8.963 1.00 83.31 404 GLU A O 1
ATOM 3201 N N . SER A 1 405 ? 2.953 28.197 -7.071 1.00 88.44 405 SER A N 1
ATOM 3202 C CA . SER A 1 405 ? 2.568 26.931 -6.469 1.00 88.44 405 SER A CA 1
ATOM 3203 C C . SER A 1 405 ? 1.108 26.895 -6.017 1.00 88.44 405 SER A C 1
ATOM 3205 O O . SER A 1 405 ? 0.519 27.887 -5.576 1.00 88.44 405 SER A O 1
ATOM 3207 N N . GLN A 1 406 ? 0.524 25.694 -6.025 1.00 86.88 406 GLN A N 1
ATOM 3208 C CA . GLN A 1 406 ? -0.880 25.486 -5.663 1.00 86.88 406 GLN A CA 1
ATOM 3209 C C . GLN A 1 406 ? -1.063 24.360 -4.644 1.00 86.88 406 GLN A C 1
ATOM 3211 O O . GLN A 1 406 ? -0.481 23.281 -4.748 1.00 86.88 406 GLN A O 1
ATOM 3216 N N . THR A 1 407 ? -1.979 24.562 -3.693 1.00 86.06 407 THR A N 1
ATOM 3217 C CA . THR A 1 407 ? -2.451 23.488 -2.813 1.00 86.06 407 THR A CA 1
ATOM 3218 C C . THR A 1 407 ? -3.975 23.458 -2.728 1.00 86.06 407 THR A C 1
ATOM 3220 O O . THR A 1 407 ? -4.634 24.457 -2.426 1.00 86.06 407 THR A O 1
ATOM 3223 N N . ASP A 1 408 ? -4.551 22.285 -2.982 1.00 86.81 408 ASP A N 1
ATOM 3224 C CA . ASP A 1 408 ? -5.991 22.054 -2.896 1.00 86.81 408 ASP A CA 1
ATOM 3225 C C . ASP A 1 408 ? -6.337 21.134 -1.718 1.00 86.81 408 ASP A C 1
ATOM 3227 O O . ASP A 1 408 ? -5.581 20.236 -1.355 1.00 86.81 408 ASP A O 1
ATOM 3231 N N . THR A 1 409 ? -7.506 21.314 -1.096 1.00 82.94 409 THR A N 1
ATOM 3232 C CA . THR A 1 409 ? -7.959 20.443 0.006 1.00 82.94 409 THR A CA 1
ATOM 3233 C C . THR A 1 409 ? -9.404 19.983 -0.213 1.00 82.94 409 THR A C 1
ATOM 3235 O O . THR A 1 409 ? -10.342 20.784 -0.169 1.00 82.94 409 THR A O 1
ATOM 3238 N N . TYR A 1 410 ? -9.589 18.669 -0.382 1.00 86.38 410 TYR A N 1
ATOM 3239 C CA . TYR A 1 410 ? -10.843 17.976 -0.704 1.00 86.38 410 TYR A CA 1
ATOM 3240 C C . TYR A 1 410 ? -11.238 16.931 0.368 1.00 86.38 410 TYR A C 1
ATOM 3242 O O . TYR A 1 410 ? -11.133 15.724 0.132 1.00 86.38 410 TYR A O 1
ATOM 3250 N N . PRO A 1 411 ? -11.696 17.324 1.570 1.00 83.31 411 PRO A N 1
ATOM 3251 C CA . PRO A 1 411 ? -12.150 16.367 2.571 1.00 83.31 411 PRO A CA 1
ATOM 3252 C C . PRO A 1 411 ? -13.645 16.070 2.427 1.00 83.31 411 PRO A C 1
ATOM 3254 O O . PRO A 1 411 ? -14.498 16.960 2.447 1.00 83.31 411 PRO A O 1
ATOM 3257 N N . PHE A 1 412 ? -13.966 14.788 2.404 1.00 84.31 412 PHE A N 1
ATOM 3258 C CA . PHE A 1 412 ? -15.315 14.256 2.476 1.00 84.31 412 PHE A CA 1
ATOM 3259 C C . PHE A 1 412 ? -15.557 13.628 3.841 1.00 84.31 412 PHE A C 1
ATOM 3261 O O . PHE A 1 412 ? -14.778 12.791 4.293 1.00 84.31 412 PHE A O 1
ATOM 3268 N N . ASN A 1 413 ? -16.652 14.015 4.498 1.00 84.31 413 ASN A N 1
ATOM 3269 C CA . ASN A 1 413 ? -17.057 13.417 5.765 1.00 84.31 413 ASN A CA 1
ATOM 3270 C C . ASN A 1 413 ? -18.497 12.914 5.649 1.00 84.31 413 ASN A C 1
ATOM 3272 O O . ASN A 1 413 ? -19.416 13.685 5.373 1.00 84.31 413 ASN A O 1
ATOM 3276 N N . VAL A 1 414 ? -18.686 11.617 5.872 1.00 85.44 414 VAL A N 1
ATOM 3277 C CA . VAL A 1 414 ? -19.991 10.952 5.822 1.00 85.44 414 VAL A CA 1
ATOM 3278 C C . VAL A 1 414 ? -20.298 10.413 7.213 1.00 85.44 414 VAL A C 1
ATOM 3280 O O . VAL A 1 414 ? -19.600 9.518 7.688 1.00 85.44 414 VAL A O 1
ATOM 3283 N N . ILE A 1 415 ? -21.309 10.970 7.881 1.00 85.31 415 ILE A N 1
ATOM 3284 C CA . ILE A 1 415 ? -21.718 10.549 9.224 1.00 85.31 415 ILE A CA 1
ATOM 3285 C C . ILE A 1 415 ? -23.132 9.981 9.116 1.00 85.31 415 ILE A C 1
ATOM 3287 O O . ILE A 1 415 ? -24.116 10.719 9.088 1.00 85.31 415 ILE A O 1
ATOM 3291 N N . ASP A 1 416 ? -23.203 8.655 9.018 1.00 85.31 416 ASP A N 1
ATOM 3292 C CA . ASP A 1 416 ? -24.461 7.915 8.908 1.00 85.31 416 ASP A CA 1
ATOM 3293 C C . ASP A 1 416 ? -25.078 7.633 10.299 1.00 85.31 416 ASP A C 1
ATOM 3295 O O . ASP A 1 416 ? -26.290 7.460 10.400 1.00 85.31 416 ASP A O 1
ATOM 3299 N N . GLU A 1 417 ? -24.274 7.616 11.372 1.00 80.75 417 GLU A N 1
ATOM 3300 C CA . GLU A 1 417 ? -24.743 7.368 12.748 1.00 80.75 417 GLU A CA 1
ATOM 3301 C C . GLU A 1 417 ? -25.627 8.509 13.278 1.00 80.75 417 GLU A C 1
ATOM 3303 O O . GLU A 1 417 ? -25.268 9.691 13.230 1.00 80.75 417 GLU A O 1
ATOM 3308 N N . LYS A 1 418 ? -26.770 8.141 13.864 1.00 73.25 418 LYS A N 1
ATOM 3309 C CA . LYS A 1 418 ? -27.763 9.088 14.380 1.00 73.25 418 LYS A CA 1
ATOM 3310 C C . LYS A 1 418 ? -27.331 9.697 15.718 1.00 73.25 418 LYS A C 1
ATOM 3312 O O . LYS A 1 418 ? -27.010 8.992 16.673 1.00 73.25 418 LYS A O 1
ATOM 3317 N N . ARG A 1 419 ? -27.445 11.023 15.854 1.00 56.66 419 ARG A N 1
ATOM 3318 C CA . ARG A 1 419 ? -27.509 11.676 17.173 1.00 56.66 419 ARG A CA 1
ATOM 3319 C C . ARG A 1 419 ? -28.899 11.407 17.757 1.00 56.66 419 ARG A C 1
ATOM 3321 O O . ARG A 1 419 ? -29.859 12.023 17.315 1.00 56.66 419 ARG A O 1
ATOM 3328 N N . ARG A 1 420 ? -29.038 10.489 18.717 1.00 48.09 420 ARG A N 1
ATOM 3329 C CA . ARG A 1 420 ? -30.249 10.459 19.555 1.00 48.09 420 ARG A CA 1
ATOM 3330 C C . ARG A 1 420 ? -30.075 11.444 20.710 1.00 48.09 420 ARG A C 1
ATOM 3332 O O . ARG A 1 420 ? -29.071 11.379 21.418 1.00 48.09 420 ARG A O 1
ATOM 3339 N N . ASP A 1 421 ? -31.052 12.330 20.883 1.00 40.47 421 ASP A N 1
ATOM 3340 C CA . ASP A 1 421 ? -31.217 13.178 22.065 1.00 40.47 421 ASP A CA 1
ATOM 3341 C C . ASP A 1 421 ? -31.497 12.296 23.289 1.00 40.47 421 ASP A C 1
ATOM 3343 O O . ASP A 1 421 ? -32.634 11.923 23.561 1.00 40.47 421 ASP A O 1
ATOM 3347 N N . SER A 1 422 ? -30.450 11.854 23.985 1.00 36.16 422 SER A N 1
ATOM 3348 C CA . SER A 1 422 ? -30.522 11.401 25.386 1.00 36.16 422 SER A CA 1
ATOM 3349 C C . SER A 1 422 ? -29.129 11.045 25.914 1.00 36.16 422 SER A C 1
ATOM 3351 O O . SER A 1 422 ? -28.673 9.913 25.799 1.00 36.16 422 SER A O 1
ATOM 3353 N N . GLY A 1 423 ? -28.432 12.031 26.490 1.00 39.56 423 GLY A N 1
ATOM 3354 C CA . GLY A 1 423 ? -27.416 11.866 27.550 1.00 39.56 423 GLY A CA 1
ATOM 3355 C C . GLY A 1 423 ? -26.130 11.053 27.294 1.00 39.56 423 GLY A C 1
ATOM 3356 O O . GLY A 1 423 ? -25.195 11.157 28.086 1.00 39.56 423 GLY A O 1
ATOM 3357 N N . ALA A 1 424 ? -26.014 10.269 26.222 1.00 36.91 424 ALA A N 1
ATOM 3358 C CA . ALA A 1 424 ? -24.836 9.457 25.923 1.00 36.91 424 ALA A CA 1
ATOM 3359 C C . ALA A 1 424 ? -23.828 10.244 25.067 1.00 36.91 424 ALA A C 1
ATOM 3361 O O . ALA A 1 424 ? -24.194 10.877 24.078 1.00 36.91 424 ALA A O 1
ATOM 3362 N N . ARG A 1 425 ? -22.542 10.215 25.453 1.00 43.44 425 ARG A N 1
ATOM 3363 C CA . ARG A 1 425 ? -21.444 10.993 24.840 1.00 43.44 425 ARG A CA 1
ATOM 3364 C C . ARG A 1 425 ? -21.490 10.921 23.305 1.00 43.44 425 ARG A C 1
ATOM 3366 O O . ARG A 1 425 ? -21.257 9.872 22.710 1.00 43.44 425 ARG A O 1
ATOM 3373 N N . SER A 1 426 ? -21.803 12.064 22.699 1.00 54.84 426 SER A N 1
ATOM 3374 C CA . SER A 1 426 ? -21.986 12.253 21.257 1.00 54.84 426 SER A CA 1
ATOM 3375 C C . SER A 1 426 ? -20.769 11.846 20.409 1.00 54.84 426 SER A C 1
ATOM 3377 O O . SER A 1 426 ? -19.637 11.860 20.894 1.00 54.84 426 SER A O 1
ATOM 3379 N N . ILE A 1 427 ? -21.003 11.528 19.127 1.00 59.91 427 ILE A N 1
ATOM 3380 C CA . ILE A 1 427 ? -19.955 11.390 18.097 1.00 59.91 427 ILE A CA 1
ATOM 3381 C C . ILE A 1 427 ? -19.020 12.604 18.170 1.00 59.91 427 ILE A C 1
ATOM 3383 O O . ILE A 1 427 ? -19.466 13.748 18.057 1.00 59.91 427 ILE A O 1
ATOM 3387 N N . GLY A 1 428 ? -17.722 12.357 18.353 1.00 58.78 428 GLY A N 1
ATOM 3388 C CA . GLY A 1 428 ? -16.717 13.408 18.485 1.00 58.78 428 GLY A CA 1
ATOM 3389 C C . GLY A 1 428 ? -15.960 13.626 17.181 1.00 58.78 428 GLY A C 1
ATOM 3390 O O . GLY A 1 428 ? -14.984 12.927 16.931 1.00 58.78 428 GLY A O 1
ATOM 3391 N N . PHE A 1 429 ? -16.357 14.605 16.369 1.00 69.25 429 PHE A N 1
ATOM 3392 C CA . PHE A 1 429 ? -15.630 14.975 15.149 1.00 69.25 429 PHE A CA 1
ATOM 3393 C C . PHE A 1 429 ? -15.021 16.377 15.260 1.00 69.25 429 PHE A C 1
ATOM 3395 O O . PHE A 1 429 ? -15.718 17.340 15.582 1.00 69.25 429 PHE A O 1
ATOM 3402 N N . LYS A 1 430 ? -13.719 16.504 14.975 1.00 66.69 430 LYS A N 1
ATOM 3403 C CA . LYS A 1 430 ? -13.018 17.796 14.876 1.00 66.69 430 LYS A CA 1
ATOM 3404 C C . LYS A 1 430 ? -12.210 17.851 13.581 1.00 66.69 430 LYS A C 1
ATOM 3406 O O . LYS A 1 430 ? -11.302 17.052 13.393 1.00 66.69 430 LYS A O 1
ATOM 3411 N N . SER A 1 431 ? -12.485 18.834 12.727 1.00 64.25 431 SER A N 1
ATOM 3412 C CA . SER A 1 431 ? -11.680 19.117 11.532 1.00 64.25 431 SER A CA 1
ATOM 3413 C C . SER A 1 431 ? -11.073 20.512 11.630 1.00 64.25 431 SER A C 1
ATOM 3415 O O . SER A 1 431 ? -11.775 21.461 11.985 1.00 64.25 431 SER A O 1
ATOM 3417 N N . LYS A 1 432 ? -9.772 20.636 11.348 1.00 66.44 432 LYS A N 1
ATOM 3418 C CA . LYS A 1 432 ? -9.050 21.912 11.311 1.00 66.44 432 LYS A CA 1
ATOM 3419 C C . LYS A 1 432 ? -8.229 22.012 10.028 1.00 66.44 432 LYS A C 1
ATOM 3421 O O . LYS A 1 432 ? -7.536 21.064 9.676 1.00 66.44 432 LYS A O 1
ATOM 3426 N N . ARG A 1 433 ? -8.285 23.174 9.377 1.00 61.62 433 ARG A N 1
ATOM 3427 C CA . ARG A 1 433 ? -7.453 23.516 8.218 1.00 61.62 433 ARG A CA 1
ATOM 3428 C C . ARG A 1 433 ? -6.630 24.757 8.532 1.00 61.62 433 ARG A C 1
ATOM 3430 O O . ARG A 1 433 ? -7.146 25.670 9.180 1.00 61.62 433 ARG A O 1
ATOM 3437 N N . ARG A 1 434 ? -5.368 24.774 8.119 1.00 65.56 434 ARG A N 1
ATOM 3438 C CA . ARG A 1 434 ? -4.491 25.947 8.202 1.00 65.56 434 ARG A CA 1
ATOM 3439 C C . ARG A 1 434 ? -3.664 26.010 6.927 1.00 65.56 434 ARG A C 1
ATOM 3441 O O . ARG A 1 434 ? -3.115 24.997 6.523 1.00 65.56 434 ARG A O 1
ATOM 3448 N N . ALA A 1 435 ? -3.547 27.188 6.337 1.00 57.19 435 ALA A N 1
ATOM 3449 C CA . ALA A 1 435 ? -2.612 27.422 5.249 1.00 57.19 435 ALA A CA 1
ATOM 3450 C C . ALA A 1 435 ? -1.741 28.631 5.585 1.00 57.19 435 ALA A C 1
ATOM 3452 O O . ALA A 1 435 ? -2.215 29.619 6.164 1.00 57.19 435 ALA A O 1
ATOM 3453 N N . ALA A 1 436 ? -0.463 28.501 5.260 1.00 62.97 436 ALA A N 1
ATOM 3454 C CA . ALA A 1 436 ? 0.555 29.520 5.387 1.00 62.97 436 ALA A CA 1
ATOM 3455 C C . ALA A 1 436 ? 1.207 29.731 4.017 1.00 62.97 436 ALA A C 1
ATOM 3457 O O . ALA A 1 436 ? 1.500 28.766 3.318 1.00 62.97 436 ALA A O 1
ATOM 3458 N N . VAL A 1 437 ? 1.418 30.988 3.653 1.00 56.41 437 VAL A N 1
ATOM 3459 C CA . VAL A 1 437 ? 2.128 31.401 2.442 1.00 56.41 437 VAL A CA 1
ATOM 3460 C C . VAL A 1 437 ? 3.395 32.116 2.875 1.00 56.41 437 VAL A C 1
ATOM 3462 O O . VAL A 1 437 ? 3.318 33.021 3.708 1.00 56.41 437 VAL A O 1
ATOM 3465 N N . LEU A 1 438 ? 4.537 31.720 2.330 1.00 61.50 438 LEU A N 1
ATOM 3466 C CA . LEU A 1 438 ? 5.779 32.473 2.423 1.00 61.50 438 LEU A CA 1
ATOM 3467 C C . LEU A 1 438 ? 5.888 33.326 1.154 1.00 61.50 438 LEU A C 1
ATOM 3469 O O . LEU A 1 438 ? 6.036 32.778 0.071 1.00 61.50 438 LEU A O 1
ATOM 3473 N N . LEU A 1 439 ? 5.734 34.647 1.275 1.00 55.62 439 LEU A N 1
ATOM 3474 C CA . LEU A 1 439 ? 5.933 35.554 0.136 1.00 55.62 439 LEU A CA 1
ATOM 3475 C C . LEU A 1 439 ? 7.412 35.940 0.018 1.00 55.62 439 LEU A C 1
ATOM 3477 O O . LEU A 1 439 ? 8.089 36.099 1.039 1.00 55.62 439 LEU A O 1
ATOM 3481 N N . ASP A 1 440 ? 7.860 36.195 -1.212 1.00 52.28 440 ASP A N 1
ATOM 3482 C CA . ASP A 1 440 ? 9.200 36.727 -1.501 1.00 52.28 440 ASP A CA 1
ATOM 3483 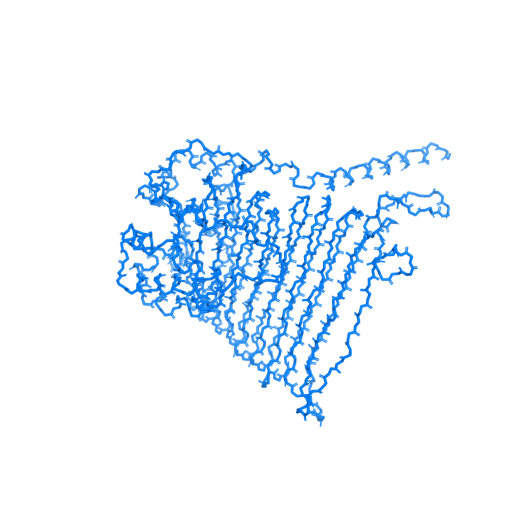C C . ASP A 1 440 ? 9.460 38.075 -0.807 1.00 52.28 440 ASP A C 1
ATOM 3485 O O . ASP A 1 440 ? 10.576 38.358 -0.363 1.00 52.28 440 ASP A O 1
ATOM 3489 N N . GLU A 1 441 ? 8.420 38.900 -0.643 1.00 47.91 441 GLU A N 1
ATOM 3490 C CA . GLU A 1 441 ? 8.522 40.208 0.002 1.00 47.91 441 GLU A CA 1
ATOM 3491 C C . GLU A 1 441 ? 8.135 40.184 1.491 1.00 47.91 441 GLU A C 1
ATOM 3493 O O . GLU A 1 441 ? 7.060 39.742 1.912 1.00 47.91 441 GLU A O 1
ATOM 3498 N N . SER A 1 442 ? 9.007 40.751 2.325 1.00 46.16 442 SER A N 1
ATOM 3499 C CA . SER A 1 442 ? 8.755 40.923 3.757 1.00 46.16 442 SER A CA 1
ATOM 3500 C C . SER A 1 442 ? 7.862 42.110 4.095 1.00 46.16 442 SER A C 1
ATOM 3502 O O . SER A 1 442 ? 7.945 43.150 3.447 1.00 46.16 442 SER A O 1
ATOM 3504 N N . ARG A 1 443 ? 7.091 42.028 5.195 1.00 43.50 443 ARG A N 1
ATOM 3505 C CA . ARG A 1 443 ? 6.377 43.207 5.722 1.00 43.50 443 ARG A CA 1
ATOM 3506 C C . ARG A 1 443 ? 7.347 44.357 5.991 1.00 43.50 443 ARG A C 1
ATOM 3508 O O . ARG A 1 443 ? 8.347 44.171 6.683 1.00 43.50 443 ARG A O 1
ATOM 3515 N N . SER A 1 444 ? 6.955 45.575 5.617 1.00 45.44 444 SER A N 1
ATOM 3516 C CA . SER A 1 444 ? 7.524 46.779 6.220 1.00 45.44 444 SER A CA 1
ATOM 3517 C C . SER A 1 444 ? 7.147 46.810 7.708 1.00 45.44 444 SER A C 1
ATOM 3519 O O . SER A 1 444 ? 5.999 47.090 8.071 1.00 45.44 444 SER A O 1
ATOM 3521 N N . VAL A 1 445 ? 8.090 46.499 8.592 1.00 45.22 445 VAL A N 1
ATOM 3522 C CA . VAL A 1 445 ? 7.916 46.721 10.030 1.00 45.22 445 VAL A CA 1
ATOM 3523 C C . VAL A 1 445 ? 8.115 48.218 10.281 1.00 45.22 445 VAL A C 1
ATOM 3525 O O . VAL A 1 445 ? 9.162 48.769 9.944 1.00 45.22 445 VAL A O 1
ATOM 3528 N N . ARG A 1 446 ? 7.121 48.912 10.858 1.00 39.69 446 ARG A N 1
ATOM 3529 C CA . ARG A 1 446 ? 7.371 50.253 11.414 1.00 39.69 446 ARG A CA 1
ATOM 3530 C C . ARG A 1 446 ? 8.338 50.083 12.586 1.00 39.69 446 ARG A C 1
ATOM 3532 O O . ARG A 1 446 ? 7.947 49.558 13.622 1.00 39.69 446 ARG A O 1
ATOM 3539 N N . GLY A 1 447 ? 9.581 50.516 12.392 1.00 44.88 447 GLY A N 1
ATOM 3540 C CA . GLY A 1 447 ? 10.686 50.333 13.335 1.00 44.88 447 GLY A CA 1
ATOM 3541 C C . GLY A 1 447 ? 11.648 49.257 12.839 1.00 44.88 447 GLY A C 1
ATOM 3542 O O . GLY A 1 447 ? 11.347 48.070 12.907 1.00 44.88 447 GLY A O 1
ATOM 3543 N N . GLY A 1 448 ? 12.792 49.688 12.299 1.00 41.91 448 GLY A N 1
ATOM 3544 C CA . GLY A 1 448 ? 13.783 48.844 11.628 1.00 41.91 448 GLY A CA 1
ATOM 3545 C C . GLY A 1 448 ? 14.470 47.830 12.545 1.00 41.91 448 GLY A C 1
ATOM 3546 O O . GLY A 1 448 ? 15.562 48.089 13.046 1.00 41.91 448 GLY A O 1
ATOM 3547 N N . GLY A 1 449 ? 13.846 46.666 12.705 1.00 42.81 449 GLY A N 1
ATOM 3548 C CA . GLY A 1 449 ? 14.416 45.466 13.313 1.00 42.81 449 GLY A CA 1
ATOM 3549 C C . GLY A 1 449 ? 14.402 44.278 12.346 1.00 42.81 449 GLY A C 1
ATOM 3550 O O . GLY A 1 449 ? 13.675 44.286 11.355 1.00 42.81 449 GLY A O 1
ATOM 3551 N N . VAL A 1 450 ? 15.238 43.283 12.649 1.00 42.69 450 VAL A N 1
ATOM 3552 C CA . VAL A 1 450 ? 15.481 42.044 11.887 1.00 42.69 450 VAL A CA 1
ATOM 3553 C C . VAL A 1 450 ? 14.192 41.421 11.332 1.00 42.69 450 VAL A C 1
ATOM 3555 O O . VAL A 1 450 ? 13.244 41.149 12.069 1.00 42.69 450 VAL A O 1
ATOM 3558 N N . VAL A 1 451 ? 14.179 41.166 10.023 1.00 48.97 451 VAL A N 1
ATOM 3559 C CA . VAL A 1 451 ? 13.072 40.518 9.315 1.00 48.97 451 VAL A CA 1
ATOM 3560 C C . VAL A 1 451 ? 13.252 39.001 9.402 1.00 48.97 451 VAL A C 1
ATOM 3562 O O . VAL A 1 451 ? 13.967 38.415 8.608 1.00 48.97 451 VAL A O 1
ATOM 3565 N N . SER A 1 452 ? 12.617 38.360 10.381 1.00 47.62 452 SER A N 1
ATOM 3566 C CA . SER A 1 452 ? 12.480 36.893 10.421 1.00 47.62 452 SER A CA 1
ATOM 3567 C C . SER A 1 452 ? 11.477 36.421 9.359 1.00 47.62 452 SER A C 1
ATOM 3569 O O . SER A 1 452 ? 10.494 37.120 9.119 1.00 47.62 452 SER A O 1
ATOM 3571 N N . ASP A 1 453 ? 11.615 35.210 8.810 1.00 46.09 453 ASP A N 1
ATOM 3572 C CA . ASP A 1 453 ? 10.591 34.590 7.947 1.00 46.09 453 ASP A CA 1
ATOM 3573 C C . ASP A 1 453 ? 9.216 34.467 8.620 1.00 46.09 453 ASP A C 1
ATOM 3575 O O . ASP A 1 453 ? 8.182 34.502 7.955 1.00 46.09 453 ASP A O 1
ATOM 3579 N N . ARG A 1 454 ? 9.145 34.490 9.960 1.00 49.72 454 ARG A N 1
ATOM 3580 C CA . ARG A 1 454 ? 7.868 34.665 10.684 1.00 49.72 454 ARG A CA 1
ATOM 3581 C C . ARG A 1 454 ? 7.106 35.934 10.277 1.00 49.72 454 ARG A C 1
ATOM 3583 O O . ARG A 1 454 ? 5.894 35.994 10.464 1.00 49.72 454 ARG A O 1
ATOM 3590 N N . VAL A 1 455 ? 7.807 36.945 9.765 1.00 46.09 455 VAL A N 1
ATOM 3591 C CA . VAL A 1 455 ? 7.267 38.214 9.258 1.00 46.09 455 VAL A CA 1
ATOM 3592 C C . VAL A 1 455 ? 6.804 38.085 7.796 1.00 46.09 455 VAL A C 1
ATOM 3594 O O . VAL A 1 455 ? 5.929 38.850 7.387 1.00 46.09 455 VAL A O 1
ATOM 3597 N N . ARG A 1 456 ? 7.341 37.110 7.044 1.00 49.53 456 ARG A N 1
ATOM 3598 C CA . ARG A 1 456 ? 6.965 36.749 5.662 1.00 49.53 456 ARG A CA 1
ATOM 3599 C C . ARG A 1 456 ? 5.874 35.681 5.582 1.00 49.53 456 ARG A C 1
ATOM 3601 O O . ARG A 1 456 ? 5.235 35.559 4.548 1.00 49.53 456 ARG A O 1
ATOM 3608 N N . ILE A 1 457 ? 5.639 34.922 6.656 1.00 52.00 457 ILE A N 1
ATOM 3609 C CA . ILE A 1 457 ? 4.565 33.925 6.718 1.00 52.00 457 ILE A CA 1
ATOM 3610 C C . ILE A 1 457 ? 3.205 34.621 6.872 1.00 52.00 457 ILE A C 1
ATOM 3612 O O . ILE A 1 457 ? 2.839 35.128 7.940 1.00 52.00 457 ILE A O 1
ATOM 3616 N N . TYR A 1 458 ? 2.406 34.582 5.813 1.00 55.72 458 TYR A N 1
ATOM 3617 C CA . TYR A 1 458 ? 1.014 35.004 5.809 1.00 55.72 458 TYR A CA 1
ATOM 3618 C C . TYR A 1 458 ? 0.131 33.807 6.132 1.00 55.72 458 TYR A C 1
ATOM 3620 O O . TYR A 1 458 ? 0.142 32.802 5.428 1.00 55.72 458 TYR A O 1
ATOM 3628 N N . ARG A 1 459 ? -0.689 33.903 7.185 1.00 52.84 459 ARG A N 1
ATOM 3629 C CA . ARG A 1 459 ? -1.814 32.973 7.286 1.00 52.84 459 ARG A CA 1
ATOM 3630 C C . ARG A 1 459 ? -2.839 33.350 6.227 1.00 52.84 459 ARG A C 1
ATOM 3632 O O . ARG A 1 459 ? -3.291 34.494 6.200 1.00 52.84 459 ARG A O 1
ATOM 3639 N N . ALA A 1 460 ? -3.246 32.363 5.441 1.00 50.72 460 ALA A N 1
ATOM 3640 C CA . ALA A 1 460 ? -4.276 32.496 4.417 1.00 50.72 460 ALA A CA 1
ATOM 3641 C C . ALA A 1 460 ? -5.660 32.912 4.974 1.00 50.72 460 ALA A C 1
ATOM 3643 O O . ALA A 1 460 ? -6.574 33.196 4.215 1.00 50.72 460 ALA A O 1
ATOM 3644 N N . ASP A 1 461 ? -5.845 32.931 6.300 1.00 45.59 461 ASP A N 1
ATOM 3645 C CA . ASP A 1 461 ? -7.103 33.268 6.979 1.00 45.59 461 ASP A CA 1
ATOM 3646 C C . ASP A 1 461 ? -7.251 34.761 7.352 1.00 45.59 461 ASP A C 1
ATOM 3648 O O . ASP A 1 461 ? -8.238 35.134 7.990 1.00 45.59 461 ASP A O 1
ATOM 3652 N N . ARG A 1 462 ? -6.297 35.634 6.984 1.00 39.94 462 ARG A N 1
ATOM 3653 C CA . ARG A 1 462 ? -6.348 37.079 7.286 1.00 39.94 462 ARG A CA 1
ATOM 3654 C C . ARG A 1 462 ? -6.625 37.915 6.033 1.00 39.94 462 ARG A C 1
ATOM 3656 O O . ARG A 1 462 ? -5.991 37.711 5.012 1.00 39.94 462 ARG A O 1
ATOM 3663 N N . GLN A 1 463 ? -7.496 38.922 6.178 1.00 36.75 463 GLN A N 1
ATOM 3664 C CA . GLN A 1 463 ? -8.044 39.896 5.199 1.00 36.75 463 GLN A CA 1
ATOM 3665 C C . GLN A 1 463 ? -7.067 40.650 4.249 1.00 36.75 463 GLN A C 1
ATOM 3667 O O . GLN A 1 463 ? -7.463 41.643 3.649 1.00 36.75 463 GLN A O 1
ATOM 3672 N N . ARG A 1 464 ? -5.795 40.255 4.123 1.00 38.09 464 ARG A N 1
ATOM 3673 C CA . ARG A 1 464 ? -4.773 40.927 3.292 1.00 38.09 464 ARG A CA 1
ATOM 3674 C C . ARG A 1 464 ? -3.883 39.969 2.490 1.00 38.09 464 ARG A C 1
ATOM 3676 O O . ARG A 1 464 ? -2.782 40.342 2.107 1.00 38.09 464 ARG A O 1
ATOM 3683 N N . THR A 1 465 ? -4.310 38.730 2.294 1.00 41.41 465 THR A N 1
ATOM 3684 C CA . THR A 1 465 ? -3.714 37.826 1.300 1.00 41.41 465 THR A CA 1
ATOM 3685 C C . THR A 1 465 ? -4.361 38.085 -0.061 1.00 41.41 465 THR A C 1
ATOM 3687 O O . THR A 1 465 ? -5.568 38.320 -0.099 1.00 41.41 465 THR A O 1
ATOM 3690 N N . SER A 1 466 ? -3.562 38.102 -1.132 1.00 39.47 466 SER A N 1
ATOM 3691 C CA . SER A 1 466 ? -3.966 38.456 -2.503 1.00 39.47 466 SER A CA 1
ATOM 3692 C C . SER A 1 466 ? -5.158 37.642 -3.031 1.00 39.47 466 SER A C 1
ATOM 3694 O O . SER A 1 466 ? -5.513 36.589 -2.490 1.00 39.47 466 SER A O 1
ATOM 3696 N N . ASP A 1 467 ? -5.801 38.180 -4.073 1.00 37.91 467 ASP A N 1
ATOM 3697 C CA . ASP A 1 467 ? -7.051 37.733 -4.701 1.00 37.91 467 ASP A CA 1
ATOM 3698 C C . ASP A 1 467 ? -7.008 36.285 -5.238 1.00 37.91 467 ASP A C 1
ATOM 3700 O O . ASP A 1 467 ? -6.975 36.034 -6.439 1.00 37.91 467 ASP A O 1
ATOM 3704 N N . GLY A 1 468 ? -7.065 35.287 -4.356 1.00 41.56 468 GLY A N 1
ATOM 3705 C CA . GLY A 1 468 ? -7.144 33.886 -4.791 1.00 41.56 468 GLY A CA 1
ATOM 3706 C C . GLY A 1 468 ? -7.542 32.856 -3.729 1.00 41.56 468 GLY A C 1
ATOM 3707 O O . GLY A 1 468 ? -7.773 31.687 -4.048 1.00 41.56 468 GLY A O 1
ATOM 3708 N N . ILE A 1 469 ? -7.748 33.274 -2.476 1.00 42.44 469 ILE A N 1
ATOM 3709 C CA . ILE A 1 469 ? -8.229 32.389 -1.406 1.00 42.44 469 ILE A CA 1
ATOM 3710 C C . ILE A 1 469 ? -9.757 32.389 -1.396 1.00 42.44 469 ILE A C 1
ATOM 3712 O O . ILE A 1 469 ? -10.404 33.311 -0.896 1.00 42.44 469 ILE A O 1
ATOM 3716 N N . ARG A 1 470 ? -10.359 31.330 -1.949 1.00 40.41 470 ARG A N 1
ATOM 3717 C CA . ARG A 1 470 ? -11.819 31.151 -1.949 1.00 40.41 470 ARG A CA 1
ATOM 3718 C C . ARG A 1 470 ? -12.247 30.204 -0.830 1.00 40.41 470 ARG A C 1
ATOM 3720 O O . ARG A 1 470 ? -12.003 28.997 -0.878 1.00 40.41 470 ARG A O 1
ATOM 3727 N N . HIS A 1 471 ? -12.962 30.747 0.154 1.00 39.72 471 HIS A N 1
ATOM 3728 C CA . HIS A 1 471 ? -13.681 29.969 1.160 1.00 39.72 471 HIS A CA 1
ATOM 3729 C C . HIS A 1 471 ? -15.119 29.701 0.700 1.00 39.72 471 HIS A C 1
ATOM 3731 O O . HIS A 1 471 ? -15.987 30.557 0.818 1.00 39.72 471 HIS A O 1
ATOM 3737 N N . GLY A 1 472 ? -15.398 28.492 0.214 1.00 35.78 472 GLY A N 1
ATOM 3738 C CA . GLY A 1 472 ? -16.749 27.935 0.309 1.00 35.78 472 GLY A CA 1
ATOM 3739 C C . GLY A 1 472 ? -16.873 27.175 1.627 1.00 35.78 472 GLY A C 1
ATOM 3740 O O . GLY A 1 472 ? -15.897 26.576 2.065 1.00 35.78 472 GLY A O 1
ATOM 3741 N N . THR A 1 473 ? -18.044 27.136 2.253 1.00 36.47 473 THR A N 1
ATOM 3742 C CA . THR A 1 473 ? -18.443 26.094 3.224 1.00 36.47 473 THR A CA 1
ATOM 3743 C C . THR A 1 473 ? -19.902 25.788 2.953 1.00 36.47 473 THR A C 1
ATOM 3745 O O . THR A 1 473 ? -20.750 26.642 3.192 1.00 36.47 473 THR A O 1
ATOM 3748 N N . GLU A 1 474 ? -20.203 24.594 2.452 1.00 35.12 474 GLU A N 1
ATOM 3749 C CA . GLU A 1 474 ? -21.590 24.142 2.344 1.00 35.12 474 GLU A CA 1
ATOM 3750 C C . GLU A 1 474 ? -22.124 23.739 3.729 1.00 35.12 474 GLU A C 1
ATOM 3752 O O . GLU A 1 474 ? -21.404 23.170 4.563 1.00 35.12 474 GLU A O 1
ATOM 3757 N N . ARG A 1 475 ? -23.389 24.095 3.995 1.00 34.38 475 ARG A N 1
ATOM 3758 C CA . ARG A 1 475 ? -24.116 23.716 5.217 1.00 34.38 475 ARG A CA 1
ATOM 3759 C C . ARG A 1 475 ? -24.462 22.224 5.176 1.00 34.38 475 ARG A C 1
ATOM 3761 O O . ARG A 1 475 ? -24.538 21.626 4.110 1.00 34.38 475 ARG A O 1
ATOM 3768 N N . PHE A 1 476 ? -24.670 21.624 6.349 1.00 42.00 476 PHE A N 1
ATOM 3769 C CA . PHE A 1 476 ? -25.161 20.249 6.452 1.00 42.00 476 PHE A CA 1
ATOM 3770 C C . PHE A 1 476 ? -26.478 20.101 5.687 1.00 42.00 476 PHE A C 1
ATOM 3772 O O . PHE A 1 476 ? -27.423 20.838 5.964 1.00 42.00 476 PHE A O 1
ATOM 3779 N N . THR A 1 477 ? -26.550 19.133 4.776 1.00 42.53 477 THR A N 1
ATOM 3780 C CA . THR A 1 477 ? -27.823 18.655 4.241 1.00 42.53 477 THR A CA 1
ATOM 3781 C C . THR A 1 477 ? -28.199 17.388 5.005 1.00 42.53 477 THR A C 1
ATOM 3783 O O . THR A 1 477 ? -27.446 16.410 5.055 1.00 42.53 477 THR A O 1
ATOM 3786 N N . SER A 1 478 ? -29.331 17.445 5.701 1.00 44.06 478 SER A N 1
ATOM 3787 C CA . SER A 1 478 ? -29.962 16.279 6.314 1.00 44.06 478 SER A CA 1
ATOM 3788 C C . SER A 1 478 ? -30.867 15.619 5.284 1.00 44.06 478 SER A C 1
ATOM 3790 O O . SER A 1 478 ? -31.673 16.311 4.664 1.00 44.06 478 SER A O 1
ATOM 3792 N N . ASP A 1 479 ? -30.750 14.305 5.109 1.00 48.00 479 ASP A N 1
ATOM 3793 C CA . ASP A 1 479 ? -31.790 13.560 4.396 1.00 48.00 479 ASP A CA 1
ATOM 3794 C C . ASP A 1 479 ? -33.032 13.364 5.287 1.00 48.00 479 ASP A C 1
ATOM 3796 O O . ASP A 1 479 ? -32.985 13.581 6.501 1.00 48.00 479 ASP A O 1
ATOM 3800 N N . GLU A 1 480 ? -34.143 12.923 4.690 1.00 36.81 480 GLU A N 1
ATOM 3801 C CA . GLU A 1 480 ? -35.422 12.655 5.378 1.00 36.81 480 GLU A CA 1
ATOM 3802 C C . GLU A 1 480 ? -35.306 11.631 6.529 1.00 36.81 480 GLU A C 1
ATOM 3804 O O . GLU A 1 480 ? -36.212 11.497 7.345 1.00 36.81 480 GLU A O 1
ATOM 3809 N N . HIS A 1 481 ? -34.175 10.923 6.634 1.00 47.28 481 HIS A N 1
ATOM 3810 C CA . HIS A 1 481 ? -33.906 9.899 7.645 1.00 47.28 481 HIS A CA 1
ATOM 3811 C C . HIS A 1 481 ? -32.960 10.386 8.762 1.00 47.28 481 HIS A C 1
ATOM 3813 O O . HIS A 1 481 ? -32.548 9.586 9.615 1.00 47.28 481 HIS A O 1
ATOM 3819 N N . GLY A 1 482 ? -32.605 11.678 8.768 1.00 48.84 482 GLY A N 1
ATOM 3820 C CA . GLY A 1 482 ? -31.730 12.303 9.760 1.00 48.84 482 GLY A CA 1
ATOM 3821 C C . GLY A 1 482 ? -30.237 12.002 9.578 1.00 48.84 482 GLY A C 1
ATOM 3822 O O . GLY A 1 482 ? -29.460 12.248 10.504 1.00 48.84 482 GLY A O 1
ATOM 3823 N N . ARG A 1 483 ? -29.811 11.468 8.421 1.00 51.16 483 ARG A N 1
ATOM 3824 C CA . ARG A 1 483 ? -28.388 11.248 8.109 1.00 51.16 483 ARG A CA 1
ATOM 3825 C C . ARG A 1 483 ? -27.741 12.563 7.695 1.00 51.16 483 ARG A C 1
ATOM 3827 O O . ARG A 1 483 ? -28.307 13.326 6.913 1.00 51.16 483 ARG A O 1
ATOM 3834 N N . GLN A 1 484 ? -26.534 12.820 8.198 1.00 52.62 484 GLN A N 1
ATOM 3835 C CA . GLN A 1 484 ? -25.780 14.028 7.872 1.00 52.62 484 GLN A CA 1
ATOM 3836 C C . GLN A 1 484 ? -24.740 13.724 6.797 1.00 52.62 484 GLN A C 1
ATOM 3838 O O . GLN A 1 484 ? -23.699 13.112 7.055 1.00 52.62 484 GLN A O 1
ATOM 3843 N N . ARG A 1 485 ? -24.989 14.207 5.579 1.00 46.00 485 ARG A N 1
ATOM 3844 C CA . ARG A 1 485 ? -23.963 14.248 4.535 1.00 46.00 485 ARG A CA 1
ATOM 3845 C C . ARG A 1 485 ? -23.318 15.625 4.552 1.00 46.00 485 ARG A C 1
ATOM 3847 O O . ARG A 1 485 ? -24.000 16.646 4.536 1.00 46.00 485 ARG A O 1
ATOM 3854 N N . ARG A 1 486 ? -21.986 15.664 4.621 1.00 46.47 486 ARG A N 1
ATOM 3855 C CA . ARG A 1 486 ? -21.234 16.918 4.578 1.00 46.47 486 ARG A CA 1
ATOM 3856 C C . ARG A 1 486 ? -20.169 16.847 3.489 1.00 46.47 486 ARG A C 1
ATOM 3858 O O . ARG A 1 486 ? -19.096 16.279 3.696 1.00 46.47 486 ARG A O 1
ATOM 3865 N N . LEU A 1 487 ? -20.431 17.504 2.360 1.00 37.88 487 LEU A N 1
ATOM 3866 C CA . LEU A 1 487 ? -19.346 18.057 1.558 1.00 37.88 487 LEU A CA 1
ATOM 3867 C C . LEU A 1 487 ? -18.770 19.222 2.362 1.00 37.88 487 LEU A C 1
ATOM 3869 O O . LEU A 1 487 ? -19.408 20.260 2.515 1.00 37.88 487 LEU A O 1
ATOM 3873 N N . ILE A 1 488 ? -17.569 19.073 2.923 1.00 42.34 488 ILE A N 1
ATOM 3874 C CA . ILE A 1 488 ? -16.859 20.257 3.410 1.00 42.34 488 ILE A CA 1
ATOM 3875 C C . ILE A 1 488 ? -16.104 20.817 2.216 1.00 42.34 488 ILE A C 1
ATOM 3877 O O . ILE A 1 488 ? -14.944 20.467 2.036 1.00 42.34 488 ILE A O 1
ATOM 3881 N N . SER A 1 489 ? -16.815 21.604 1.407 1.00 36.25 489 SER A N 1
ATOM 3882 C CA . SER A 1 489 ? -16.332 22.596 0.437 1.00 36.25 489 SER A CA 1
ATOM 3883 C C . SER A 1 489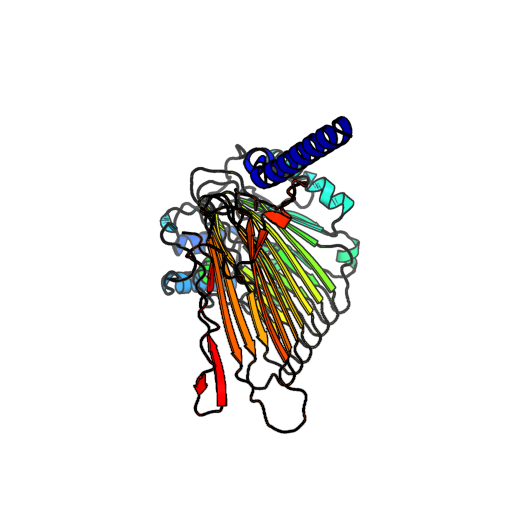 ? -14.885 22.501 -0.068 1.00 36.25 489 SER A C 1
ATOM 3885 O O . SER A 1 489 ? -13.907 22.476 0.690 1.00 36.25 489 SER A O 1
ATOM 3887 N N . LYS A 1 490 ? -14.748 22.611 -1.393 1.00 36.41 490 LYS A N 1
ATOM 3888 C CA . LYS A 1 490 ? -13.459 22.878 -2.034 1.00 36.41 490 LYS A CA 1
ATOM 3889 C C . LYS A 1 490 ? -12.892 24.180 -1.457 1.00 36.41 490 LYS A C 1
ATOM 3891 O O . LYS A 1 490 ? -13.513 25.234 -1.583 1.00 36.41 490 LYS A O 1
ATOM 3896 N N . THR A 1 491 ? -11.760 24.097 -0.767 1.00 40.66 491 THR A N 1
ATOM 3897 C CA . THR A 1 491 ? -10.970 25.284 -0.432 1.00 40.66 491 THR A CA 1
ATOM 3898 C C . THR A 1 491 ? -9.794 25.288 -1.381 1.00 40.66 491 THR A C 1
ATOM 3900 O O . THR A 1 491 ? -9.000 24.348 -1.374 1.00 40.66 491 THR A O 1
ATOM 3903 N N . TYR A 1 492 ? -9.757 26.316 -2.216 1.00 39.34 492 TYR A N 1
ATOM 3904 C CA . TYR A 1 492 ? -8.677 26.568 -3.151 1.00 39.34 492 TYR A CA 1
ATOM 3905 C C . TYR A 1 492 ? -7.762 27.607 -2.514 1.00 39.34 492 TYR A C 1
ATOM 3907 O O . TYR A 1 492 ? -8.234 28.684 -2.135 1.00 39.34 492 TYR A O 1
ATOM 3915 N N . TYR A 1 493 ? -6.483 27.271 -2.376 1.00 45.22 493 TYR A N 1
ATOM 3916 C CA . TYR A 1 493 ? -5.439 28.236 -2.069 1.00 45.22 493 TYR A CA 1
ATOM 3917 C C . TYR A 1 493 ? -4.601 28.381 -3.337 1.00 45.22 493 TYR A C 1
ATOM 3919 O O . TYR A 1 493 ? -3.780 27.524 -3.655 1.00 45.22 493 TYR A O 1
ATOM 3927 N N . CYS A 1 494 ? -4.889 29.432 -4.095 1.00 35.59 494 CYS A N 1
ATOM 3928 C CA . CYS A 1 494 ? -4.128 29.842 -5.264 1.00 35.59 494 CYS A CA 1
ATOM 3929 C C . CYS A 1 494 ? -3.762 31.308 -5.031 1.00 35.59 494 CYS A C 1
ATOM 3931 O O . CYS A 1 494 ? -4.621 32.081 -4.606 1.00 35.59 494 CYS A O 1
ATOM 3933 N N . LEU A 1 495 ? -2.501 31.673 -5.227 1.00 38.53 495 LEU A N 1
ATOM 3934 C CA . LEU A 1 495 ? -2.110 33.066 -5.401 1.00 38.53 495 LEU A CA 1
ATOM 3935 C C . LEU A 1 495 ? -2.213 33.289 -6.913 1.00 38.53 495 LEU A C 1
ATOM 3937 O O . LEU A 1 495 ? -1.621 32.532 -7.674 1.00 38.53 495 LEU A O 1
ATOM 3941 N N . ARG A 1 496 ? -3.077 34.204 -7.349 1.00 33.34 496 ARG A N 1
ATOM 3942 C CA . ARG A 1 496 ? -3.047 34.698 -8.728 1.00 33.34 496 ARG A CA 1
ATOM 3943 C C . ARG A 1 496 ? -2.318 36.022 -8.760 1.00 33.34 496 ARG A C 1
ATOM 3945 O O . ARG A 1 496 ? -2.491 36.786 -7.779 1.00 33.34 496 ARG A O 1
#

Secondary structure (DSSP, 8-state):
-HHHHHHHHHHHHHHHHHHHHHHHTTTTTHHHHT-PPP-PPPSEE--BS--HHHHHHHHHHHT--HHHHHHHHHHHHHHHHSPPPSSSS--TT--GGG-BS-EES-SS-BSSGGGS-HHHHHHHHHTTHHHHHHHH-SEEEEEETTEEEEEEE-HHHHHTT-EEEEHHHHHHH-HHHHHHHTTTSS-TTS-HHHHHHHHH--B-EEEEE-TT-B--S-EEEEEE--STTBEE-BEEEEEE-TT-EEEEEEEEE----SS-EEE--EEEEEE-TT-EEEEEEEEEE-TTEEEEEEEEEEE-TT-EEEEEEEEEE-SEEEE--EEEE-STT-EEEEEEEEEE-TT-EEEEEEEEEE-STT-EEEEEEEEEE-TT-EEEEEEEEEE-TT-TT-EEEEEEEEEE-SSS-EEEEEEEEEE-S---SSSS---EEEEEEEEEEE-SSPP--SS-----GGGTEEETTSTTS-TTEEE--PPPEEPTT--EEEE---EEEE--

Organism: NCBI:txid1617426

Sequence (496 aa):
MSKNLQQQKTNAGDIIKEEVDIVKNINADYVSKYGFADTYKSMLDIGKGLNEDIIRRISALKGEDEWMLKRRLEGYKWFLEKPMPTWGADLSGIDFDNIHYFVRATDRGAQTWDDVPPEIKETFDKLGIPEAERKFLAGVATQYESEVVYHNLHEKFNKLGVVFLDTDTAYKEYPDLFHEHFGKVIPASDNKFAALNTATWSGGSFIYVPKGVKVDIPLQAYFRINAQNMGQFERTLIIADEGSDIHYIEGCTAPIYSSDSLHSAVVEIVVKRAARVRYTTIQNWSSNVYNLVTKRATVRGRGVMEWIDCNLGSKVTMKYPSVYLLEPEAHGEVLSIALAQEGQHQDAGAKIIHRAPRTSSLIQSKSICKDGGRTSYRGLLKIADGAKGSKSKVICDALILDNESQTDTYPFNVIDEKRRDSGARSIGFKSKRRAAVLLDESRSVRGGGVVSDRVRIYRADRQRTSDGIRHGTERFTSDEHGRQRRLISKTYYCLR

Radius of gyration: 24.28 Å; Cα contacts (8 Å, |Δi|>4): 1283; chains: 1; bounding box: 64×75×52 Å